Protein AF-A0ABD3NLR7-F1 (afdb_monomer_lite)

Foldseek 3Di:
DDQDPVGDKDKDKDQQCVAANPDLAHFLAWPWKKKKWAWADAKDQWAFWKAKDFQDDDPPVPDDLVPDCCNPPDVHHTQGTDGIDHHGDMDMGTPRVSQPPDDNPGGGSMMMMMGTDSDPRHIDTDDPVVVDPRHMDMDIDTHHQCVSRVVCCVVVNNDHPPPPPCPPDDFDFDDADPDADLQAAFPPCPDPARHLQNQQSRADPCPVVPQPLADFDQRHQCSNPDQFADDAAAEDFPDADPFQAFKAKDFWLAFLDPPQGPHHFDWDQFQQWTKTFDDDDPDPPDDRAAIWIDTRPDPPPLPTFGWGMKTKWQWAQYHYPNDIARIKIWTWTQRNPNSFIEIEIFGEHAQDDDPPDDSADFLVLVVSVLVSLVVVLVVLVVLQVVVVVVVVVVVVVVPPPDDDDDDDDDDDDDDDDDDDDDDDDDDDDDDDDDDDDDDDDDDDDDDDPDPPVRVVVVVVVVVVVVVVVSVVSSVVRGRGCCDFPAGVQDSKFKWWWHFDQHPSRTTRYIYTYDLAHGYGYVVSSSSRLCSNFVGAGSVPRHTRYSYDSSTSHHHHDDNRDTTMYIDDLQSFAHPQQCVVQVDRSGDPDPVVSPPTPGRDPDPGPDDDPD

Secondary structure (DSSP, 8-state):
----TTT-EEEEEEE-HHHHSSSTT--SEEEEEEEEEEB-SSPBS--EEEEEEET----TTT--TTT-HHHHT---EEEEEE-SB-TT-EEEEE-HHHHHSS-TT---SEEEEEEE--STTPPPBP-GGG-STTS-EEEEEEE--TTT-HHHHHHH-SS--S-S---PPPPPPPPPPSS--TT-----TT-TTTSGGGGGGPPP-STTTT-TT--S--SS--TTT-TT-S--EE---SB----SS--EEE--S---STTT-SS-PEEEE-SS-EEEE-PPPSSTT-SSPPPEEE-TTSSTT--PEEEEEEEEEES-SSEETTEEPSEEEEEEEE-TTT--EEEEEEEEEES---TTTTTT---HHHHHHHHHHHHHHHHHHHHHHHHHHHHHHHHHHTSS-------------------------PPP--------------------PPPHHHHHHHHHHHHHHHHHHHHHHHHHS---TT-BTTTB--S-EEEEEEE-SSTT--EEEEEEEESSPEEE-HHHHHHHHHHHHS-B-TTT-SB----BTTB-PPPPPP--SS-EEEE-TTT---HHHHHHHSSTT--SSGGG-TT---S-----SS----

Radius of gyration: 33.02 Å; chains: 1; bounding box: 97×86×80 Å

Structure (mmCIF, N/CA/C/O backbone):
data_AF-A0ABD3NLR7-F1
#
_entry.id   AF-A0ABD3NLR7-F1
#
loop_
_atom_site.group_PDB
_atom_site.id
_atom_site.type_symbol
_atom_site.label_atom_id
_atom_site.label_alt_id
_atom_site.label_comp_id
_atom_site.label_asym_id
_atom_site.label_entity_id
_atom_site.label_seq_id
_atom_site.pdbx_PDB_ins_code
_atom_site.Cartn_x
_atom_site.Cartn_y
_atom_site.Cartn_z
_atom_site.occupancy
_atom_site.B_iso_or_equiv
_atom_site.auth_seq_id
_atom_site.auth_comp_id
_atom_site.auth_asym_id
_atom_site.auth_atom_id
_atom_site.pdbx_PDB_model_num
ATOM 1 N N . MET A 1 1 ? 32.692 -15.395 35.660 1.00 39.44 1 MET A N 1
ATOM 2 C CA . MET A 1 1 ? 33.229 -15.848 34.357 1.00 39.44 1 MET A CA 1
ATOM 3 C C . MET A 1 1 ? 34.659 -16.325 34.539 1.00 39.44 1 MET A C 1
ATOM 5 O O . MET A 1 1 ? 35.487 -15.476 34.835 1.00 39.44 1 MET A O 1
ATOM 9 N N . VAL A 1 2 ? 34.941 -17.619 34.357 1.00 32.16 2 VAL A N 1
ATOM 10 C CA . VAL A 1 2 ? 36.299 -18.192 34.208 1.00 32.16 2 VAL A CA 1
ATOM 11 C C . VAL A 1 2 ? 36.198 -19.474 33.352 1.00 32.16 2 VAL A C 1
ATOM 13 O O . VAL A 1 2 ? 35.135 -20.093 33.338 1.00 32.16 2 VAL A O 1
ATOM 16 N N . ASP A 1 3 ? 37.261 -19.801 32.604 1.00 35.59 3 ASP A N 1
ATOM 17 C CA . ASP A 1 3 ? 37.395 -20.932 31.665 1.00 35.59 3 ASP A CA 1
ATOM 18 C C . ASP A 1 3 ? 37.420 -22.315 32.338 1.00 35.59 3 ASP A C 1
ATOM 20 O O . ASP A 1 3 ? 38.119 -22.533 33.327 1.00 35.59 3 ASP A O 1
ATOM 24 N N . GLY A 1 4 ? 36.702 -23.259 31.725 1.00 36.28 4 GLY A N 1
ATOM 25 C CA . GLY A 1 4 ? 36.647 -24.682 32.060 1.00 36.28 4 GLY A CA 1
ATOM 26 C C . GLY A 1 4 ? 35.413 -25.321 31.418 1.00 36.28 4 GLY A C 1
ATOM 27 O O . GLY A 1 4 ? 34.330 -24.751 31.492 1.00 36.28 4 GLY A O 1
ATOM 28 N N . SER A 1 5 ? 35.572 -26.461 30.738 1.00 43.69 5 SER A N 1
ATOM 29 C CA . SER A 1 5 ? 34.489 -27.134 30.002 1.00 43.69 5 SER A CA 1
ATOM 30 C C . SER A 1 5 ? 33.368 -27.646 30.931 1.00 43.69 5 SER A C 1
ATOM 32 O O . SER A 1 5 ? 33.675 -28.387 31.866 1.00 43.69 5 SER A O 1
ATOM 34 N N . PRO A 1 6 ? 32.081 -27.336 30.659 1.00 49.66 6 PRO A N 1
ATOM 35 C CA . PRO A 1 6 ? 31.589 -26.580 29.504 1.00 49.66 6 PRO A CA 1
ATOM 36 C C . PRO A 1 6 ? 31.847 -25.070 29.659 1.00 49.66 6 PRO A C 1
ATOM 38 O O . PRO A 1 6 ? 31.454 -24.451 30.646 1.00 49.66 6 PRO A O 1
ATOM 41 N N . GLU A 1 7 ? 32.544 -24.503 28.671 1.00 64.50 7 GLU A N 1
ATOM 42 C CA . GLU A 1 7 ? 33.216 -23.203 28.731 1.00 64.50 7 GLU A CA 1
ATOM 43 C C . GLU A 1 7 ? 32.253 -22.018 28.889 1.00 64.50 7 GLU A C 1
ATOM 45 O O . GLU A 1 7 ? 31.775 -21.404 27.940 1.00 64.50 7 GLU A O 1
ATOM 50 N N . ARG A 1 8 ? 32.099 -21.629 30.156 1.00 71.06 8 ARG A N 1
ATOM 51 C CA . ARG A 1 8 ? 31.376 -20.468 30.690 1.00 71.06 8 ARG A CA 1
ATOM 52 C C . ARG A 1 8 ? 29.861 -20.624 30.692 1.00 71.06 8 ARG A C 1
ATOM 54 O O . ARG A 1 8 ? 29.180 -20.663 29.667 1.00 71.06 8 ARG A O 1
ATOM 61 N N . VAL A 1 9 ? 29.338 -20.586 31.910 1.00 77.19 9 VAL A N 1
ATOM 62 C CA . VAL A 1 9 ? 27.914 -20.505 32.199 1.00 77.19 9 VAL A CA 1
ATOM 63 C C . VAL A 1 9 ? 27.650 -19.239 33.001 1.00 77.19 9 VAL A C 1
ATOM 65 O O . VAL A 1 9 ? 28.387 -18.910 33.933 1.00 77.19 9 VAL A O 1
ATOM 68 N N . ALA A 1 10 ? 26.599 -18.524 32.624 1.00 83.56 10 ALA A N 1
ATOM 69 C CA . ALA A 1 10 ? 25.992 -17.482 33.429 1.00 83.56 10 ALA A CA 1
ATOM 70 C C . ALA A 1 10 ? 24.655 -17.994 33.966 1.00 83.56 10 ALA A C 1
ATOM 72 O O . ALA A 1 10 ? 23.880 -18.613 33.234 1.00 83.56 10 ALA A O 1
ATOM 73 N N . LEU A 1 11 ? 24.401 -17.728 35.243 1.00 87.25 11 LEU A N 1
ATOM 74 C CA . LEU A 1 11 ? 23.145 -18.046 35.902 1.00 87.25 11 LEU A CA 1
ATOM 75 C C . LEU A 1 11 ? 22.465 -16.739 36.304 1.00 87.25 11 LEU A C 1
ATOM 77 O O . LEU A 1 11 ? 23.114 -15.837 36.833 1.00 87.25 11 LEU A O 1
ATOM 81 N N . LEU A 1 12 ? 21.170 -16.636 36.030 1.00 89.06 12 LEU A N 1
ATOM 82 C CA . LEU A 1 12 ? 20.325 -15.525 36.455 1.00 89.06 12 LEU A CA 1
ATOM 83 C C . LEU A 1 12 ? 19.137 -16.102 37.210 1.00 89.06 12 LEU A C 1
ATOM 85 O O . LEU A 1 12 ? 18.418 -16.933 36.660 1.00 89.06 12 LEU A O 1
ATOM 89 N N . GLN A 1 13 ? 18.917 -15.654 38.439 1.00 89.56 13 GLN A N 1
ATOM 90 C CA . GLN A 1 13 ? 17.724 -16.011 39.193 1.00 89.56 13 GLN A CA 1
ATOM 91 C C . GLN A 1 13 ? 16.702 -14.882 39.123 1.00 89.56 13 GLN A C 1
ATOM 93 O O . GLN A 1 13 ? 17.027 -13.717 39.346 1.00 89.56 13 GLN A O 1
ATOM 98 N N . PHE A 1 14 ? 15.455 -15.252 38.856 1.00 88.50 14 PHE A N 1
ATOM 99 C CA . PHE A 1 14 ? 14.304 -14.379 39.027 1.00 88.50 14 PHE A CA 1
ATOM 100 C C . PHE A 1 14 ? 13.421 -14.966 40.119 1.00 88.50 14 PHE A C 1
ATOM 102 O O . PHE A 1 14 ? 12.913 -16.080 39.981 1.00 88.50 14 PHE A O 1
ATOM 109 N N . ASP A 1 15 ? 13.261 -14.213 41.203 1.00 86.19 15 ASP A N 1
ATOM 110 C CA . ASP A 1 15 ? 12.287 -14.518 42.242 1.00 86.19 15 ASP A CA 1
ATOM 111 C C . ASP A 1 15 ? 10.910 -14.029 41.782 1.00 86.19 15 ASP A C 1
ATOM 113 O O . ASP A 1 15 ? 10.711 -12.840 41.528 1.00 86.19 15 ASP A O 1
ATOM 117 N N . LEU A 1 16 ? 9.975 -14.963 41.637 1.00 82.62 16 LEU A N 1
ATOM 118 C CA . LEU A 1 16 ? 8.599 -14.692 41.237 1.00 82.62 16 LEU A CA 1
ATOM 119 C C . LEU A 1 16 ? 7.639 -14.846 42.422 1.00 82.62 16 LEU A C 1
ATOM 121 O O . LEU A 1 16 ? 6.433 -14.732 42.236 1.00 82.62 16 LEU A O 1
ATOM 125 N N . SER A 1 17 ? 8.130 -15.093 43.639 1.00 76.19 17 SER A N 1
ATOM 126 C CA . SER A 1 17 ? 7.305 -15.385 44.816 1.00 76.19 17 SER A CA 1
ATOM 127 C C . SER A 1 17 ? 6.390 -14.225 45.212 1.00 76.19 17 SER A C 1
ATOM 129 O O . SER A 1 17 ? 5.273 -14.457 45.672 1.00 76.19 17 SER A O 1
ATOM 131 N N . SER A 1 18 ? 6.804 -12.979 44.973 1.00 69.50 18 SER A N 1
ATOM 132 C CA . SER A 1 18 ? 5.967 -11.791 45.188 1.00 69.50 18 SER A CA 1
ATOM 133 C C . SER A 1 18 ? 4.779 -11.717 44.224 1.00 69.50 18 SER A C 1
ATOM 135 O O . SER A 1 18 ? 3.732 -11.184 44.585 1.00 69.50 18 SER A O 1
ATOM 137 N N . LEU A 1 19 ? 4.931 -12.284 43.025 1.00 66.06 19 LEU A N 1
ATOM 138 C CA . LEU A 1 19 ? 3.880 -12.405 42.019 1.00 66.06 19 LEU A CA 1
ATOM 139 C C . LEU A 1 19 ? 3.059 -13.700 42.208 1.00 66.06 19 LEU A C 1
ATOM 141 O O . LEU A 1 19 ? 1.867 -13.710 41.910 1.00 66.06 19 LEU A O 1
ATOM 145 N N . LEU A 1 20 ? 3.686 -14.791 42.681 1.00 63.00 20 LEU A N 1
ATOM 146 C CA . LEU A 1 20 ? 3.218 -16.180 42.506 1.00 63.00 20 LEU A CA 1
ATOM 147 C C . LEU A 1 20 ? 3.223 -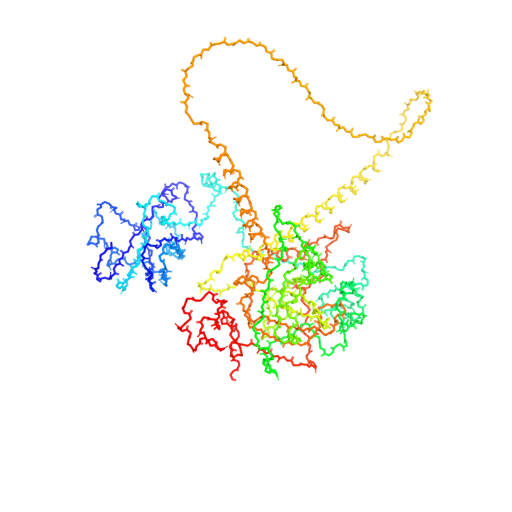17.069 43.765 1.00 63.00 20 LEU A C 1
ATOM 149 O O . LEU A 1 20 ? 2.905 -18.251 43.652 1.00 63.00 20 LEU A O 1
ATOM 153 N N . GLY A 1 21 ? 3.614 -16.571 44.942 1.00 55.38 21 GLY A N 1
ATOM 154 C CA . GLY A 1 21 ? 3.618 -17.366 46.182 1.00 55.38 21 GLY A CA 1
ATOM 155 C C . GLY A 1 21 ? 2.218 -17.866 46.573 1.00 55.38 21 GLY A C 1
ATOM 156 O O . GLY A 1 21 ? 1.242 -17.473 45.935 1.00 55.38 21 GLY A O 1
ATOM 157 N N . ASP A 1 22 ? 2.112 -18.682 47.638 1.00 54.34 22 ASP A N 1
ATOM 158 C CA . ASP A 1 22 ? 0.865 -19.214 48.254 1.00 54.34 22 ASP A CA 1
ATOM 159 C C . ASP A 1 22 ? -0.052 -18.111 48.833 1.00 54.34 22 ASP A C 1
ATOM 161 O O . ASP A 1 22 ? -0.538 -18.138 49.964 1.00 54.34 22 ASP A O 1
ATOM 165 N N . THR A 1 23 ? -0.275 -17.075 48.047 1.00 58.88 23 THR A N 1
ATOM 166 C CA . THR A 1 23 ? -1.171 -15.976 48.310 1.00 58.88 23 THR A CA 1
ATOM 167 C C . THR A 1 23 ? -2.428 -16.198 47.470 1.00 58.88 23 THR A C 1
ATOM 169 O O . THR A 1 23 ? -2.366 -16.777 46.382 1.00 58.88 23 THR A O 1
ATOM 172 N N . PRO A 1 24 ? -3.586 -15.687 47.911 1.00 57.44 24 PRO A N 1
ATOM 173 C CA . PRO A 1 24 ? -4.808 -15.673 47.103 1.00 57.44 24 PRO A CA 1
ATOM 174 C C . PRO A 1 24 ? -4.660 -14.934 45.760 1.00 57.44 24 PRO A C 1
ATOM 176 O O . PRO A 1 24 ? -5.585 -14.947 44.955 1.00 57.44 24 PRO A O 1
ATOM 179 N N . ASN A 1 25 ? -3.515 -14.279 45.528 1.00 60.72 25 ASN A N 1
ATOM 180 C CA . ASN A 1 25 ? -3.288 -13.344 44.440 1.00 60.72 25 ASN A CA 1
ATOM 181 C C . ASN A 1 25 ? -2.521 -13.946 43.255 1.00 60.72 25 ASN A C 1
ATOM 183 O O . ASN A 1 25 ? -2.018 -13.194 42.422 1.00 60.72 25 ASN A O 1
ATOM 187 N N . ARG A 1 26 ? -2.441 -15.274 43.131 1.00 67.75 26 ARG A N 1
ATOM 188 C CA . ARG A 1 26 ? -1.754 -15.897 41.992 1.00 67.75 26 ARG A CA 1
ATOM 189 C C . ARG A 1 26 ? -2.479 -15.613 40.657 1.00 67.75 26 ARG A C 1
ATOM 191 O O . ARG A 1 26 ? -3.710 -15.695 40.608 1.00 67.75 26 ARG A O 1
ATOM 198 N N . PRO A 1 27 ? -1.756 -15.317 39.566 1.00 70.75 27 PRO A N 1
ATOM 199 C CA . PRO A 1 27 ? -2.320 -15.301 38.223 1.00 70.75 27 PRO A CA 1
ATOM 200 C C . PRO A 1 27 ? -2.674 -16.718 37.751 1.00 70.75 27 PRO A C 1
ATOM 202 O O . PRO A 1 27 ? -2.059 -17.704 38.155 1.00 70.75 27 PRO A O 1
ATOM 205 N N . ASN A 1 28 ? -3.670 -16.808 36.872 1.00 73.19 28 ASN A N 1
ATOM 206 C CA . ASN A 1 28 ? -4.203 -18.061 36.336 1.00 73.19 28 ASN A CA 1
ATOM 207 C C . ASN A 1 28 ? -3.230 -18.719 35.349 1.00 73.19 28 ASN A C 1
ATOM 209 O O . ASN A 1 28 ? -3.129 -19.941 35.306 1.00 73.19 28 ASN A O 1
ATOM 213 N N . GLN A 1 29 ? -2.531 -17.920 34.537 1.00 75.38 29 GLN A N 1
ATOM 214 C CA . GLN A 1 29 ? -1.656 -18.424 33.475 1.00 75.38 29 GLN A CA 1
ATOM 215 C C . GLN A 1 29 ? -0.644 -17.364 33.029 1.00 75.38 29 GLN A C 1
ATOM 217 O O . GLN A 1 29 ? -1.005 -16.200 32.900 1.00 75.38 29 GLN A O 1
ATOM 222 N N . VAL A 1 30 ? 0.589 -17.753 32.689 1.00 79.06 30 VAL A N 1
ATOM 223 C CA . VAL A 1 30 ? 1.504 -16.901 31.903 1.00 79.06 30 VAL A CA 1
ATOM 224 C C . VAL A 1 30 ? 1.238 -17.084 30.409 1.00 79.06 30 VAL A C 1
ATOM 226 O O . VAL A 1 30 ? 1.346 -18.181 29.862 1.00 79.06 30 VAL A O 1
ATOM 229 N N . LEU A 1 31 ? 0.891 -15.985 29.743 1.00 78.56 31 LEU A N 1
ATOM 230 C CA . LEU A 1 31 ? 0.633 -15.912 28.307 1.00 78.56 31 LEU A CA 1
ATOM 231 C C . LEU A 1 31 ? 1.934 -15.761 27.508 1.00 78.56 31 LEU A C 1
ATOM 233 O O . LEU A 1 31 ? 2.080 -16.398 26.460 1.00 78.56 31 LEU A O 1
ATOM 237 N N . SER A 1 32 ? 2.862 -14.945 28.021 1.00 84.75 32 SER A N 1
ATOM 238 C CA . SER A 1 32 ? 4.163 -14.641 27.415 1.00 84.75 32 SER A CA 1
ATOM 239 C C . SER A 1 32 ? 5.220 -14.378 28.488 1.00 84.75 32 SER A C 1
ATOM 241 O O . SER A 1 32 ? 4.934 -13.727 29.490 1.00 84.75 32 SER A O 1
ATOM 243 N N . ALA A 1 33 ? 6.451 -14.827 28.258 1.00 88.12 33 ALA A N 1
ATOM 244 C CA . ALA A 1 33 ? 7.611 -14.502 29.079 1.00 88.12 33 ALA A CA 1
ATOM 245 C C . ALA A 1 33 ? 8.797 -14.145 28.179 1.00 88.12 33 ALA A C 1
ATOM 247 O O . ALA A 1 33 ? 9.261 -14.988 27.419 1.00 88.12 33 ALA A O 1
ATOM 248 N N . LYS A 1 34 ? 9.302 -12.912 28.261 1.00 9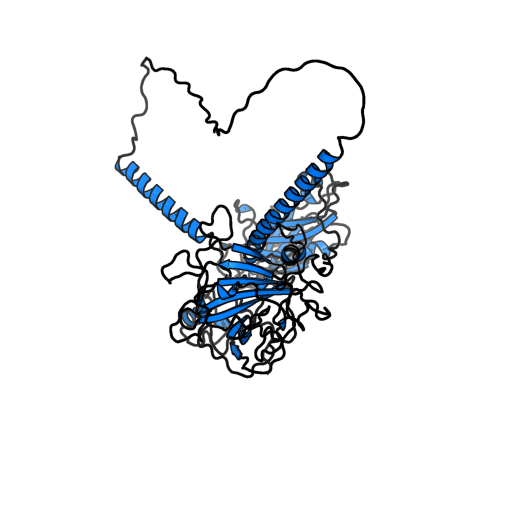1.50 34 LYS A N 1
ATOM 249 C CA . LYS A 1 34 ? 10.455 -12.445 27.479 1.00 91.50 34 LYS A CA 1
ATOM 250 C C . LYS A 1 34 ? 11.600 -12.058 28.402 1.00 91.50 34 LYS A C 1
ATOM 252 O O . LYS A 1 34 ? 11.400 -11.289 29.338 1.00 91.50 34 LYS A O 1
ATOM 257 N N . LEU A 1 35 ? 12.798 -12.558 28.120 1.00 92.88 35 LEU A N 1
ATOM 258 C CA . LEU A 1 35 ? 14.016 -12.160 28.816 1.00 92.88 35 LEU A CA 1
ATOM 259 C C . LEU A 1 35 ? 14.837 -11.233 27.929 1.00 92.88 35 LEU A C 1
ATOM 261 O O . LEU A 1 35 ? 15.247 -11.626 26.839 1.00 92.88 35 LEU A O 1
ATOM 265 N N . ARG A 1 36 ? 15.129 -10.037 28.436 1.00 92.25 36 ARG A N 1
ATOM 266 C CA . ARG A 1 36 ? 15.989 -9.039 27.806 1.00 92.25 36 ARG A CA 1
ATOM 267 C C . ARG A 1 36 ? 17.307 -8.920 28.564 1.00 92.25 36 ARG A C 1
ATOM 269 O O . ARG A 1 36 ? 17.318 -8.682 29.770 1.00 92.25 36 ARG A O 1
ATOM 276 N N . LEU A 1 37 ? 18.420 -9.052 27.848 1.00 90.44 37 LEU A N 1
ATOM 277 C CA . LEU A 1 37 ? 19.779 -9.017 28.393 1.00 90.44 37 LEU A CA 1
ATOM 278 C C . LEU A 1 37 ? 20.631 -7.972 27.684 1.00 90.44 37 LEU A C 1
ATOM 280 O O . LEU A 1 37 ? 20.490 -7.764 26.483 1.00 90.44 37 LEU A O 1
ATOM 284 N N . TYR A 1 38 ? 21.557 -7.356 28.415 1.00 88.06 38 TYR A N 1
ATOM 285 C CA . TYR A 1 38 ? 22.507 -6.388 27.870 1.00 88.06 38 TYR A CA 1
ATOM 286 C C . TYR A 1 38 ? 23.908 -6.992 27.773 1.00 88.06 38 TYR A C 1
ATOM 288 O O . TYR A 1 38 ? 24.455 -7.447 28.780 1.00 88.06 38 TYR A O 1
ATOM 296 N N . SER A 1 39 ? 24.491 -6.993 26.576 1.00 87.94 39 SER A N 1
ATOM 297 C CA . SER A 1 39 ? 25.832 -7.531 26.321 1.00 87.94 39 SER A CA 1
ATOM 298 C C . SER A 1 39 ? 26.928 -6.551 26.758 1.00 87.94 39 SER A C 1
ATOM 300 O O . SER A 1 39 ? 26.911 -5.379 26.383 1.00 87.94 39 SER A O 1
ATOM 302 N N . MET A 1 40 ? 27.900 -7.036 27.533 1.00 81.38 40 MET A N 1
ATOM 303 C CA . MET A 1 40 ? 29.035 -6.268 28.069 1.00 81.38 40 MET A CA 1
ATOM 304 C C . MET A 1 40 ? 30.367 -6.583 27.370 1.00 81.38 40 MET A C 1
ATOM 306 O O . MET A 1 40 ? 31.324 -5.824 27.501 1.00 81.38 40 MET A O 1
ATOM 310 N N . THR A 1 41 ? 30.472 -7.715 26.672 1.00 69.81 41 THR A N 1
ATOM 311 C CA . THR A 1 41 ? 31.724 -8.159 26.035 1.00 69.81 41 THR A CA 1
ATOM 312 C C . THR A 1 41 ? 31.923 -7.580 24.651 1.00 69.81 41 THR A C 1
ATOM 314 O O . THR A 1 41 ? 30.964 -7.233 23.967 1.00 69.81 41 THR A O 1
ATOM 317 N N . SER A 1 42 ? 33.182 -7.584 24.202 1.00 67.94 42 SER A N 1
ATOM 318 C CA . SER A 1 42 ? 33.522 -7.433 22.790 1.00 67.94 42 SER A CA 1
ATOM 319 C C . SER A 1 42 ? 32.737 -8.416 21.913 1.00 67.94 42 SER A C 1
ATOM 321 O O . SER A 1 42 ? 32.239 -9.443 22.379 1.00 67.94 42 SER A O 1
ATOM 323 N N . GLN A 1 43 ? 32.606 -8.063 20.634 1.00 71.81 43 GLN A N 1
ATOM 324 C CA . GLN A 1 43 ? 31.802 -8.796 19.661 1.00 71.81 43 GLN A CA 1
ATOM 325 C C . GLN A 1 43 ? 32.093 -10.305 19.701 1.00 71.81 43 GLN A C 1
ATOM 327 O O . GLN A 1 43 ? 33.248 -10.728 19.591 1.00 71.81 43 GLN A O 1
ATOM 332 N N . SER A 1 44 ? 31.033 -11.108 19.802 1.00 78.06 44 SER A N 1
ATOM 333 C CA . SER A 1 44 ? 31.103 -12.565 19.724 1.00 78.06 44 SER A CA 1
ATOM 334 C C . SER A 1 44 ? 30.124 -13.102 18.689 1.00 78.06 44 SER A C 1
ATOM 336 O O . SER A 1 44 ? 29.010 -12.603 18.533 1.00 78.06 44 SER A O 1
ATOM 338 N N . MET A 1 45 ? 30.541 -14.146 17.978 1.00 74.88 45 MET A N 1
ATOM 339 C CA . MET A 1 45 ? 29.707 -14.824 16.982 1.00 74.88 45 MET A CA 1
ATOM 340 C C . MET A 1 45 ? 28.653 -15.738 17.625 1.00 74.88 45 MET A C 1
ATOM 342 O O . MET A 1 45 ? 27.773 -16.229 16.922 1.00 74.88 45 MET A O 1
ATOM 346 N N . PHE A 1 46 ? 28.741 -15.967 18.940 1.00 81.81 46 PHE A N 1
ATOM 347 C CA . PHE A 1 46 ? 27.813 -16.812 19.679 1.00 81.81 46 PHE A CA 1
ATOM 348 C C . PHE A 1 46 ? 27.541 -16.255 21.082 1.00 81.81 46 PHE A C 1
ATOM 350 O O . PHE A 1 46 ? 28.451 -16.112 21.897 1.00 81.81 46 PHE A O 1
ATOM 357 N N . GLY A 1 47 ? 26.276 -15.945 21.358 1.00 82.56 47 GLY A N 1
ATOM 358 C CA . GLY A 1 47 ? 25.799 -15.362 22.608 1.00 82.56 47 GLY A CA 1
ATOM 359 C C . GLY A 1 47 ? 25.375 -16.375 23.670 1.00 82.56 47 GLY A C 1
ATOM 360 O O . GLY A 1 47 ? 25.016 -15.960 24.770 1.00 82.56 47 GLY A O 1
ATOM 361 N N . GLY A 1 48 ? 25.426 -17.675 23.374 1.00 88.44 48 GLY A N 1
ATOM 362 C CA . GLY A 1 48 ? 25.147 -18.747 24.330 1.00 88.44 48 GLY A CA 1
ATOM 363 C C . GLY A 1 48 ? 23.792 -19.429 24.129 1.00 88.44 48 GLY A C 1
ATOM 364 O O . GLY A 1 48 ? 22.826 -18.836 23.643 1.00 88.44 48 GLY A O 1
ATOM 365 N N . HIS A 1 49 ? 23.730 -20.697 24.525 1.00 89.06 49 HIS A N 1
ATOM 366 C CA . HIS A 1 49 ? 22.504 -21.474 24.674 1.00 89.06 49 HIS A CA 1
ATOM 367 C C . HIS A 1 49 ? 21.779 -21.049 25.942 1.00 89.06 49 HIS A C 1
ATOM 369 O O . HIS A 1 49 ? 22.403 -20.966 26.996 1.00 89.06 49 HIS A O 1
ATOM 375 N N . VAL A 1 50 ? 20.476 -20.823 25.841 1.00 91.88 50 VAL A N 1
ATOM 376 C CA . VAL A 1 50 ? 19.624 -20.427 26.955 1.00 91.88 50 VAL A CA 1
ATOM 377 C C . VAL A 1 50 ? 18.728 -21.598 27.323 1.00 91.88 50 VAL A C 1
ATOM 379 O O . VAL A 1 50 ? 18.029 -22.164 26.476 1.00 91.88 50 VAL A O 1
ATOM 382 N N . SER A 1 51 ? 18.738 -21.924 28.607 1.00 91.94 51 SER A N 1
ATOM 383 C CA . SER A 1 51 ? 17.846 -22.894 29.220 1.00 91.94 51 SER A CA 1
ATOM 384 C C . SER A 1 51 ? 17.203 -22.310 30.471 1.00 91.94 51 SER A C 1
ATOM 386 O O . SER A 1 51 ? 17.780 -21.445 31.131 1.00 91.94 51 SER A O 1
ATOM 388 N N . VAL A 1 52 ? 16.016 -22.796 30.816 1.00 92.06 52 VAL A N 1
ATOM 389 C CA . VAL A 1 52 ? 15.271 -22.372 32.005 1.00 92.06 52 VAL A CA 1
ATOM 390 C C . VAL A 1 52 ? 15.083 -23.556 32.940 1.00 92.06 52 VAL A C 1
ATOM 392 O O . VAL A 1 52 ? 14.708 -24.646 32.510 1.00 92.06 52 VAL A O 1
ATOM 395 N N . ILE A 1 53 ? 15.324 -23.333 34.225 1.00 91.00 53 ILE A N 1
ATOM 396 C CA . ILE A 1 53 ? 15.127 -24.302 35.300 1.00 91.00 53 ILE A CA 1
ATOM 397 C C . ILE A 1 53 ? 14.001 -23.764 36.196 1.00 91.00 53 ILE A C 1
ATOM 399 O O . ILE A 1 53 ? 14.230 -22.844 36.992 1.00 91.00 53 ILE A O 1
ATOM 403 N N . PRO A 1 54 ? 12.766 -24.275 36.039 1.00 86.69 54 PRO A N 1
ATOM 404 C CA . PRO A 1 54 ? 11.639 -23.888 36.880 1.00 86.69 54 PRO A CA 1
ATOM 405 C C . PRO A 1 54 ? 11.880 -24.279 38.339 1.00 86.69 54 PRO A C 1
ATOM 407 O O . PRO A 1 54 ? 12.374 -25.371 38.607 1.00 86.69 54 PRO A O 1
ATOM 410 N N . ASN A 1 55 ? 11.517 -23.402 39.276 1.00 85.50 55 ASN A N 1
ATOM 411 C CA . ASN A 1 55 ? 11.760 -23.554 40.718 1.00 85.50 55 ASN A CA 1
ATOM 412 C C . ASN A 1 55 ? 13.239 -23.745 41.092 1.00 85.50 55 ASN A C 1
ATOM 414 O O . ASN A 1 55 ? 13.545 -24.214 42.188 1.00 85.50 55 ASN A O 1
ATOM 418 N N . GLY A 1 56 ? 14.156 -23.383 40.190 1.00 86.31 56 GLY A N 1
ATOM 419 C CA . GLY A 1 56 ? 15.574 -23.345 40.502 1.00 86.31 56 GLY A CA 1
ATOM 420 C C . GLY A 1 56 ? 15.864 -22.282 41.557 1.00 86.31 56 GLY A C 1
ATOM 421 O O . GLY A 1 56 ? 15.229 -21.224 41.575 1.00 86.31 56 GLY A O 1
ATOM 422 N N . HIS A 1 57 ? 16.838 -22.554 42.418 1.00 86.56 57 HIS A N 1
ATOM 423 C CA . HIS A 1 57 ? 17.246 -21.634 43.469 1.00 86.56 57 HIS A CA 1
ATOM 424 C C . HIS A 1 57 ? 18.764 -21.602 43.605 1.00 86.56 57 HIS A C 1
ATOM 426 O O . HIS A 1 57 ? 19.421 -22.636 43.699 1.00 86.56 57 HIS A O 1
ATOM 432 N N . ILE A 1 58 ? 19.302 -20.393 43.624 1.00 85.81 58 ILE A N 1
ATOM 433 C CA . ILE A 1 58 ? 20.703 -20.054 43.808 1.00 85.81 58 ILE A CA 1
ATOM 434 C C . ILE A 1 58 ? 20.764 -19.183 45.060 1.00 85.81 58 ILE A C 1
ATOM 436 O O . ILE A 1 58 ? 20.135 -18.129 45.148 1.00 85.81 58 ILE A O 1
ATOM 440 N N . ASP A 1 59 ? 21.539 -19.628 46.037 1.00 82.56 59 ASP A N 1
ATOM 441 C CA . ASP A 1 59 ? 21.942 -18.781 47.153 1.00 82.56 59 ASP A CA 1
ATOM 442 C C . ASP A 1 59 ? 23.047 -17.846 46.640 1.00 82.56 59 ASP A C 1
ATOM 444 O O . ASP A 1 59 ? 24.158 -18.311 46.378 1.00 82.56 59 ASP A O 1
ATOM 448 N N . GLU A 1 60 ? 22.739 -16.563 46.426 1.00 73.56 60 GLU A N 1
ATOM 449 C CA . GLU A 1 60 ? 23.677 -15.580 45.852 1.00 73.56 60 GLU A CA 1
ATOM 450 C C . GLU A 1 60 ? 24.990 -15.470 46.657 1.00 73.56 60 GLU A C 1
ATOM 452 O O . GLU A 1 60 ? 26.035 -15.190 46.070 1.00 73.56 60 GLU A O 1
ATOM 457 N N . ASP A 1 61 ? 24.960 -15.743 47.967 1.00 77.75 61 ASP A N 1
ATOM 458 C CA . ASP A 1 61 ? 26.113 -15.591 48.865 1.00 77.75 61 ASP A CA 1
ATOM 459 C C . ASP A 1 61 ? 26.948 -16.871 49.004 1.00 77.75 61 ASP A C 1
ATOM 461 O O . ASP A 1 61 ? 28.110 -16.826 49.424 1.00 77.75 61 ASP A O 1
ATOM 465 N N . ARG A 1 62 ? 26.356 -18.031 48.704 1.00 78.88 62 ARG A N 1
ATOM 466 C CA . ARG A 1 62 ? 26.980 -19.341 48.956 1.00 78.88 62 ARG A CA 1
ATOM 467 C C . ARG A 1 62 ? 27.215 -20.166 47.708 1.00 78.88 62 ARG A C 1
ATOM 469 O O . ARG A 1 62 ? 28.069 -21.042 47.755 1.00 78.88 62 ARG A O 1
ATOM 476 N N . THR A 1 63 ? 26.471 -19.909 46.639 1.00 78.00 63 THR A N 1
ATOM 477 C CA . THR A 1 63 ? 26.533 -20.723 45.429 1.00 78.00 63 THR A CA 1
ATOM 478 C C . THR A 1 63 ? 27.771 -20.370 44.624 1.00 78.00 63 THR A C 1
ATOM 480 O O . THR A 1 63 ? 27.943 -19.245 44.151 1.00 78.00 63 THR A O 1
ATOM 483 N N . THR A 1 64 ? 28.625 -21.358 44.424 1.00 75.81 64 THR A N 1
ATOM 484 C CA . THR A 1 64 ? 29.780 -21.295 43.543 1.00 75.81 64 THR A CA 1
ATOM 485 C C . THR A 1 64 ? 29.566 -22.194 42.329 1.00 75.81 64 THR A C 1
ATOM 487 O O . THR A 1 64 ? 28.615 -22.967 42.229 1.00 75.81 64 THR A O 1
ATOM 490 N N . TRP A 1 65 ? 30.464 -22.090 41.352 1.00 66.44 65 TRP A N 1
ATOM 491 C CA . TRP A 1 65 ? 30.430 -22.969 40.185 1.00 66.44 65 TRP A CA 1
ATOM 492 C C . TRP A 1 65 ? 30.555 -24.456 40.557 1.00 66.44 65 TRP A C 1
ATOM 494 O O . TRP A 1 65 ? 29.926 -25.297 39.921 1.00 66.44 65 TRP A O 1
ATOM 504 N N . ASP A 1 66 ? 31.337 -24.767 41.592 1.00 69.94 66 ASP A N 1
ATOM 505 C CA . ASP A 1 66 ? 31.670 -26.145 41.959 1.00 69.94 66 ASP A CA 1
ATOM 506 C C . ASP A 1 66 ? 30.577 -26.823 42.800 1.00 69.94 66 ASP A C 1
ATOM 508 O O . ASP A 1 66 ? 30.540 -28.051 42.884 1.00 69.94 66 ASP A O 1
ATOM 512 N N . ASP A 1 67 ? 29.686 -26.043 43.420 1.00 76.50 67 ASP A N 1
ATOM 513 C CA . ASP A 1 67 ? 28.624 -26.554 44.294 1.00 76.50 67 ASP A CA 1
ATOM 514 C C . ASP A 1 67 ? 27.217 -26.480 43.684 1.00 76.50 67 ASP A C 1
ATOM 516 O O . ASP A 1 67 ? 26.292 -27.103 44.213 1.00 76.50 67 ASP A O 1
ATOM 520 N N . THR A 1 68 ? 27.043 -25.784 42.554 1.00 79.50 68 THR A N 1
ATOM 521 C CA . THR A 1 68 ? 25.731 -25.656 41.920 1.00 79.50 68 THR A CA 1
ATOM 522 C C . THR A 1 68 ? 25.420 -26.823 40.979 1.00 79.50 68 THR A C 1
ATOM 524 O O . THR A 1 68 ? 26.167 -27.079 40.028 1.00 79.50 68 THR A O 1
ATOM 527 N N . PRO A 1 69 ? 24.270 -27.509 41.137 1.00 78.06 69 PRO A N 1
ATOM 528 C CA . PRO A 1 69 ? 23.864 -28.557 40.201 1.00 78.06 69 PRO A CA 1
ATOM 529 C C . PRO A 1 69 ? 23.616 -28.002 38.788 1.00 78.06 69 PRO A C 1
ATOM 531 O O . PRO A 1 69 ? 23.739 -28.735 37.804 1.00 78.06 69 PRO A O 1
ATOM 534 N N . TYR A 1 70 ? 23.344 -26.698 38.656 1.00 81.88 70 TYR A N 1
ATOM 535 C CA . TYR A 1 70 ? 23.068 -26.027 37.380 1.00 81.88 70 TYR A CA 1
ATOM 536 C C . TYR A 1 70 ? 24.310 -25.832 36.503 1.00 81.88 70 TYR A C 1
ATOM 538 O O . TYR A 1 70 ? 24.203 -25.505 35.317 1.00 81.88 70 TYR A O 1
ATOM 546 N N . ALA A 1 71 ? 25.503 -26.039 37.062 1.00 70.62 71 ALA A N 1
ATOM 547 C CA . ALA A 1 71 ? 26.746 -25.971 36.314 1.00 70.62 71 ALA A CA 1
ATOM 548 C C . ALA A 1 71 ? 26.863 -27.138 35.324 1.00 70.62 71 ALA A C 1
ATOM 550 O O . ALA A 1 71 ? 27.156 -26.929 34.139 1.00 70.62 71 ALA A O 1
ATOM 551 N N . VAL A 1 72 ? 26.570 -28.354 35.805 1.00 68.44 72 VAL A N 1
ATOM 552 C CA . VAL A 1 72 ? 26.933 -29.605 35.124 1.00 68.44 72 VAL A CA 1
ATOM 553 C C . VAL A 1 72 ? 25.752 -30.565 34.947 1.00 68.44 72 VAL A C 1
ATOM 555 O O . VAL A 1 72 ? 25.570 -31.083 33.848 1.00 68.44 72 VAL A O 1
ATOM 558 N N . SER A 1 73 ? 24.957 -30.825 35.990 1.00 72.75 73 SER A N 1
ATOM 559 C CA . SER A 1 73 ? 23.961 -31.911 35.985 1.00 72.75 73 SER A CA 1
ATOM 560 C C . SER A 1 73 ? 22.548 -31.465 35.610 1.00 72.75 73 SER A C 1
ATOM 562 O O . SER A 1 73 ? 21.822 -32.215 34.964 1.00 72.75 73 SER A O 1
ATOM 564 N N . GLU A 1 74 ? 22.151 -30.252 35.988 1.00 79.50 74 GLU A N 1
ATOM 565 C CA . GLU A 1 74 ? 20.805 -29.720 35.769 1.00 79.50 74 GLU A CA 1
ATOM 566 C C . GLU A 1 74 ? 20.830 -28.621 34.706 1.00 79.50 74 GLU A C 1
ATOM 568 O O . GLU A 1 74 ? 21.011 -27.437 34.983 1.00 79.50 74 GLU A O 1
ATOM 573 N N . THR A 1 75 ? 20.667 -29.021 33.447 1.00 78.94 75 THR A N 1
ATOM 574 C CA . THR A 1 75 ? 20.759 -28.107 32.298 1.00 78.94 75 THR A CA 1
ATOM 575 C C . THR A 1 75 ? 19.465 -27.355 31.998 1.00 78.94 75 THR A C 1
ATOM 577 O O . THR A 1 75 ? 19.508 -26.383 31.244 1.00 78.94 75 THR A O 1
ATOM 580 N N . GLY A 1 76 ? 18.341 -27.758 32.598 1.00 86.62 76 GLY A N 1
ATOM 581 C CA . GLY A 1 76 ? 17.028 -27.144 32.400 1.00 86.62 76 GLY A CA 1
ATOM 582 C C . GLY A 1 76 ? 16.391 -27.428 31.037 1.00 86.62 76 GLY A C 1
ATOM 583 O O . GLY A 1 76 ? 16.911 -28.176 30.211 1.00 86.62 76 GLY A O 1
ATOM 584 N N . MET A 1 77 ? 15.241 -26.800 30.798 1.00 87.62 77 MET A N 1
ATOM 585 C CA . MET A 1 77 ? 14.549 -26.818 29.513 1.00 87.62 77 MET A CA 1
ATOM 586 C C . MET A 1 77 ? 15.239 -25.859 28.544 1.00 87.62 77 MET A C 1
ATOM 588 O O . MET A 1 77 ? 15.280 -24.656 28.794 1.00 87.62 77 MET A O 1
ATOM 592 N N . TYR A 1 78 ? 15.745 -26.377 27.427 1.00 88.50 78 TYR A N 1
ATOM 593 C CA . TYR A 1 78 ? 16.305 -25.550 26.361 1.00 88.50 78 TYR A CA 1
ATOM 594 C C . TYR A 1 78 ? 15.213 -24.693 25.705 1.00 88.50 78 TYR A C 1
ATOM 596 O O . TYR A 1 78 ? 14.185 -25.219 25.282 1.00 88.50 78 TYR A O 1
ATOM 604 N N . VAL A 1 79 ? 15.445 -23.381 25.617 1.00 87.19 79 VAL A N 1
ATOM 605 C CA . VAL A 1 79 ? 14.484 -22.410 25.055 1.00 87.19 79 VAL A CA 1
ATOM 606 C C . VAL A 1 79 ? 15.001 -21.715 23.794 1.00 87.19 79 VAL A C 1
ATOM 608 O O . VAL A 1 79 ? 14.211 -21.199 23.012 1.00 87.19 79 VAL A O 1
ATOM 611 N N . GLY A 1 80 ? 16.314 -21.720 23.560 1.00 89.25 80 GLY A N 1
ATOM 612 C CA . GLY A 1 80 ? 16.909 -21.155 22.351 1.00 89.25 80 GLY A CA 1
ATOM 613 C C . GLY A 1 80 ? 18.365 -20.754 22.545 1.00 89.25 80 GLY A C 1
ATOM 614 O O . GLY A 1 80 ? 19.044 -21.201 23.466 1.00 89.25 80 GLY A O 1
ATOM 615 N N . SER A 1 81 ? 18.891 -19.923 21.652 1.00 89.75 81 SER A N 1
ATOM 616 C CA . SER A 1 81 ? 20.272 -19.439 21.739 1.00 89.75 81 SER A CA 1
ATOM 617 C C . SER A 1 81 ? 20.417 -18.057 21.131 1.00 89.75 81 SER A C 1
ATOM 619 O O . SER A 1 81 ? 19.830 -17.780 20.084 1.00 89.75 81 SER A O 1
ATOM 621 N N . PHE A 1 82 ? 21.280 -17.235 21.717 1.00 85.38 82 PHE A N 1
ATOM 622 C CA . PHE A 1 82 ? 21.716 -15.991 21.098 1.00 85.38 82 PHE A CA 1
ATOM 623 C C . PHE A 1 82 ? 22.802 -16.290 20.057 1.00 85.38 82 PHE A C 1
ATOM 625 O O . PHE A 1 82 ? 23.788 -16.967 20.354 1.00 85.38 82 PHE A O 1
ATOM 632 N N . ARG A 1 83 ? 22.618 -15.801 18.823 1.00 84.38 83 ARG A N 1
ATOM 633 C CA . ARG A 1 83 ? 23.593 -15.946 17.726 1.00 84.38 83 ARG A CA 1
ATOM 634 C C . ARG A 1 83 ? 24.719 -14.913 17.878 1.00 84.38 83 ARG A C 1
ATOM 636 O O . ARG A 1 83 ? 25.359 -14.862 18.922 1.00 84.38 83 ARG A O 1
ATOM 643 N N . ALA A 1 84 ? 24.966 -14.082 16.869 1.00 81.69 84 ALA A N 1
ATOM 644 C CA . ALA A 1 84 ? 25.957 -13.021 16.964 1.00 81.69 84 ALA A CA 1
ATOM 645 C C . ALA A 1 84 ? 25.479 -11.923 17.921 1.00 81.69 84 ALA A C 1
ATOM 647 O O . ALA A 1 84 ? 24.373 -11.400 17.780 1.00 81.69 84 ALA A O 1
ATOM 648 N N . VAL A 1 85 ? 26.338 -11.555 18.867 1.00 80.94 85 VAL A N 1
ATOM 649 C CA . VAL A 1 85 ? 26.074 -10.492 19.832 1.00 80.94 85 VAL A CA 1
ATOM 650 C C . VAL A 1 85 ? 27.212 -9.477 19.835 1.00 80.94 85 VAL A C 1
ATOM 652 O O . VAL A 1 85 ? 28.404 -9.787 19.830 1.00 80.94 85 VAL A O 1
ATOM 655 N N . TRP A 1 86 ? 26.804 -8.223 19.816 1.00 79.75 86 TRP A N 1
ATOM 656 C CA . TRP A 1 86 ? 27.613 -7.018 19.818 1.00 79.75 86 TRP A CA 1
ATOM 657 C C . TRP A 1 86 ? 27.710 -6.426 21.227 1.00 79.75 86 TRP A C 1
ATOM 659 O O . TRP A 1 86 ? 26.755 -6.573 22.002 1.00 79.75 86 TRP A O 1
ATOM 669 N N . PRO A 1 87 ? 28.826 -5.750 21.556 1.00 84.56 87 PRO A N 1
ATOM 670 C CA . PRO A 1 87 ? 28.956 -5.006 22.803 1.00 84.56 87 PRO A CA 1
ATOM 671 C C . PRO A 1 87 ? 27.856 -3.953 22.907 1.00 84.56 87 PRO A C 1
ATOM 673 O O . PRO A 1 87 ? 27.439 -3.381 21.900 1.00 84.56 87 PRO A O 1
ATOM 676 N N . GLU A 1 88 ? 27.419 -3.688 24.133 1.00 83.38 88 GLU A N 1
ATOM 677 C CA . GLU A 1 88 ? 26.560 -2.553 24.474 1.00 83.38 88 GLU A CA 1
ATOM 678 C C . GLU A 1 88 ? 25.180 -2.554 23.791 1.00 83.38 88 GLU A C 1
ATOM 680 O O . GLU A 1 88 ? 24.554 -1.513 23.597 1.00 83.38 88 GLU A O 1
ATOM 685 N N . LYS A 1 89 ? 24.674 -3.743 23.443 1.00 86.69 89 LYS A N 1
ATOM 686 C CA . LYS A 1 89 ? 23.339 -3.933 22.862 1.00 86.69 89 LYS A CA 1
ATOM 687 C C . LYS A 1 89 ? 22.464 -4.837 23.717 1.00 86.69 89 LYS A C 1
ATOM 689 O O . LYS A 1 89 ? 22.956 -5.698 24.450 1.00 86.69 89 LYS A O 1
ATOM 694 N N . PHE A 1 90 ? 21.156 -4.647 23.571 1.00 87.12 90 PHE A N 1
ATOM 695 C CA . PHE A 1 90 ? 20.149 -5.528 24.143 1.00 87.12 90 PHE A CA 1
ATOM 696 C C . PHE A 1 90 ? 19.817 -6.687 23.204 1.00 87.12 90 PHE A C 1
ATOM 698 O O . PHE A 1 90 ? 19.779 -6.511 21.988 1.00 87.12 90 PHE A O 1
ATOM 705 N N . TYR A 1 91 ? 19.533 -7.839 23.799 1.00 88.44 91 TYR A N 1
ATOM 706 C CA . TYR A 1 91 ? 19.063 -9.045 23.129 1.00 88.44 91 TYR A CA 1
ATOM 707 C C . TYR A 1 91 ? 17.867 -9.592 23.887 1.00 88.44 91 TYR A C 1
ATOM 709 O O . TYR A 1 91 ? 17.850 -9.546 25.117 1.00 88.44 91 TYR A O 1
ATOM 717 N N . GLU A 1 92 ? 16.888 -10.113 23.158 1.00 91.00 92 GLU A N 1
ATOM 718 C CA . GLU A 1 92 ? 15.675 -10.685 23.732 1.00 91.00 92 GLU A CA 1
ATOM 719 C C . GLU A 1 92 ? 15.512 -12.146 23.326 1.00 91.00 92 GLU A C 1
ATOM 721 O O . GLU A 1 92 ? 15.878 -12.538 22.217 1.00 91.00 92 GLU A O 1
ATOM 726 N N . ILE A 1 93 ? 14.971 -12.952 24.235 1.00 90.62 93 ILE A N 1
ATOM 727 C CA . ILE A 1 93 ? 14.614 -14.345 23.978 1.00 90.62 93 ILE A CA 1
ATOM 728 C C . ILE A 1 93 ? 13.276 -14.683 24.634 1.00 90.62 93 ILE A C 1
ATOM 730 O O . ILE A 1 93 ? 12.970 -14.225 25.738 1.00 90.62 93 ILE A O 1
ATOM 734 N N . ASP A 1 94 ? 12.475 -15.483 23.934 1.00 89.12 94 ASP A N 1
ATOM 735 C CA . ASP A 1 94 ? 11.184 -15.963 24.414 1.00 89.12 94 ASP A CA 1
ATOM 736 C C . ASP A 1 94 ? 11.378 -17.177 25.341 1.00 89.12 94 ASP A C 1
ATOM 738 O O . ASP A 1 94 ? 11.940 -18.200 24.952 1.00 89.12 94 ASP A O 1
ATOM 742 N N . LEU A 1 95 ? 10.920 -17.048 26.586 1.00 91.44 95 LEU A N 1
ATOM 743 C CA . LEU A 1 95 ? 10.944 -18.083 27.619 1.00 91.44 95 LEU A CA 1
ATOM 744 C C . LEU A 1 95 ? 9.570 -18.736 27.833 1.00 91.44 95 LEU A C 1
ATOM 746 O O . LEU A 1 95 ? 9.430 -19.587 28.709 1.00 91.44 95 LEU A O 1
ATOM 750 N N . THR A 1 96 ? 8.543 -18.356 27.070 1.00 86.19 96 THR A N 1
ATOM 751 C CA . THR A 1 96 ? 7.138 -18.731 27.305 1.00 86.19 96 THR A CA 1
ATOM 752 C C . THR A 1 96 ? 6.943 -20.244 27.415 1.00 86.19 96 THR A C 1
ATOM 754 O O . THR A 1 96 ? 6.171 -20.707 28.254 1.00 86.19 96 THR A O 1
ATOM 757 N N . GLY A 1 97 ? 7.674 -21.034 26.620 1.00 80.06 97 GLY A N 1
ATOM 758 C CA . GLY A 1 97 ? 7.616 -22.499 26.673 1.00 80.06 97 GLY A CA 1
ATOM 759 C C . GLY A 1 97 ? 7.951 -23.079 28.053 1.00 80.06 97 GLY A C 1
ATOM 760 O O . GLY A 1 97 ? 7.305 -24.034 28.483 1.00 80.06 97 GLY A O 1
ATOM 761 N N . ALA A 1 98 ? 8.876 -22.454 28.789 1.00 82.38 98 ALA A N 1
ATOM 762 C CA . ALA A 1 98 ? 9.276 -22.893 30.126 1.00 82.38 98 ALA A CA 1
ATOM 763 C C . ALA A 1 98 ? 8.168 -22.721 31.178 1.00 82.38 98 ALA A C 1
ATOM 765 O O . ALA A 1 98 ? 8.151 -23.437 32.176 1.00 82.38 98 ALA A O 1
ATOM 766 N N . PHE A 1 99 ? 7.216 -21.819 30.933 1.00 79.62 99 PHE A N 1
ATOM 767 C CA . PHE A 1 99 ? 6.060 -21.586 31.801 1.00 79.62 99 PHE A CA 1
ATOM 768 C C . PHE A 1 99 ? 4.838 -22.438 31.427 1.00 79.62 99 PHE A C 1
ATOM 770 O O . PHE A 1 99 ? 3.877 -22.482 32.187 1.00 79.62 99 PHE A O 1
ATOM 777 N N . ARG A 1 100 ? 4.860 -23.122 30.272 1.00 74.69 100 ARG A N 1
ATOM 778 C CA . ARG A 1 100 ? 3.757 -23.981 29.796 1.00 74.69 100 ARG A CA 1
ATOM 779 C C . ARG A 1 100 ? 3.978 -25.475 30.060 1.00 74.69 100 ARG A C 1
ATOM 781 O O . ARG A 1 100 ? 3.014 -26.230 30.032 1.00 74.69 100 ARG A O 1
ATOM 788 N N . GLY A 1 101 ? 5.228 -25.901 30.268 1.00 57.94 101 GLY A N 1
ATOM 789 C CA . GLY A 1 101 ? 5.611 -27.313 30.421 1.00 57.94 101 GLY A CA 1
ATOM 790 C C . GLY A 1 101 ? 5.704 -27.834 31.861 1.00 57.94 101 GLY A C 1
ATOM 791 O O . GLY A 1 101 ? 5.771 -29.047 32.056 1.00 57.94 101 GLY A O 1
ATOM 792 N N . ALA A 1 102 ? 5.708 -26.958 32.872 1.00 53.09 102 ALA A N 1
ATOM 793 C CA . ALA A 1 102 ? 5.548 -27.378 34.263 1.00 53.09 102 ALA A CA 1
ATOM 794 C C . ALA A 1 102 ? 4.121 -27.919 34.436 1.00 53.09 102 ALA A C 1
ATOM 796 O O . ALA A 1 102 ? 3.194 -27.325 33.892 1.00 53.09 102 ALA A O 1
ATOM 797 N N . ALA A 1 103 ? 3.956 -29.055 35.124 1.00 48.25 103 ALA A N 1
ATOM 798 C CA . ALA A 1 103 ? 2.662 -29.703 35.353 1.00 48.25 103 ALA A CA 1
ATOM 799 C C . ALA A 1 103 ? 1.556 -28.657 35.567 1.00 48.25 103 ALA A C 1
ATOM 801 O O . ALA A 1 103 ? 1.715 -27.777 36.412 1.00 48.25 103 ALA A O 1
ATOM 802 N N . ALA A 1 104 ? 0.499 -28.748 34.756 1.00 47.66 104 ALA A N 1
ATOM 803 C CA . ALA A 1 104 ? -0.452 -27.690 34.398 1.00 47.66 104 ALA A CA 1
ATOM 804 C C . ALA A 1 104 ? -1.165 -26.939 35.548 1.00 47.66 104 ALA A C 1
ATOM 806 O O . ALA A 1 104 ? -1.960 -26.047 35.272 1.00 47.66 104 ALA A O 1
ATOM 807 N N . ASP A 1 105 ? -0.855 -27.237 36.810 1.00 53.44 105 ASP A N 1
ATOM 808 C CA . ASP A 1 105 ? -1.528 -26.701 37.990 1.00 53.44 105 ASP A CA 1
ATOM 809 C C . ASP A 1 105 ? -0.643 -25.830 38.904 1.00 53.44 105 ASP A C 1
ATOM 811 O O . ASP A 1 105 ? -1.176 -25.177 39.806 1.00 53.44 105 ASP A O 1
ATOM 815 N N . THR A 1 106 ? 0.684 -25.760 38.705 1.00 63.59 106 THR A N 1
ATOM 816 C CA . THR A 1 106 ? 1.559 -24.925 39.557 1.00 63.59 106 THR A CA 1
ATOM 817 C C . THR A 1 106 ? 2.636 -24.188 38.766 1.00 63.59 106 THR A C 1
ATOM 819 O O . THR A 1 106 ? 3.625 -24.778 38.329 1.00 63.59 106 THR A O 1
ATOM 822 N N . MET A 1 107 ? 2.458 -22.873 38.622 1.00 71.81 107 MET A N 1
ATOM 823 C CA . MET A 1 107 ? 3.488 -21.967 38.114 1.00 71.81 107 MET A CA 1
ATOM 824 C C . MET A 1 107 ? 4.706 -21.911 39.051 1.00 71.81 107 MET A C 1
ATOM 826 O O . MET A 1 107 ? 4.535 -21.998 40.268 1.00 71.81 107 MET A O 1
ATOM 830 N N . PRO A 1 108 ? 5.930 -21.755 38.514 1.00 81.06 108 PRO A N 1
ATOM 831 C CA . PRO A 1 108 ? 7.131 -21.766 39.335 1.00 81.06 108 PRO A CA 1
ATOM 832 C C . PRO A 1 108 ? 7.256 -20.490 40.179 1.00 81.06 108 PRO A C 1
ATOM 834 O O . PRO A 1 108 ? 7.058 -19.391 39.668 1.00 81.06 108 PRO A O 1
ATOM 837 N N . THR A 1 109 ? 7.632 -20.617 41.452 1.00 81.56 109 THR A N 1
ATOM 838 C CA . THR A 1 109 ? 7.829 -19.476 42.374 1.00 81.56 109 THR A CA 1
ATOM 839 C C . THR A 1 109 ? 9.155 -18.752 42.152 1.00 81.56 109 THR A C 1
ATOM 841 O O . THR A 1 109 ? 9.340 -17.629 42.608 1.00 81.56 109 THR A O 1
ATOM 844 N N . GLY A 1 110 ? 10.067 -19.364 41.406 1.00 86.81 110 GLY A N 1
ATOM 845 C CA . GLY A 1 110 ? 11.294 -18.753 40.922 1.00 86.81 110 GLY A CA 1
ATOM 846 C C . GLY A 1 110 ? 11.786 -19.481 39.682 1.00 86.81 110 GLY A C 1
ATOM 847 O O . GLY A 1 110 ? 11.407 -20.627 39.430 1.00 86.81 110 GLY A O 1
ATOM 848 N N . ILE A 1 111 ? 12.618 -18.823 38.885 1.00 90.50 111 ILE A N 1
ATOM 849 C CA . ILE A 1 111 ? 13.299 -19.471 37.764 1.00 90.50 111 ILE A CA 1
ATOM 850 C C . ILE A 1 111 ? 14.789 -19.174 37.809 1.00 90.50 111 ILE A C 1
ATOM 852 O O . ILE A 1 111 ? 15.206 -18.059 38.126 1.00 90.50 111 ILE A O 1
ATOM 856 N N . VAL A 1 112 ? 15.583 -20.166 37.419 1.00 91.62 112 VAL A N 1
ATOM 857 C CA . VAL A 1 112 ? 16.996 -19.976 37.096 1.00 91.62 112 VAL A CA 1
ATOM 858 C C . VAL A 1 112 ? 17.149 -20.065 35.586 1.00 91.62 112 VAL A C 1
ATOM 860 O O . VAL A 1 112 ? 16.820 -21.078 34.969 1.00 91.62 112 VAL A O 1
ATOM 863 N N . VAL A 1 113 ? 17.643 -18.995 34.976 1.00 92.38 113 VAL A N 1
ATOM 864 C CA . VAL A 1 113 ? 18.033 -18.971 33.570 1.00 92.38 113 VAL A CA 1
ATOM 865 C C . VAL A 1 113 ? 19.512 -19.299 33.483 1.00 92.38 113 VAL A C 1
ATOM 867 O O . VAL A 1 113 ? 20.355 -18.599 34.043 1.00 92.38 113 VAL A O 1
ATOM 870 N N . ARG A 1 114 ? 19.817 -20.362 32.747 1.00 90.56 114 ARG A N 1
ATOM 871 C CA . ARG A 1 114 ? 21.166 -20.840 32.476 1.00 90.56 114 ARG A CA 1
ATOM 872 C C . ARG A 1 114 ? 21.561 -20.451 31.061 1.00 90.56 114 ARG A C 1
ATOM 874 O O . ARG A 1 114 ? 20.927 -20.885 30.104 1.00 90.56 114 ARG A O 1
ATOM 881 N N . ILE A 1 115 ? 22.628 -19.671 30.927 1.00 90.06 115 ILE A N 1
ATOM 882 C CA . ILE A 1 115 ? 23.207 -19.287 29.639 1.00 90.06 115 ILE A CA 1
ATOM 883 C C . ILE A 1 115 ? 24.576 -19.941 29.530 1.00 90.06 115 ILE A C 1
ATOM 885 O O . ILE A 1 115 ? 25.486 -19.555 30.256 1.00 90.06 115 ILE A O 1
ATOM 889 N N . SER A 1 116 ? 24.738 -20.925 28.651 1.00 86.81 116 SER A N 1
ATOM 890 C CA . SER A 1 116 ? 26.008 -21.641 28.480 1.00 86.81 116 SER A CA 1
ATOM 891 C C . SER A 1 116 ? 26.610 -21.444 27.102 1.00 86.81 116 SER A C 1
ATOM 893 O O . SER A 1 116 ? 25.897 -21.477 26.100 1.00 86.81 116 SER A O 1
ATOM 895 N N . SER A 1 117 ? 27.929 -21.324 27.049 1.00 83.62 117 SER A N 1
ATOM 896 C CA . SER A 1 117 ? 28.706 -21.333 25.815 1.00 83.62 117 SER A CA 1
ATOM 897 C C . SER A 1 117 ? 29.595 -22.577 25.770 1.00 83.62 117 SER A C 1
ATOM 899 O O . SER A 1 117 ? 29.971 -23.133 26.795 1.00 83.62 117 SER A O 1
ATOM 901 N N . ASP A 1 118 ? 29.898 -23.041 24.566 1.00 77.12 118 ASP A N 1
ATOM 902 C CA . ASP A 1 118 ? 30.955 -24.015 24.282 1.00 77.12 118 ASP A CA 1
ATOM 903 C C . ASP A 1 118 ? 32.117 -23.352 23.513 1.00 77.12 118 ASP A C 1
ATOM 905 O O . ASP A 1 118 ? 32.976 -24.032 22.958 1.00 77.12 118 ASP A O 1
ATOM 909 N N . LYS A 1 119 ? 32.096 -22.014 23.407 1.00 76.56 119 LYS A N 1
ATOM 910 C CA . LYS A 1 119 ? 33.076 -21.199 22.681 1.00 76.56 119 LYS A CA 1
ATOM 911 C C . LYS A 1 119 ? 33.949 -20.399 23.647 1.00 76.56 119 LYS A C 1
ATOM 913 O O . LYS A 1 119 ? 33.416 -19.703 24.513 1.00 76.56 119 LYS A O 1
ATOM 918 N N . GLU A 1 120 ? 35.252 -20.352 23.363 1.00 65.38 120 GLU A N 1
ATOM 919 C CA . GLU A 1 120 ? 36.281 -19.596 24.108 1.00 65.38 120 GLU A CA 1
ATOM 920 C C . GLU A 1 120 ? 35.950 -18.096 24.302 1.00 65.38 120 GLU A C 1
ATOM 922 O O . GLU A 1 120 ? 36.346 -17.462 25.284 1.00 65.38 120 GLU A O 1
ATOM 927 N N . LYS A 1 121 ? 35.187 -17.499 23.371 1.00 66.94 121 LYS A N 1
ATOM 928 C CA . LYS A 1 121 ? 34.720 -16.098 23.419 1.00 66.94 121 LYS A CA 1
ATOM 929 C C . LYS A 1 121 ? 33.273 -15.987 23.902 1.00 66.94 121 LYS A C 1
ATOM 931 O O . LYS A 1 121 ? 32.437 -15.353 23.255 1.00 66.94 121 LYS A O 1
ATOM 936 N N . ALA A 1 122 ? 32.968 -16.631 25.023 1.00 67.69 122 ALA A N 1
ATOM 937 C CA . ALA A 1 122 ? 31.643 -16.554 25.620 1.00 67.69 122 ALA A CA 1
ATOM 938 C C . ALA A 1 122 ? 31.306 -15.122 26.060 1.00 67.69 122 ALA A C 1
ATOM 940 O O . ALA A 1 122 ? 32.162 -14.371 26.539 1.00 67.69 122 ALA A O 1
ATOM 941 N N . VAL A 1 123 ? 30.037 -14.771 25.895 1.00 76.31 123 VAL A N 1
ATOM 942 C CA . VAL A 1 123 ? 29.529 -13.414 26.091 1.00 76.31 123 VAL A CA 1
ATOM 943 C C . VAL A 1 123 ? 29.185 -13.179 27.545 1.00 76.31 123 VAL A C 1
ATOM 945 O O . VAL A 1 123 ? 28.654 -14.052 28.228 1.00 76.31 123 VAL A O 1
ATOM 948 N N . THR A 1 124 ? 29.477 -11.974 28.018 1.00 81.50 124 THR A N 1
ATOM 949 C CA . THR A 1 124 ? 29.043 -11.528 29.340 1.00 81.50 124 THR A CA 1
ATOM 950 C C . THR A 1 124 ? 27.800 -10.691 29.194 1.00 81.50 124 THR A C 1
ATOM 952 O O . THR A 1 124 ? 27.833 -9.642 28.552 1.00 81.50 124 THR A O 1
ATOM 955 N N . TYR A 1 125 ? 26.731 -11.115 29.848 1.00 86.06 125 TYR A N 1
ATOM 956 C CA . TYR A 1 125 ? 25.562 -10.274 30.042 1.00 86.06 125 TYR A CA 1
ATOM 957 C C . TYR A 1 125 ? 25.663 -9.555 31.381 1.00 86.06 125 TYR A C 1
ATOM 959 O O . TYR A 1 125 ? 26.246 -10.069 32.338 1.00 86.06 125 TYR A O 1
ATOM 967 N N . ARG A 1 126 ? 25.127 -8.339 31.439 1.00 82.69 126 ARG A N 1
ATOM 968 C CA . ARG A 1 126 ? 25.125 -7.534 32.659 1.00 82.69 126 ARG A CA 1
ATOM 969 C C . ARG A 1 126 ? 24.267 -8.202 33.740 1.00 82.69 126 ARG A C 1
ATOM 971 O O . ARG A 1 126 ? 23.151 -8.629 33.456 1.00 82.69 126 ARG A O 1
ATOM 978 N N . SER A 1 127 ? 24.783 -8.262 34.968 1.00 77.50 127 SER A N 1
ATOM 979 C CA . SER A 1 127 ? 24.052 -8.709 36.161 1.00 77.50 127 SER A CA 1
ATOM 980 C C . SER A 1 127 ? 23.413 -7.530 36.915 1.00 77.50 127 SER A C 1
ATOM 982 O O . SER A 1 127 ? 23.614 -6.359 36.573 1.00 77.50 127 SER A O 1
ATOM 984 N N . ARG A 1 128 ? 22.636 -7.853 37.957 1.00 68.19 128 ARG A N 1
ATOM 985 C CA . ARG A 1 128 ? 21.919 -6.911 38.833 1.00 68.19 128 ARG A CA 1
ATOM 986 C C . ARG A 1 128 ? 22.820 -5.838 39.466 1.00 68.19 128 ARG A C 1
ATOM 988 O O . ARG A 1 128 ? 22.406 -4.682 39.541 1.00 68.19 128 ARG A O 1
ATOM 995 N N . ASP A 1 129 ? 24.059 -6.173 39.829 1.00 56.56 129 ASP A N 1
ATOM 996 C CA . ASP A 1 129 ? 24.984 -5.279 40.558 1.00 56.56 129 ASP A CA 1
ATOM 997 C C . ASP A 1 129 ? 25.462 -4.059 39.753 1.00 56.56 129 ASP A C 1
ATOM 999 O O . ASP A 1 129 ? 26.174 -3.193 40.256 1.00 56.56 129 ASP A O 1
ATOM 1003 N N . GLY A 1 130 ? 25.042 -3.946 38.492 1.00 51.25 130 GLY A N 1
ATOM 1004 C CA . GLY A 1 130 ? 25.317 -2.788 37.655 1.00 51.25 130 GLY A CA 1
ATOM 1005 C C . GLY A 1 130 ? 24.438 -1.558 37.911 1.00 51.25 130 GLY A C 1
ATOM 1006 O O . GLY A 1 130 ? 24.690 -0.560 37.237 1.00 51.25 130 GLY A O 1
ATOM 1007 N N . GLY A 1 131 ? 23.413 -1.621 38.776 1.00 46.84 131 GLY A N 1
ATOM 1008 C CA . GLY A 1 131 ? 22.631 -0.477 39.296 1.00 46.84 131 GLY A CA 1
ATOM 1009 C C . GLY A 1 131 ? 21.996 0.496 38.283 1.00 46.84 131 GLY A C 1
ATOM 1010 O O . GLY A 1 131 ? 21.548 1.570 38.672 1.00 46.84 131 GLY A O 1
ATOM 1011 N N . GLY A 1 132 ? 21.981 0.167 36.991 1.00 64.75 132 GLY A N 1
ATOM 1012 C CA . GLY A 1 132 ? 21.551 1.054 35.908 1.00 64.75 132 GLY A CA 1
ATOM 1013 C C . GLY A 1 132 ? 20.463 0.433 35.026 1.00 64.75 132 GLY A C 1
ATOM 1014 O O . GLY A 1 132 ? 20.147 -0.744 35.190 1.00 64.75 132 GLY A O 1
ATOM 1015 N N . PRO A 1 133 ? 19.939 1.176 34.033 1.00 73.50 133 PRO A N 1
ATOM 1016 C CA . PRO A 1 133 ? 18.822 0.754 33.170 1.00 73.50 133 PRO A CA 1
ATOM 1017 C C . PRO A 1 133 ? 19.110 -0.475 32.283 1.00 73.50 133 PRO A C 1
ATOM 1019 O O . PRO A 1 133 ? 18.234 -0.932 31.559 1.00 73.50 133 PRO A O 1
ATOM 1022 N N . ASN A 1 134 ? 20.329 -1.019 32.338 1.00 79.94 134 ASN A N 1
ATOM 1023 C CA . ASN A 1 134 ? 20.811 -2.094 31.470 1.00 79.94 134 ASN A CA 1
ATOM 1024 C C . ASN A 1 134 ? 20.917 -3.450 32.194 1.00 79.94 134 ASN A C 1
ATOM 1026 O O . ASN A 1 134 ? 21.632 -4.334 31.726 1.00 79.94 134 ASN A O 1
ATOM 1030 N N . GLY A 1 135 ? 20.285 -3.606 33.361 1.00 84.12 135 GLY A N 1
ATOM 1031 C CA . GLY A 1 135 ? 20.171 -4.905 34.031 1.00 84.12 135 GLY A CA 1
ATOM 1032 C C . GLY A 1 135 ? 19.327 -5.908 33.226 1.00 84.12 135 GLY A C 1
ATOM 1033 O O . GLY A 1 135 ? 18.670 -5.523 32.256 1.00 84.12 135 GLY A O 1
ATOM 1034 N N . PRO A 1 136 ? 19.338 -7.197 33.605 1.00 88.25 136 PRO A N 1
ATOM 1035 C CA . PRO A 1 136 ? 18.473 -8.191 32.984 1.00 88.25 136 PRO A CA 1
ATOM 1036 C C . PRO A 1 136 ? 17.006 -7.896 33.332 1.00 88.25 136 PRO A C 1
ATOM 1038 O O . PRO A 1 136 ? 16.682 -7.633 34.490 1.00 88.25 136 PRO A O 1
ATOM 1041 N N . ILE A 1 137 ? 16.122 -7.940 32.335 1.00 88.38 137 ILE A N 1
ATOM 1042 C CA . ILE A 1 137 ? 14.689 -7.660 32.498 1.00 88.38 137 ILE A CA 1
ATOM 1043 C C . ILE A 1 137 ? 13.903 -8.889 32.052 1.00 88.38 137 ILE A C 1
ATOM 1045 O O . ILE A 1 137 ? 14.021 -9.319 30.907 1.00 88.38 137 ILE A O 1
ATOM 1049 N N . LEU A 1 138 ? 13.086 -9.437 32.950 1.00 88.19 138 LEU A N 1
ATOM 1050 C CA . LEU A 1 138 ? 12.091 -10.453 32.623 1.00 88.19 138 LEU A CA 1
ATOM 1051 C C . LEU A 1 138 ? 10.719 -9.783 32.540 1.00 88.19 138 LEU A C 1
ATOM 1053 O O . LEU A 1 138 ? 10.207 -9.282 33.539 1.00 88.19 138 LEU A O 1
ATOM 1057 N N . THR A 1 139 ? 10.123 -9.778 31.353 1.00 87.44 139 THR A N 1
ATOM 1058 C CA . THR A 1 139 ? 8.775 -9.257 31.120 1.00 87.44 139 THR A CA 1
ATOM 1059 C C . THR A 1 139 ? 7.798 -10.419 31.030 1.00 87.44 139 THR A C 1
ATOM 1061 O O . THR A 1 139 ? 7.888 -11.243 30.119 1.00 87.44 139 THR A O 1
ATOM 1064 N N . LEU A 1 140 ? 6.857 -10.474 31.971 1.00 83.69 140 LEU A N 1
ATOM 1065 C CA . LEU A 1 140 ? 5.790 -11.468 31.998 1.00 83.69 140 LEU A CA 1
ATOM 1066 C C . LEU A 1 140 ? 4.465 -10.825 31.589 1.00 83.69 140 LEU A C 1
ATOM 1068 O O . LEU A 1 140 ? 4.093 -9.768 32.090 1.00 83.69 140 LEU A O 1
ATOM 1072 N N . THR A 1 141 ? 3.733 -11.501 30.714 1.00 82.19 141 THR A N 1
ATOM 1073 C CA . THR A 1 141 ? 2.320 -11.240 30.441 1.00 82.19 141 THR A CA 1
ATOM 1074 C C . THR A 1 141 ? 1.538 -12.424 30.973 1.00 82.19 141 THR A C 1
ATOM 1076 O O . THR A 1 141 ? 1.822 -13.562 30.600 1.00 82.19 141 THR A O 1
ATOM 1079 N N . PHE A 1 142 ? 0.560 -12.178 31.834 1.00 79.62 142 PHE A N 1
ATOM 1080 C CA . PHE A 1 142 ? -0.210 -13.223 32.497 1.00 79.62 142 PHE A CA 1
ATOM 1081 C C . PHE A 1 142 ? -1.700 -12.879 32.527 1.00 79.62 142 PHE A C 1
ATOM 1083 O O . PHE A 1 142 ? -2.082 -11.715 32.457 1.00 79.62 142 PHE A O 1
ATOM 1090 N N . ALA A 1 143 ? -2.536 -13.907 32.617 1.00 75.50 143 ALA A N 1
ATOM 1091 C CA . ALA A 1 143 ? -3.970 -13.804 32.830 1.00 75.50 143 ALA A CA 1
ATOM 1092 C C . ALA A 1 143 ? -4.288 -14.010 34.314 1.00 75.50 143 ALA A C 1
ATOM 1094 O O . ALA A 1 143 ? -3.652 -14.827 34.980 1.00 75.50 143 ALA A O 1
ATOM 1095 N N . TYR A 1 144 ? -5.295 -13.311 34.824 1.00 77.94 144 TYR A N 1
ATOM 1096 C CA . TYR A 1 144 ? -5.841 -13.484 36.168 1.00 77.94 144 TYR A CA 1
ATOM 1097 C C . TYR A 1 144 ? -7.349 -13.208 36.142 1.00 77.94 144 TYR A C 1
ATOM 1099 O O . TYR A 1 144 ? -7.844 -12.588 35.203 1.00 77.94 144 TYR A O 1
ATOM 1107 N N . ASP A 1 145 ? -8.077 -13.694 37.145 1.00 75.44 145 ASP A N 1
ATOM 1108 C CA . ASP A 1 145 ? -9.501 -13.397 37.308 1.00 75.44 145 ASP A CA 1
ATOM 1109 C C . ASP A 1 145 ? -9.652 -12.173 38.236 1.00 75.44 145 ASP A C 1
ATOM 1111 O O . ASP A 1 145 ? -9.235 -12.235 39.400 1.00 75.44 145 ASP A O 1
ATOM 1115 N N . PRO A 1 146 ? -10.197 -11.043 37.744 1.00 72.75 146 PRO A N 1
ATOM 1116 C CA . PRO A 1 146 ? -10.314 -9.821 38.532 1.00 72.75 146 PRO A CA 1
ATOM 1117 C C . PRO A 1 146 ? -11.317 -9.935 39.691 1.00 72.75 146 PRO A C 1
ATOM 1119 O O . PRO A 1 146 ? -11.164 -9.227 40.692 1.00 72.75 146 PRO A O 1
ATOM 1122 N N . ASP A 1 147 ? -12.296 -10.841 39.604 1.00 74.69 147 ASP A N 1
ATOM 1123 C CA . ASP A 1 147 ? -13.300 -11.053 40.648 1.00 74.69 147 ASP A CA 1
ATOM 1124 C C . ASP A 1 147 ? -12.718 -11.852 41.816 1.00 74.69 147 ASP A C 1
ATOM 1126 O O . ASP A 1 147 ? -12.975 -11.542 42.989 1.00 74.69 147 ASP A O 1
ATOM 1130 N N . SER A 1 148 ? -11.885 -12.851 41.511 1.00 75.31 148 SER A N 1
ATOM 1131 C CA . SER A 1 148 ? -11.222 -13.669 42.528 1.00 75.31 148 SER A CA 1
ATOM 1132 C C . SER A 1 148 ? -9.926 -13.045 43.059 1.00 75.31 148 SER A C 1
ATOM 1134 O O . SER A 1 148 ? -9.498 -13.392 44.159 1.00 75.31 148 SER A O 1
ATOM 1136 N N . ASN A 1 149 ? -9.303 -12.119 42.319 1.00 73.44 149 ASN A N 1
ATOM 1137 C CA . ASN A 1 149 ? -7.976 -11.576 42.620 1.00 73.44 149 ASN A CA 1
ATOM 1138 C C . ASN A 1 149 ? -7.962 -10.036 42.650 1.00 73.44 149 ASN A C 1
ATOM 1140 O O . ASN A 1 149 ? -7.386 -9.350 41.801 1.00 73.44 149 ASN A O 1
ATOM 1144 N N . ARG A 1 150 ? -8.607 -9.479 43.683 1.00 77.38 150 ARG A N 1
ATOM 1145 C CA . ARG A 1 150 ? -8.740 -8.023 43.882 1.00 77.38 150 ARG A CA 1
ATOM 1146 C C . ARG A 1 150 ? -7.410 -7.258 43.940 1.00 77.38 150 ARG A C 1
ATOM 1148 O O . ARG A 1 150 ? -7.403 -6.105 43.512 1.00 77.38 150 ARG A O 1
ATOM 1155 N N . PRO A 1 151 ? -6.311 -7.804 44.495 1.00 75.38 151 PRO A N 1
ATOM 1156 C CA . PRO A 1 151 ? -5.030 -7.101 44.499 1.00 75.38 151 PRO A CA 1
ATOM 1157 C C . PRO A 1 151 ? -4.438 -6.937 43.099 1.00 75.38 151 PRO A C 1
ATOM 1159 O O . PRO A 1 151 ? -4.106 -5.807 42.749 1.00 75.38 151 PRO A O 1
ATOM 1162 N N . LEU A 1 152 ? -4.417 -7.990 42.268 1.00 72.12 152 LEU A N 1
ATOM 1163 C CA . LEU A 1 152 ? -3.999 -7.844 40.869 1.00 72.12 152 LEU A CA 1
ATOM 1164 C C . LEU A 1 152 ? -4.952 -6.924 40.096 1.00 72.12 152 LEU A C 1
ATOM 1166 O O . LEU A 1 152 ? -4.480 -6.067 39.360 1.00 72.12 152 LEU A O 1
ATOM 1170 N N . ALA A 1 153 ? -6.266 -6.998 40.342 1.00 74.94 153 ALA A N 1
ATOM 1171 C CA . ALA A 1 153 ? -7.244 -6.098 39.719 1.00 74.94 153 ALA A CA 1
ATOM 1172 C C . ALA A 1 153 ? -7.000 -4.612 40.038 1.00 74.94 153 ALA A C 1
ATOM 1174 O O . ALA A 1 153 ? -7.258 -3.746 39.205 1.00 74.94 153 ALA A O 1
ATOM 1175 N N . ARG A 1 154 ? -6.496 -4.297 41.239 1.00 77.88 154 ARG A N 1
ATOM 1176 C CA . ARG A 1 154 ? -6.134 -2.922 41.623 1.00 77.88 154 ARG A CA 1
ATOM 1177 C C . ARG A 1 154 ? -4.847 -2.441 40.966 1.00 77.88 154 ARG A C 1
ATOM 1179 O O . ARG A 1 154 ? -4.730 -1.249 40.712 1.00 77.88 154 ARG A O 1
ATOM 1186 N N . GLU A 1 155 ? -3.888 -3.337 40.758 1.00 74.56 155 GLU A N 1
ATOM 1187 C CA . GLU A 1 155 ? -2.569 -2.995 40.223 1.00 74.56 155 GLU A CA 1
ATOM 1188 C C . GLU A 1 155 ? -2.543 -2.990 38.687 1.00 74.56 155 GLU A C 1
ATOM 1190 O O . GLU A 1 155 ? -1.944 -2.102 38.087 1.00 74.56 155 GLU A O 1
ATOM 1195 N N . PHE A 1 156 ? -3.248 -3.931 38.053 1.00 70.75 156 PHE A N 1
ATOM 1196 C CA . PHE A 1 156 ? -3.227 -4.171 36.606 1.00 70.75 156 PHE A CA 1
ATOM 1197 C C . PHE A 1 156 ? -4.572 -3.908 35.900 1.00 70.75 156 PHE A C 1
ATOM 1199 O O . PHE A 1 156 ? -4.626 -3.973 34.675 1.00 70.75 156 PHE A O 1
ATOM 1206 N N . GLY A 1 157 ? -5.637 -3.578 36.643 1.00 72.75 157 GLY A N 1
ATOM 1207 C CA . GLY A 1 157 ? -6.957 -3.192 36.121 1.00 72.75 157 GLY A CA 1
ATOM 1208 C C . GLY A 1 157 ? -7.938 -4.357 35.944 1.00 72.75 157 GLY A C 1
ATOM 1209 O O . GLY A 1 157 ? -7.585 -5.411 35.437 1.00 72.75 157 GLY A O 1
ATOM 1210 N N . SER A 1 158 ? -9.202 -4.173 36.329 1.00 68.25 158 SER A N 1
ATOM 1211 C CA . SER A 1 158 ? -10.244 -5.215 36.294 1.00 68.25 158 SER A CA 1
ATOM 1212 C C . SER A 1 158 ? -10.861 -5.478 34.920 1.00 68.25 158 SER A C 1
ATOM 1214 O O . SER A 1 158 ? -11.749 -6.322 34.809 1.00 68.25 158 SER A O 1
ATOM 1216 N N . ASP A 1 159 ? -10.450 -4.732 33.899 1.00 56.00 159 ASP A N 1
ATOM 1217 C CA . ASP A 1 159 ? -10.984 -4.900 32.556 1.00 56.00 159 ASP A CA 1
ATOM 1218 C C . ASP A 1 159 ? -10.437 -6.217 31.992 1.00 56.00 159 ASP A C 1
ATOM 1220 O O . ASP A 1 159 ? -9.215 -6.356 31.857 1.00 56.00 159 ASP A O 1
ATOM 1224 N N . PRO A 1 160 ? -11.293 -7.220 31.709 1.00 47.91 160 PRO A N 1
ATOM 1225 C CA . PRO A 1 160 ? -10.821 -8.468 31.139 1.00 47.91 160 PRO A CA 1
ATOM 1226 C C . PRO A 1 160 ? -10.056 -8.130 29.857 1.00 47.91 160 PRO A C 1
ATOM 1228 O O . PRO A 1 160 ? -10.581 -7.375 29.029 1.00 47.91 160 PRO A O 1
ATOM 1231 N N . PRO A 1 161 ? -8.835 -8.661 29.650 1.00 45.41 161 PRO A N 1
ATOM 1232 C CA . PRO A 1 161 ? -8.223 -8.554 28.344 1.00 45.41 161 PRO A CA 1
ATOM 1233 C C . PRO A 1 161 ? -9.221 -9.188 27.379 1.00 45.41 161 PRO A C 1
ATOM 1235 O O . PRO A 1 161 ? -9.668 -10.315 27.602 1.00 45.41 161 PRO A O 1
ATOM 1238 N N . THR A 1 162 ? -9.644 -8.443 26.362 1.00 40.53 162 THR A N 1
ATOM 1239 C CA . THR A 1 162 ? -10.561 -8.906 25.318 1.00 40.53 162 THR A CA 1
ATOM 1240 C C . THR A 1 162 ? -9.860 -9.966 24.468 1.00 40.53 162 THR A C 1
ATOM 1242 O O . THR A 1 162 ? -9.527 -9.744 23.313 1.00 40.53 162 THR A O 1
ATOM 1245 N N . TYR A 1 163 ? -9.602 -11.121 25.068 1.00 42.75 163 TYR A N 1
ATOM 1246 C CA . TYR A 1 163 ? -9.339 -12.389 24.417 1.00 42.75 163 TYR A CA 1
ATOM 1247 C C . TYR A 1 163 ? -10.495 -13.323 24.790 1.00 42.75 163 TYR A C 1
ATOM 1249 O O . TYR A 1 163 ? -10.310 -14.417 25.317 1.00 42.75 163 TYR A O 1
ATOM 1257 N N . ALA A 1 164 ? -11.720 -12.897 24.459 1.00 32.72 164 ALA A N 1
ATOM 1258 C CA . ALA A 1 164 ? -12.616 -13.863 23.837 1.00 32.72 164 ALA A CA 1
ATOM 1259 C C . ALA A 1 164 ? -11.842 -14.476 22.651 1.00 32.72 164 ALA A C 1
ATOM 1261 O O . ALA A 1 164 ? -11.015 -13.760 22.076 1.00 32.72 164 ALA A O 1
ATOM 1262 N N . PRO A 1 165 ? -12.037 -15.756 22.280 1.00 36.44 165 PRO A N 1
ATOM 1263 C CA . PRO A 1 165 ? -11.521 -16.231 20.999 1.00 36.44 165 PRO A CA 1
ATOM 1264 C C . PRO A 1 165 ? -11.926 -15.175 19.978 1.00 36.44 165 PRO A C 1
ATOM 1266 O O . PRO A 1 165 ? -13.116 -14.872 19.885 1.00 36.44 165 PRO A O 1
ATOM 1269 N N . THR A 1 166 ? -10.949 -14.507 19.357 1.00 49.50 166 THR A N 1
ATOM 1270 C CA . THR A 1 166 ? -11.229 -13.475 18.370 1.00 49.50 166 THR A CA 1
ATOM 1271 C C . THR A 1 166 ? -11.889 -14.226 17.233 1.00 49.50 166 THR A C 1
ATOM 1273 O O . THR A 1 166 ? -11.216 -14.751 16.352 1.00 49.50 166 THR A O 1
ATOM 1276 N N . VAL A 1 167 ? -13.214 -14.363 17.295 1.00 53.41 167 VAL A N 1
ATOM 1277 C CA . VAL A 1 167 ? -14.021 -14.447 16.096 1.00 53.41 167 VAL A CA 1
ATOM 1278 C C . VAL A 1 167 ? -13.553 -13.219 15.348 1.00 53.41 167 VAL A C 1
ATOM 1280 O O . VAL A 1 167 ? -13.756 -12.094 15.816 1.00 53.41 167 VAL A O 1
ATOM 1283 N N . LEU A 1 168 ? -12.734 -13.452 14.322 1.00 65.19 168 LEU A N 1
ATOM 1284 C CA . LEU A 1 168 ? -12.310 -12.375 13.457 1.00 65.19 168 LEU A CA 1
ATOM 1285 C C . LEU A 1 168 ? -13.616 -11.716 13.021 1.00 65.19 168 LEU A C 1
ATOM 1287 O O . LEU A 1 168 ? -14.523 -12.447 12.620 1.00 65.19 168 LEU A O 1
ATOM 1291 N N . PRO A 1 169 ? -13.773 -10.397 13.225 1.00 76.06 169 PRO A N 1
ATOM 1292 C CA . PRO A 1 169 ? -14.971 -9.727 12.761 1.00 76.06 169 PRO A CA 1
ATOM 1293 C C . PRO A 1 169 ? -15.172 -10.103 11.293 1.00 76.06 169 PRO A C 1
ATOM 1295 O O . PRO A 1 169 ? -14.222 -10.067 10.510 1.00 76.06 169 PRO A O 1
ATOM 1298 N N . GLU A 1 170 ? -16.377 -10.553 10.975 1.00 84.00 170 GLU A N 1
ATOM 1299 C CA . GLU A 1 170 ? -16.808 -10.787 9.605 1.00 84.00 170 GLU A CA 1
ATOM 1300 C C . GLU A 1 170 ? -17.557 -9.535 9.160 1.00 84.00 170 GLU A C 1
ATOM 1302 O O . GLU A 1 170 ? -18.370 -8.983 9.914 1.00 84.00 170 GLU A O 1
ATOM 1307 N N . TRP A 1 171 ? -17.255 -9.060 7.958 1.00 90.50 171 TRP A N 1
ATOM 1308 C CA . TRP A 1 171 ? -17.959 -7.943 7.347 1.00 90.50 171 TRP A CA 1
ATOM 1309 C C . TRP A 1 171 ? -18.945 -8.474 6.316 1.00 90.50 171 TRP A C 1
ATOM 1311 O O . TRP A 1 171 ? -18.571 -9.191 5.393 1.00 90.50 171 TRP A O 1
ATOM 1321 N N . GLU A 1 172 ? -20.217 -8.123 6.498 1.00 90.31 172 GLU A N 1
ATOM 1322 C CA . GLU A 1 172 ? -21.249 -8.368 5.492 1.00 90.31 172 GLU A CA 1
ATOM 1323 C C . GLU A 1 172 ? -20.942 -7.579 4.219 1.00 90.31 172 GLU A C 1
ATOM 1325 O O . GLU A 1 172 ? -20.519 -6.420 4.305 1.00 90.31 172 GLU A O 1
ATOM 1330 N N . ASP A 1 173 ? -21.231 -8.187 3.066 1.00 90.50 173 ASP A N 1
ATOM 1331 C CA . ASP A 1 173 ? -21.054 -7.559 1.759 1.00 90.50 173 ASP A CA 1
ATOM 1332 C C . ASP A 1 173 ? -21.716 -6.182 1.683 1.00 90.50 173 ASP A C 1
ATOM 1334 O O . ASP A 1 173 ? -22.769 -5.909 2.277 1.00 90.50 173 ASP A O 1
ATOM 1338 N N . SER A 1 174 ? -21.092 -5.298 0.904 1.00 87.56 174 SER A N 1
ATOM 1339 C CA . SER A 1 174 ? -21.648 -3.972 0.672 1.00 87.56 174 SER A CA 1
ATOM 1340 C C . SER A 1 174 ? -23.037 -4.049 0.033 1.00 87.56 174 SER A C 1
ATOM 1342 O O . SER A 1 174 ? -23.297 -4.813 -0.895 1.00 87.56 174 SER A O 1
ATOM 1344 N N . SER A 1 175 ? -23.949 -3.217 0.535 1.00 85.81 175 SER A N 1
ATOM 1345 C CA . SER A 1 175 ? -25.267 -3.036 -0.074 1.00 85.81 175 SER A CA 1
ATOM 1346 C C . SER A 1 175 ? -25.238 -1.856 -1.037 1.00 85.81 175 SER A C 1
ATOM 1348 O O . SER A 1 175 ? -24.478 -0.904 -0.849 1.00 85.81 175 SER A O 1
ATOM 1350 N N . LEU A 1 176 ? -26.078 -1.910 -2.072 1.00 86.19 176 LEU A N 1
ATOM 1351 C CA . LEU A 1 176 ? -26.209 -0.802 -3.013 1.00 86.19 176 LEU A CA 1
ATOM 1352 C C . LEU A 1 176 ? -26.730 0.455 -2.293 1.00 86.19 176 LEU A C 1
ATOM 1354 O O . LEU A 1 176 ? -27.682 0.356 -1.508 1.00 86.19 176 LEU A O 1
ATOM 1358 N N . PRO A 1 177 ? -26.149 1.638 -2.565 1.00 84.25 177 PRO A N 1
ATOM 1359 C CA . PRO A 1 177 ? -26.660 2.882 -2.018 1.00 84.25 177 PRO A CA 1
ATOM 1360 C C . PRO A 1 177 ? -28.046 3.186 -2.596 1.00 84.25 177 PRO A C 1
ATOM 1362 O O . PRO A 1 177 ? -28.407 2.733 -3.682 1.00 84.25 177 PRO A O 1
ATOM 1365 N N . PHE A 1 178 ? -28.836 3.968 -1.859 1.00 80.19 178 PHE A N 1
ATOM 1366 C CA . PHE A 1 178 ? -30.196 4.316 -2.285 1.00 80.19 178 PHE A CA 1
ATOM 1367 C C . PHE A 1 178 ? -30.206 5.184 -3.554 1.00 80.19 178 PHE A C 1
ATOM 1369 O O . PHE A 1 178 ? -31.002 4.940 -4.457 1.00 80.19 178 PHE A O 1
ATOM 1376 N N . ASP A 1 179 ? -29.300 6.163 -3.622 1.00 83.69 179 ASP A N 1
ATOM 1377 C CA . ASP A 1 179 ? -29.075 7.011 -4.792 1.00 83.69 179 ASP A CA 1
ATOM 1378 C C . ASP A 1 179 ? -27.723 6.626 -5.406 1.00 83.69 179 ASP A C 1
ATOM 1380 O O . ASP A 1 179 ? -26.671 6.957 -4.856 1.00 83.69 179 ASP A O 1
ATOM 1384 N N . ILE A 1 180 ? -27.751 5.885 -6.516 1.00 85.75 180 ILE A N 1
ATOM 1385 C CA . ILE A 1 180 ? -26.548 5.358 -7.172 1.00 85.75 180 ILE A CA 1
ATOM 1386 C C . ILE A 1 180 ? -26.037 6.396 -8.188 1.00 85.75 180 ILE A C 1
ATOM 1388 O O . ILE A 1 180 ? -26.733 6.654 -9.173 1.00 85.75 180 ILE A O 1
ATOM 1392 N N . PRO A 1 181 ? -24.862 7.022 -7.979 1.00 88.19 181 PRO A N 1
ATOM 1393 C CA . PRO A 1 181 ? -24.275 7.915 -8.975 1.00 88.19 181 PRO A CA 1
ATOM 1394 C C . PRO A 1 181 ? -23.717 7.123 -10.168 1.00 88.19 181 PRO A C 1
ATOM 1396 O O . PRO A 1 181 ? -23.317 5.973 -10.016 1.00 88.19 181 PRO A O 1
ATOM 1399 N N . ASN A 1 182 ? -23.597 7.759 -11.337 1.00 89.69 182 ASN A N 1
ATOM 1400 C CA . ASN A 1 182 ? -23.029 7.127 -12.541 1.00 89.69 182 ASN A CA 1
ATOM 1401 C C . ASN A 1 182 ? -21.544 6.733 -12.391 1.00 89.69 182 ASN A C 1
ATOM 1403 O O . ASN A 1 182 ? -21.023 5.954 -13.181 1.00 89.69 182 ASN A O 1
ATOM 1407 N N . THR A 1 183 ? -20.862 7.267 -11.376 1.00 90.88 183 THR A N 1
ATOM 1408 C CA . THR A 1 183 ? -19.479 6.920 -11.018 1.00 90.88 183 THR A CA 1
ATOM 1409 C C . THR A 1 183 ? -19.392 5.714 -10.075 1.00 90.88 183 THR A C 1
ATOM 1411 O O . THR A 1 183 ? -18.302 5.356 -9.635 1.00 90.88 183 THR A O 1
ATOM 1414 N N . PHE A 1 184 ? -20.524 5.132 -9.665 1.00 92.25 184 PHE A N 1
ATOM 1415 C CA . PHE A 1 184 ? -20.553 4.015 -8.726 1.00 92.25 184 PHE A CA 1
ATOM 1416 C C . PHE A 1 184 ? -20.191 2.698 -9.408 1.00 92.25 184 PHE A C 1
ATOM 1418 O O . PHE A 1 184 ? -20.689 2.376 -10.483 1.00 92.25 184 PHE A O 1
ATOM 1425 N N . PHE A 1 185 ? -19.395 1.896 -8.710 1.00 94.88 185 PHE A N 1
ATOM 1426 C CA . PHE A 1 185 ? -19.074 0.525 -9.077 1.00 94.88 185 PHE A CA 1
ATOM 1427 C C . PHE A 1 185 ? -18.771 -0.295 -7.822 1.00 94.88 185 PHE A C 1
ATOM 1429 O O . PHE A 1 185 ? -18.456 0.265 -6.767 1.00 94.88 185 PHE A O 1
ATOM 1436 N N . ASN A 1 186 ? -18.849 -1.619 -7.927 1.00 94.31 186 ASN A N 1
ATOM 1437 C CA . ASN A 1 186 ? -18.513 -2.541 -6.849 1.00 94.31 186 ASN A CA 1
ATOM 1438 C C . ASN A 1 186 ? -17.627 -3.697 -7.335 1.00 94.31 186 ASN A C 1
ATOM 1440 O O . ASN A 1 186 ? -17.291 -3.795 -8.516 1.00 94.31 186 ASN A O 1
ATOM 1444 N N . TYR A 1 187 ? -17.211 -4.541 -6.391 1.00 95.19 187 TYR A N 1
ATOM 1445 C CA . TYR A 1 187 ? -16.317 -5.674 -6.644 1.00 95.19 187 TYR A CA 1
ATOM 1446 C C . TYR A 1 187 ? -17.034 -7.028 -6.671 1.00 95.19 187 TYR A C 1
ATOM 1448 O O . TYR A 1 187 ? -16.361 -8.054 -6.704 1.00 95.19 187 TYR A O 1
ATOM 1456 N N . ASP A 1 188 ? -18.370 -7.047 -6.674 1.00 94.31 188 ASP A N 1
ATOM 1457 C CA . ASP A 1 188 ? -19.134 -8.289 -6.792 1.00 94.31 188 ASP A CA 1
ATOM 1458 C C . ASP A 1 188 ? -19.096 -8.773 -8.253 1.00 94.31 188 ASP A C 1
ATOM 1460 O O . ASP A 1 188 ? -19.682 -8.125 -9.126 1.00 94.31 188 ASP A O 1
ATOM 1464 N N . PRO A 1 189 ? -18.424 -9.900 -8.559 1.00 91.00 189 PRO A N 1
ATOM 1465 C CA . PRO A 1 189 ? -18.356 -10.433 -9.918 1.00 91.00 189 PRO A CA 1
ATOM 1466 C C . PRO A 1 189 ? -19.713 -10.926 -10.434 1.00 91.00 189 PRO A C 1
ATOM 1468 O O . PRO A 1 189 ? -19.857 -11.154 -11.629 1.00 91.00 189 PRO A O 1
ATOM 1471 N N . ASN A 1 190 ? -20.704 -11.096 -9.558 1.00 91.44 190 ASN A N 1
ATOM 1472 C CA . ASN A 1 190 ? -22.046 -11.540 -9.918 1.00 91.44 190 ASN A CA 1
ATOM 1473 C C . ASN A 1 190 ? -23.046 -10.379 -10.020 1.00 91.44 190 ASN A C 1
ATOM 1475 O O . ASN A 1 190 ? -24.219 -10.621 -10.315 1.00 91.44 190 ASN A O 1
ATOM 1479 N N . ALA A 1 191 ? -22.623 -9.135 -9.773 1.00 90.31 191 ALA A N 1
ATOM 1480 C CA . ALA A 1 191 ? -23.517 -7.989 -9.842 1.00 90.31 191 ALA A CA 1
ATOM 1481 C C . ALA A 1 191 ? -23.983 -7.738 -11.283 1.00 90.31 191 ALA A C 1
ATOM 1483 O O . ALA A 1 191 ? -23.180 -7.638 -12.205 1.00 90.31 191 ALA A O 1
ATOM 1484 N N . GLU A 1 192 ? -25.295 -7.562 -11.459 1.00 86.38 192 GLU A N 1
ATOM 1485 C CA . GLU A 1 192 ? -25.931 -7.461 -12.781 1.00 86.38 192 GLU A CA 1
ATOM 1486 C C . GLU A 1 192 ? -25.591 -6.177 -13.563 1.00 86.38 192 GLU A C 1
ATOM 1488 O O . GLU A 1 192 ? -25.864 -6.124 -14.759 1.00 86.38 192 GLU A O 1
ATOM 1493 N N . SER A 1 193 ? -25.050 -5.134 -12.916 1.00 89.44 193 SER A N 1
ATOM 1494 C CA . SER A 1 193 ? -24.826 -3.827 -13.567 1.00 89.44 193 SER A CA 1
ATOM 1495 C C . SER A 1 193 ? -23.669 -2.976 -13.035 1.00 89.44 193 SER A C 1
ATOM 1497 O O . SER A 1 193 ? -23.343 -1.969 -13.647 1.00 89.44 193 SER A O 1
ATOM 1499 N N . TYR A 1 194 ? -23.079 -3.312 -11.884 1.00 92.06 194 TYR A N 1
ATOM 1500 C CA . TYR A 1 194 ? -22.035 -2.487 -11.241 1.00 92.06 194 TYR A CA 1
ATOM 1501 C C . TYR A 1 194 ? -20.756 -3.270 -10.923 1.00 92.06 194 TYR A C 1
ATOM 1503 O O . TYR A 1 194 ? -19.798 -2.700 -10.395 1.00 92.06 194 TYR A O 1
ATOM 1511 N N . GLY A 1 195 ? -20.757 -4.571 -11.226 1.00 94.00 195 GLY A N 1
ATOM 1512 C CA . GLY A 1 195 ? -19.616 -5.455 -11.030 1.00 94.00 195 GLY A CA 1
ATOM 1513 C C . GLY A 1 195 ? -18.557 -5.289 -12.122 1.00 94.00 195 GLY A C 1
ATOM 1514 O O . GLY A 1 195 ? -18.816 -4.621 -13.125 1.00 94.00 195 GLY A O 1
ATOM 1515 N N . PRO A 1 196 ? -17.380 -5.920 -11.963 1.00 94.38 196 PRO A N 1
ATOM 1516 C CA . PRO A 1 196 ? -16.240 -5.789 -12.876 1.00 94.38 196 PRO A CA 1
ATOM 1517 C C . PRO A 1 196 ? -16.541 -5.992 -14.368 1.00 94.38 196 PRO A C 1
ATOM 1519 O O . PRO A 1 196 ? -15.907 -5.342 -15.197 1.00 94.38 196 PRO A O 1
ATOM 1522 N N . ASP A 1 197 ? -17.508 -6.848 -14.705 1.00 93.00 197 ASP A N 1
ATOM 1523 C CA . ASP A 1 197 ? -17.917 -7.125 -16.090 1.00 93.00 197 ASP A CA 1
ATOM 1524 C C . ASP A 1 197 ? -18.693 -5.968 -16.753 1.00 93.00 197 ASP A C 1
ATOM 1526 O O . ASP A 1 197 ? -18.827 -5.959 -17.972 1.00 93.00 197 ASP A O 1
ATOM 1530 N N . TYR A 1 198 ? -19.170 -4.995 -15.967 1.00 94.75 198 TYR A N 1
ATOM 1531 C CA . TYR A 1 198 ? -19.949 -3.822 -16.405 1.00 94.75 198 TYR A CA 1
ATOM 1532 C C . TYR A 1 198 ? -19.232 -2.497 -16.119 1.00 94.75 198 TYR A C 1
ATOM 1534 O O . TYR A 1 198 ? -19.818 -1.415 -16.152 1.00 94.75 198 TYR A O 1
ATOM 1542 N N . TRP A 1 199 ? -17.951 -2.559 -15.759 1.00 95.12 199 TRP A N 1
ATOM 1543 C CA . TRP A 1 199 ? -17.181 -1.368 -15.413 1.00 95.12 199 TRP A CA 1
ATOM 1544 C C . TRP A 1 199 ? -16.921 -0.435 -16.598 1.00 95.12 199 TRP A C 1
ATOM 1546 O O . TRP A 1 199 ? -16.481 0.687 -16.375 1.00 95.12 199 TRP A O 1
ATOM 1556 N N . ASP A 1 200 ? -17.175 -0.865 -17.833 1.00 93.75 200 ASP A N 1
ATOM 1557 C CA . ASP A 1 200 ? -17.096 -0.053 -19.049 1.00 93.75 200 ASP A CA 1
ATOM 1558 C C . ASP A 1 200 ? -18.174 1.040 -19.129 1.00 93.75 200 ASP A C 1
ATOM 1560 O O . ASP A 1 200 ? -17.926 2.085 -19.732 1.00 93.75 200 ASP A O 1
ATOM 1564 N N . ASP A 1 201 ? -19.309 0.851 -18.450 1.00 92.12 201 ASP A N 1
ATOM 1565 C CA . ASP A 1 201 ? -20.401 1.832 -18.365 1.00 92.12 201 ASP A CA 1
ATOM 1566 C C . ASP A 1 201 ? -20.207 2.876 -17.244 1.00 92.12 201 ASP A C 1
ATOM 1568 O O . ASP A 1 201 ? -20.977 3.834 -17.131 1.00 92.12 201 ASP A O 1
ATOM 1572 N N . VAL A 1 202 ? -19.183 2.713 -16.402 1.00 93.38 202 VAL A N 1
ATOM 1573 C CA . VAL A 1 202 ? -18.943 3.579 -15.239 1.00 93.38 202 VAL A CA 1
ATOM 1574 C C . VAL A 1 202 ? -18.287 4.892 -15.670 1.00 93.38 202 VAL A C 1
ATOM 1576 O O . VAL A 1 202 ? -17.264 4.903 -16.363 1.00 93.38 202 VAL A O 1
ATOM 1579 N N . GLU A 1 203 ? -18.846 6.018 -15.223 1.00 92.19 203 GLU A N 1
ATOM 1580 C CA . GLU A 1 203 ? -18.247 7.338 -15.433 1.00 92.19 203 GLU A CA 1
ATOM 1581 C C . GLU A 1 203 ? -17.013 7.529 -14.535 1.00 92.19 203 GLU A C 1
ATOM 1583 O O . GLU A 1 203 ? -17.004 7.147 -13.364 1.00 92.19 203 GLU A O 1
ATOM 1588 N N . GLN A 1 204 ? -15.960 8.157 -15.065 1.00 87.62 204 GLN A N 1
ATOM 1589 C CA . GLN A 1 204 ? -14.762 8.462 -14.281 1.00 87.62 204 GLN A CA 1
ATOM 1590 C C . GLN A 1 204 ? -15.002 9.569 -13.240 1.00 87.62 204 GLN A C 1
ATOM 1592 O O . GLN A 1 204 ? -15.778 10.498 -13.462 1.00 87.62 204 GLN A O 1
ATOM 1597 N N . ASP A 1 205 ? -14.266 9.519 -12.128 1.00 86.75 205 ASP A N 1
ATOM 1598 C CA . ASP A 1 205 ? -14.337 10.516 -11.049 1.00 86.75 205 ASP A CA 1
ATOM 1599 C C . ASP A 1 205 ? -13.565 11.821 -11.349 1.00 86.75 205 ASP A C 1
ATOM 1601 O O . ASP A 1 205 ? -13.640 12.787 -10.585 1.00 86.75 205 ASP A O 1
ATOM 1605 N N . GLY A 1 206 ? -12.817 11.856 -12.458 1.00 89.00 206 GLY A N 1
ATOM 1606 C CA . GLY A 1 206 ? -12.002 12.994 -12.888 1.00 89.00 206 GLY A CA 1
ATOM 1607 C C . GLY A 1 206 ? -10.730 13.212 -12.059 1.00 89.00 206 GLY A C 1
ATOM 1608 O O . GLY A 1 206 ? -10.052 14.226 -12.242 1.00 89.00 206 GLY A O 1
ATOM 1609 N N . TYR A 1 207 ? -10.367 12.293 -11.154 1.00 91.94 207 TYR A N 1
ATOM 1610 C CA . TYR A 1 207 ? -9.186 12.452 -10.303 1.00 91.94 207 TYR A CA 1
ATOM 1611 C C . TYR A 1 207 ? -7.897 12.565 -11.120 1.00 91.94 207 TYR A C 1
ATOM 1613 O O . TYR A 1 207 ? -7.042 13.391 -10.807 1.00 91.94 207 TYR A O 1
ATOM 1621 N N . TYR A 1 208 ? -7.742 11.751 -12.164 1.00 91.44 208 TYR A N 1
ATOM 1622 C CA . TYR A 1 208 ? -6.537 11.759 -12.995 1.00 91.44 208 TYR A CA 1
ATOM 1623 C C . TYR A 1 208 ? -6.518 12.915 -14.006 1.00 91.44 208 TYR A C 1
ATOM 1625 O O . TYR A 1 208 ? -5.440 13.414 -14.320 1.00 91.44 208 TYR A O 1
ATOM 1633 N N . ASP A 1 209 ? -7.683 13.432 -14.411 1.00 89.56 209 ASP A N 1
ATOM 1634 C CA . ASP A 1 209 ? -7.803 14.584 -15.324 1.00 89.56 209 ASP A CA 1
ATOM 1635 C C . ASP A 1 209 ? -7.207 15.874 -14.738 1.00 89.56 209 ASP A C 1
ATOM 1637 O O . ASP A 1 209 ? -6.842 16.801 -15.464 1.00 89.56 209 ASP A O 1
ATOM 1641 N N . GLN A 1 210 ? -7.092 15.956 -13.409 1.00 88.94 210 GLN A N 1
ATOM 1642 C CA . GLN A 1 210 ? -6.497 17.113 -12.741 1.00 88.94 210 GLN A CA 1
ATOM 1643 C C . GLN A 1 210 ? -4.955 17.105 -12.770 1.00 88.94 210 GLN A C 1
ATOM 1645 O O . GLN A 1 210 ? -4.334 18.130 -12.465 1.00 88.94 210 GLN A O 1
ATOM 1650 N N . LEU A 1 211 ? -4.325 15.967 -13.093 1.00 91.25 211 LEU A N 1
ATOM 1651 C CA . LEU A 1 211 ? -2.869 15.826 -13.118 1.00 91.25 211 LEU A CA 1
ATOM 1652 C C . LEU A 1 211 ? -2.322 16.424 -14.414 1.00 91.25 211 LEU A C 1
ATOM 1654 O O . LEU A 1 211 ? -2.437 15.847 -15.488 1.00 91.25 211 LEU A O 1
ATOM 1658 N N . ARG A 1 212 ? -1.685 17.594 -14.322 1.00 88.81 212 ARG A N 1
ATOM 1659 C CA . ARG A 1 212 ? -1.344 18.392 -15.513 1.00 88.81 212 ARG A CA 1
ATOM 1660 C C . ARG A 1 212 ? -0.268 17.769 -16.386 1.00 88.81 212 ARG A C 1
ATOM 1662 O O . ARG A 1 212 ? -0.191 18.106 -17.563 1.00 88.81 212 ARG A O 1
ATOM 1669 N N . ARG A 1 213 ? 0.611 16.959 -15.797 1.00 89.25 213 ARG A N 1
ATOM 1670 C CA . ARG A 1 213 ? 1.669 16.260 -16.532 1.00 89.25 213 ARG A CA 1
ATOM 1671 C C . ARG A 1 213 ? 1.232 14.923 -17.101 1.00 89.25 213 ARG A C 1
ATOM 1673 O O . ARG A 1 213 ? 2.004 14.358 -17.856 1.00 89.25 213 ARG A O 1
ATOM 1680 N N . LEU A 1 214 ? 0.071 14.404 -16.715 1.00 91.31 214 LEU A N 1
ATOM 1681 C CA . LEU A 1 214 ? -0.365 13.091 -17.156 1.00 91.31 214 LEU A CA 1
ATOM 1682 C C . LEU A 1 214 ? -0.697 13.140 -18.656 1.00 91.31 214 LEU A C 1
ATOM 1684 O O . LEU A 1 214 ? -1.564 13.904 -19.068 1.00 91.31 214 LEU A O 1
ATOM 1688 N N . ASP A 1 215 ? 0.008 12.338 -19.454 1.00 89.81 215 ASP A N 1
ATOM 1689 C CA . ASP A 1 215 ? -0.133 12.257 -20.917 1.00 89.81 215 ASP A CA 1
ATOM 1690 C C . ASP A 1 215 ? -0.600 10.854 -21.331 1.00 89.81 215 ASP A C 1
ATOM 1692 O O . ASP A 1 215 ? 0.022 10.149 -22.125 1.00 89.81 215 ASP A O 1
ATOM 1696 N N . VAL A 1 216 ? -1.696 10.410 -20.716 1.00 86.94 216 VAL A N 1
ATOM 1697 C CA . VAL A 1 216 ? -2.415 9.186 -21.090 1.00 86.94 216 VAL A CA 1
ATOM 1698 C C . VAL A 1 216 ? -3.878 9.522 -21.347 1.00 86.94 216 VAL A C 1
ATOM 1700 O O . VAL A 1 216 ? -4.419 10.480 -20.799 1.00 86.94 216 VAL A O 1
ATOM 1703 N N . ASP A 1 217 ? -4.521 8.733 -22.201 1.00 86.25 217 ASP A N 1
ATOM 1704 C CA . ASP A 1 217 ? -5.937 8.888 -22.530 1.00 86.25 217 ASP A CA 1
ATOM 1705 C C . ASP A 1 217 ? -6.816 8.431 -21.355 1.00 86.25 217 ASP A C 1
ATOM 1707 O O . ASP A 1 217 ? -7.198 7.264 -21.268 1.00 86.25 217 ASP A O 1
ATOM 1711 N N . THR A 1 218 ? -7.096 9.351 -20.430 1.00 87.75 218 THR A N 1
ATOM 1712 C CA . THR A 1 218 ? -7.955 9.125 -19.256 1.00 87.75 218 THR A CA 1
ATOM 1713 C C . THR A 1 218 ? -9.444 9.163 -19.594 1.00 87.75 218 THR A C 1
ATOM 1715 O O . THR A 1 218 ? -10.244 8.562 -18.887 1.00 87.75 218 THR A O 1
ATOM 1718 N N . GLY A 1 219 ? -9.826 9.832 -20.687 1.00 82.81 219 GLY A N 1
ATOM 1719 C CA . GLY A 1 219 ? -11.228 10.111 -21.008 1.00 82.81 219 GLY A CA 1
ATOM 1720 C C . GLY A 1 219 ? -12.015 8.915 -21.546 1.00 82.81 219 GLY A C 1
ATOM 1721 O O . GLY A 1 219 ? -13.244 8.942 -21.530 1.00 82.81 219 GLY A O 1
ATOM 1722 N N . ASN A 1 220 ? -11.331 7.873 -22.025 1.00 88.19 220 ASN A N 1
ATOM 1723 C CA . ASN A 1 220 ? -11.969 6.661 -22.525 1.00 88.19 220 ASN A CA 1
ATOM 1724 C C . ASN A 1 220 ? -11.954 5.563 -21.462 1.00 88.19 220 ASN A C 1
ATOM 1726 O O . ASN A 1 220 ? -10.888 5.131 -21.023 1.00 88.19 220 ASN A O 1
ATOM 1730 N N . ASN A 1 221 ? -13.137 5.057 -21.112 1.00 93.81 221 ASN A N 1
ATOM 1731 C CA . ASN A 1 221 ? -13.251 3.868 -20.283 1.00 93.81 221 ASN A CA 1
ATOM 1732 C C . ASN A 1 221 ? -12.821 2.622 -21.074 1.00 93.81 221 ASN A C 1
ATOM 1734 O O . ASN A 1 221 ? -13.368 2.325 -22.133 1.00 93.81 221 ASN A O 1
ATOM 1738 N N . ARG A 1 222 ? -11.799 1.926 -20.569 1.00 94.25 222 ARG A N 1
ATOM 1739 C CA . ARG A 1 222 ? -11.151 0.760 -21.184 1.00 94.25 222 ARG A CA 1
ATOM 1740 C C . ARG A 1 222 ? -11.336 -0.528 -20.391 1.00 94.25 222 ARG A C 1
ATOM 1742 O O . ARG A 1 222 ? -10.605 -1.496 -20.628 1.00 94.25 222 ARG A O 1
ATOM 1749 N N . CYS A 1 223 ? -12.251 -0.549 -19.420 1.00 94.25 223 CYS A N 1
ATOM 1750 C CA . CYS A 1 223 ? -12.409 -1.700 -18.535 1.00 94.25 223 CYS A CA 1
ATOM 1751 C C . CYS A 1 223 ? -12.813 -2.968 -19.304 1.00 94.25 223 CYS A C 1
ATOM 1753 O O . CYS A 1 223 ? -12.276 -4.030 -18.996 1.00 94.25 223 CYS A O 1
ATOM 1755 N N . GLY A 1 224 ? -13.675 -2.846 -20.324 1.00 90.50 224 GLY A N 1
ATOM 1756 C CA . GLY A 1 224 ? -14.185 -3.974 -21.116 1.00 90.50 224 GLY A CA 1
ATOM 1757 C C . GLY A 1 224 ? -13.417 -4.304 -22.406 1.00 90.50 224 GLY A C 1
ATOM 1758 O O . GLY A 1 224 ? -13.503 -5.433 -22.887 1.00 90.50 224 GLY A O 1
ATOM 1759 N N . ASP A 1 225 ? -12.655 -3.364 -22.983 1.00 89.06 225 ASP A N 1
ATOM 1760 C CA . ASP A 1 225 ? -12.021 -3.523 -24.309 1.00 89.06 225 ASP A CA 1
ATOM 1761 C C . ASP A 1 225 ? -10.479 -3.463 -24.299 1.00 89.06 225 ASP A C 1
ATOM 1763 O O . ASP A 1 225 ? -9.833 -3.649 -25.334 1.00 89.06 225 ASP A O 1
ATOM 1767 N N . GLY A 1 226 ? -9.859 -3.197 -23.147 1.00 87.62 226 GLY A N 1
ATOM 1768 C CA . GLY A 1 226 ? -8.416 -3.010 -23.069 1.00 87.62 226 GLY A CA 1
ATOM 1769 C C . GLY A 1 226 ? -7.603 -4.307 -23.202 1.00 87.62 226 GLY A C 1
ATOM 1770 O O . GLY A 1 226 ? -7.769 -5.238 -22.424 1.00 87.62 226 GLY A O 1
ATOM 1771 N N . SER A 1 227 ? -6.610 -4.333 -24.099 1.00 90.25 227 SER A N 1
ATOM 1772 C CA . SER A 1 227 ? -5.671 -5.466 -24.265 1.00 90.25 227 SER A CA 1
ATOM 1773 C C . SER A 1 227 ? -4.547 -5.579 -23.212 1.00 90.25 227 SER A C 1
ATOM 1775 O O . SER A 1 227 ? -3.825 -6.581 -23.156 1.00 90.25 227 SER A O 1
ATOM 1777 N N . ARG A 1 228 ? -4.356 -4.544 -22.384 1.00 92.50 228 ARG A N 1
ATOM 1778 C CA . ARG A 1 228 ? -3.296 -4.417 -21.369 1.00 92.50 228 ARG A CA 1
ATOM 1779 C C . ARG A 1 228 ? -3.875 -4.022 -20.014 1.00 92.50 228 ARG A C 1
ATOM 1781 O O . ARG A 1 228 ? -3.484 -3.017 -19.432 1.00 92.50 228 ARG A O 1
ATOM 1788 N N . GLN A 1 229 ? -4.833 -4.801 -19.536 1.00 94.88 229 GLN A N 1
ATOM 1789 C CA . GLN A 1 22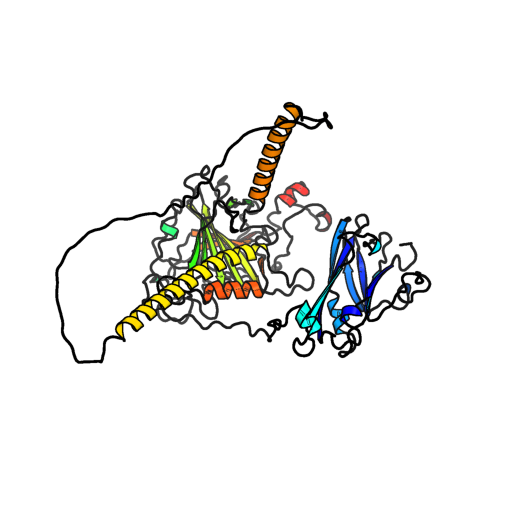9 ? -5.491 -4.548 -18.259 1.00 94.88 229 GLN A CA 1
ATOM 1790 C C . GLN A 1 229 ? -4.660 -5.055 -17.063 1.00 94.88 229 GLN A C 1
ATOM 1792 O O . GLN A 1 229 ? -3.837 -5.971 -17.183 1.00 94.88 229 GLN A O 1
ATOM 1797 N N . SER A 1 230 ? -4.885 -4.413 -15.919 1.00 96.75 230 SER A N 1
ATOM 1798 C CA . SER A 1 230 ? -4.335 -4.720 -14.594 1.00 96.75 230 SER A CA 1
ATOM 1799 C C . SER A 1 230 ? -5.479 -4.943 -13.596 1.00 96.75 230 SER A C 1
ATOM 1801 O O . SER A 1 230 ? -6.538 -4.334 -13.759 1.00 96.75 230 SER A O 1
ATOM 1803 N N . PRO A 1 231 ? -5.299 -5.739 -12.529 1.00 97.31 231 PRO A N 1
ATOM 1804 C CA . PRO A 1 231 ? -4.058 -6.380 -12.083 1.00 97.31 231 PRO A CA 1
ATOM 1805 C C . PRO A 1 231 ? -3.749 -7.685 -12.826 1.00 97.31 231 PRO A C 1
ATOM 1807 O O . PRO A 1 231 ? -4.554 -8.169 -13.618 1.00 97.31 231 PRO A O 1
ATOM 1810 N N . ARG A 1 232 ? -2.580 -8.275 -12.550 1.00 95.00 232 ARG A N 1
ATOM 1811 C CA . ARG A 1 232 ? -2.127 -9.548 -13.136 1.00 95.00 232 ARG A CA 1
ATOM 1812 C C . ARG A 1 232 ? -1.679 -10.545 -12.068 1.00 95.00 232 ARG A C 1
ATOM 1814 O O . ARG A 1 232 ? -1.281 -10.150 -10.971 1.00 95.00 232 ARG A O 1
ATOM 1821 N N . ASP A 1 233 ? -1.710 -11.825 -12.432 1.00 94.56 233 ASP A N 1
ATOM 1822 C CA . ASP A 1 233 ? -1.012 -12.890 -11.709 1.00 94.56 233 ASP A CA 1
ATOM 1823 C C . ASP A 1 233 ? 0.399 -13.070 -12.288 1.00 94.56 233 ASP A C 1
ATOM 1825 O O . ASP A 1 233 ? 0.568 -13.342 -13.477 1.00 94.56 233 ASP A O 1
ATOM 1829 N N . LEU A 1 234 ? 1.418 -12.854 -11.461 1.00 94.06 234 LEU A N 1
ATOM 1830 C CA . LEU A 1 234 ? 2.816 -12.736 -11.864 1.00 94.06 234 LEU A CA 1
ATOM 1831 C C . LEU A 1 234 ? 3.582 -13.974 -11.389 1.00 94.06 234 LEU A C 1
ATOM 1833 O O . LEU A 1 234 ? 3.908 -14.119 -10.209 1.00 94.06 234 LEU A O 1
ATOM 1837 N N . CYS A 1 235 ? 3.833 -14.890 -12.323 1.00 89.56 235 CYS A N 1
ATOM 1838 C CA . CYS A 1 235 ? 4.444 -16.196 -12.043 1.00 89.56 235 CYS A CA 1
ATOM 1839 C C . CYS A 1 235 ? 5.663 -16.455 -12.923 1.00 89.56 235 CYS A C 1
ATOM 1841 O O . CYS A 1 235 ? 6.698 -16.915 -12.448 1.00 89.56 235 CYS A O 1
ATOM 1843 N N . ASP A 1 236 ? 5.524 -16.108 -14.200 1.00 85.69 236 ASP A N 1
ATOM 1844 C CA . ASP A 1 236 ? 6.501 -16.358 -15.244 1.00 85.69 236 ASP A CA 1
ATOM 1845 C C . ASP A 1 236 ? 6.854 -15.056 -15.958 1.00 85.69 236 ASP A C 1
ATOM 1847 O O . ASP A 1 236 ? 6.074 -14.102 -16.008 1.00 85.69 236 ASP A O 1
ATOM 1851 N N . THR A 1 237 ? 8.058 -15.027 -16.517 1.00 88.12 237 THR A N 1
ATOM 1852 C CA . THR A 1 237 ? 8.551 -13.922 -17.339 1.00 88.12 237 THR A CA 1
ATOM 1853 C C . THR A 1 237 ? 8.655 -14.367 -18.784 1.00 88.12 237 THR A C 1
ATOM 1855 O O . THR A 1 237 ? 9.162 -15.455 -19.058 1.00 88.12 237 THR A O 1
ATOM 1858 N N . ASN A 1 238 ? 8.268 -13.505 -19.715 1.00 89.31 238 ASN A N 1
ATOM 1859 C CA . ASN A 1 238 ? 8.541 -13.687 -21.141 1.00 89.31 238 ASN A CA 1
ATOM 1860 C C . ASN A 1 238 ? 9.579 -12.683 -21.674 1.00 89.31 238 ASN A C 1
ATOM 1862 O O . ASN A 1 238 ? 9.934 -12.746 -22.850 1.00 89.31 238 ASN A O 1
ATOM 1866 N N . GLU A 1 239 ? 10.064 -11.779 -20.821 1.00 91.00 239 GLU A N 1
ATOM 1867 C CA . GLU A 1 239 ? 11.108 -10.803 -21.122 1.00 91.00 239 GLU A CA 1
ATOM 1868 C C . GLU A 1 239 ? 12.201 -10.816 -20.042 1.00 91.00 239 GLU A C 1
ATOM 1870 O O . GLU A 1 239 ? 11.957 -11.149 -18.878 1.00 91.00 239 GLU A O 1
ATOM 1875 N N . GLU A 1 240 ? 13.426 -10.455 -20.431 1.00 92.19 240 GLU A N 1
ATOM 1876 C CA . GLU A 1 240 ? 14.529 -10.236 -19.490 1.00 92.19 240 GLU A CA 1
ATOM 1877 C C . GLU A 1 240 ? 14.336 -8.921 -18.718 1.00 92.19 240 GLU A C 1
ATOM 1879 O O . GLU A 1 240 ? 13.646 -8.013 -19.179 1.00 92.19 240 GLU A O 1
ATOM 1884 N N . CYS A 1 241 ? 14.966 -8.793 -17.545 1.00 91.75 241 CYS A N 1
ATOM 1885 C CA . CYS A 1 241 ? 14.967 -7.532 -16.805 1.00 91.75 241 CYS A CA 1
ATOM 1886 C C . CYS A 1 241 ? 15.548 -6.397 -17.665 1.00 91.75 241 CYS A C 1
ATOM 1888 O O . CYS A 1 241 ? 16.707 -6.440 -18.081 1.00 91.75 241 CYS A O 1
ATOM 1890 N N . VAL A 1 242 ? 14.746 -5.356 -17.888 1.00 90.94 242 VAL A N 1
ATOM 1891 C CA . VAL A 1 242 ? 15.121 -4.179 -18.693 1.00 90.94 242 VAL A CA 1
ATOM 1892 C C . VAL A 1 242 ? 15.687 -3.021 -17.858 1.00 90.94 242 VAL A C 1
ATOM 1894 O O . VAL A 1 242 ? 16.086 -1.992 -18.397 1.00 90.94 242 VAL A O 1
ATOM 1897 N N . GLU A 1 243 ? 15.735 -3.168 -16.534 1.00 89.75 243 GLU A N 1
ATOM 1898 C CA . GLU A 1 243 ? 16.121 -2.114 -15.591 1.00 89.75 243 GLU A CA 1
ATOM 1899 C C . GLU A 1 243 ? 17.625 -2.186 -15.291 1.00 89.75 243 GLU A C 1
ATOM 1901 O O . GLU A 1 243 ? 18.156 -3.226 -14.901 1.00 89.75 243 GLU A O 1
ATOM 1906 N N . PHE A 1 244 ? 18.343 -1.072 -15.456 1.00 86.00 244 PHE A N 1
ATOM 1907 C CA . PHE A 1 244 ? 19.804 -1.044 -15.289 1.00 86.00 244 PHE A CA 1
ATOM 1908 C C . PHE A 1 244 ? 20.278 -0.660 -13.877 1.00 86.00 244 PHE A C 1
ATOM 1910 O O . PHE A 1 244 ? 21.485 -0.704 -13.606 1.00 86.00 244 PHE A O 1
ATOM 1917 N N . HIS A 1 245 ? 19.365 -0.279 -12.979 1.00 86.25 245 HIS A N 1
ATOM 1918 C CA . HIS A 1 245 ? 19.620 -0.099 -11.549 1.00 86.25 245 HIS A CA 1
ATOM 1919 C C . HIS A 1 245 ? 18.369 -0.353 -10.704 1.00 86.25 245 HIS A C 1
ATOM 1921 O O . HIS A 1 245 ? 17.256 -0.415 -11.214 1.00 86.25 245 HIS A O 1
ATOM 1927 N N . MET A 1 246 ? 18.562 -0.456 -9.387 1.00 87.06 246 MET A N 1
ATOM 1928 C CA . MET A 1 246 ? 17.456 -0.522 -8.432 1.00 87.06 246 MET A CA 1
ATOM 1929 C C . MET A 1 246 ? 16.609 0.760 -8.453 1.00 87.06 246 MET A C 1
ATOM 1931 O O . MET A 1 246 ? 17.176 1.835 -8.660 1.00 87.06 246 MET A O 1
ATOM 1935 N N . PRO A 1 247 ? 15.307 0.705 -8.137 1.00 89.75 247 PRO A N 1
ATOM 1936 C CA . PRO A 1 247 ? 14.527 1.907 -7.889 1.00 89.75 247 PRO A CA 1
ATOM 1937 C C . PRO A 1 247 ? 15.100 2.637 -6.670 1.00 89.75 247 PRO A C 1
ATOM 1939 O O . PRO A 1 247 ? 15.390 2.009 -5.644 1.00 89.75 247 PRO A O 1
ATOM 1942 N N . ARG A 1 248 ? 15.305 3.952 -6.780 1.00 89.88 248 ARG A N 1
ATOM 1943 C CA . ARG A 1 248 ? 15.911 4.762 -5.713 1.00 89.88 248 ARG A CA 1
ATOM 1944 C C . ARG A 1 248 ? 14.866 5.678 -5.081 1.00 89.88 248 ARG A C 1
ATOM 1946 O O . ARG A 1 248 ? 14.577 6.736 -5.644 1.00 89.88 248 ARG A O 1
ATOM 1953 N N . PRO A 1 249 ? 14.290 5.304 -3.927 1.00 91.69 249 PRO A N 1
ATOM 1954 C CA . PRO A 1 249 ? 13.331 6.157 -3.245 1.00 91.69 249 PRO A CA 1
ATOM 1955 C C . PRO A 1 249 ? 14.011 7.406 -2.668 1.00 91.69 249 PRO A C 1
ATOM 1957 O O . PRO A 1 249 ? 15.137 7.364 -2.167 1.00 91.69 249 PRO A O 1
ATOM 1960 N N . ARG A 1 250 ? 13.285 8.520 -2.696 1.00 91.25 250 ARG A N 1
ATOM 1961 C CA . ARG A 1 250 ? 13.613 9.796 -2.063 1.00 91.25 250 ARG A CA 1
ATOM 1962 C C . ARG A 1 250 ? 12.534 10.111 -1.033 1.00 91.25 250 ARG A C 1
ATOM 1964 O O . ARG A 1 250 ? 11.353 10.205 -1.369 1.00 91.25 250 ARG A O 1
ATOM 1971 N N . ALA A 1 251 ? 12.945 10.330 0.212 1.00 90.31 251 ALA A N 1
ATOM 1972 C CA . ALA A 1 251 ? 12.035 10.798 1.250 1.00 90.31 251 ALA A CA 1
ATOM 1973 C C . ALA A 1 251 ? 11.510 12.207 0.919 1.00 90.31 251 ALA A C 1
ATOM 1975 O O . ALA A 1 251 ? 12.271 13.076 0.489 1.00 90.31 251 ALA A O 1
ATOM 1976 N N . GLY A 1 252 ? 10.215 12.427 1.139 1.00 90.31 252 GLY A N 1
ATOM 1977 C CA . GLY A 1 252 ? 9.580 13.734 0.980 1.00 90.31 252 GLY A CA 1
ATOM 1978 C C . GLY A 1 252 ? 9.707 14.620 2.220 1.00 90.31 252 GLY A C 1
ATOM 1979 O O . GLY A 1 252 ? 10.430 14.320 3.171 1.00 90.31 252 GLY A O 1
ATOM 1980 N N . GLN A 1 253 ? 8.965 15.723 2.213 1.00 89.25 253 GLN A N 1
ATOM 1981 C CA . GLN A 1 253 ? 8.873 16.687 3.319 1.00 89.25 253 GLN A CA 1
ATOM 1982 C C . GLN A 1 253 ? 7.515 16.670 4.032 1.00 89.25 253 GLN A C 1
ATOM 1984 O O . GLN A 1 253 ? 7.318 17.407 4.995 1.00 89.25 253 GLN A O 1
ATOM 1989 N N . TYR A 1 254 ? 6.587 15.844 3.557 1.00 91.00 254 TYR A N 1
ATOM 1990 C CA . TYR A 1 254 ? 5.274 15.667 4.157 1.00 91.00 254 TYR A CA 1
ATOM 1991 C C . TYR A 1 254 ? 5.351 14.755 5.390 1.00 91.00 254 TYR A C 1
ATOM 1993 O O . TYR A 1 254 ? 6.082 13.761 5.396 1.00 91.00 254 TYR A O 1
ATOM 2001 N N . GLY A 1 255 ? 4.580 15.083 6.425 1.00 89.50 255 GLY A N 1
ATOM 2002 C CA . GLY A 1 255 ? 4.430 14.265 7.629 1.00 89.50 255 GLY A CA 1
ATOM 2003 C C . GLY A 1 255 ? 2.975 13.871 7.867 1.00 89.50 255 GLY A C 1
ATOM 2004 O O . GLY A 1 255 ? 2.053 14.429 7.269 1.00 89.50 255 GLY A O 1
ATOM 2005 N N . LEU A 1 256 ? 2.777 12.880 8.737 1.00 90.06 256 LEU A N 1
ATOM 2006 C CA . LEU A 1 256 ? 1.454 12.349 9.090 1.00 90.06 256 LEU A CA 1
ATOM 2007 C C . LEU A 1 256 ? 1.109 12.513 10.580 1.00 90.06 256 LEU A C 1
ATOM 2009 O O . LEU A 1 256 ? -0.015 12.202 10.979 1.00 90.06 256 LEU A O 1
ATOM 2013 N N . ARG A 1 257 ? 2.035 12.978 11.428 1.00 83.50 257 ARG A N 1
ATOM 2014 C CA . ARG A 1 257 ? 1.786 13.145 12.867 1.00 83.50 257 ARG A CA 1
ATOM 2015 C C . ARG A 1 257 ? 1.451 14.599 13.209 1.00 83.50 257 ARG A C 1
ATOM 2017 O O . ARG A 1 257 ? 1.881 15.545 12.552 1.00 83.50 257 ARG A O 1
ATOM 2024 N N . GLU A 1 258 ? 0.608 14.758 14.225 1.00 68.31 258 GLU A N 1
ATOM 2025 C CA . GLU A 1 258 ? 0.260 16.051 14.815 1.00 68.31 258 GLU A CA 1
ATOM 2026 C C . GLU A 1 258 ? 0.944 16.229 16.173 1.00 68.31 258 GLU A C 1
ATOM 2028 O O . GLU A 1 258 ? 1.206 15.229 16.841 1.00 68.31 258 GLU A O 1
ATOM 2033 N N . PRO A 1 259 ? 1.159 17.477 16.629 1.00 59.72 259 PRO A N 1
ATOM 2034 C CA . PRO A 1 259 ? 0.980 18.753 15.915 1.00 59.72 259 PRO A CA 1
ATOM 2035 C C . PRO A 1 259 ? 2.174 19.116 15.008 1.00 59.72 259 PRO A C 1
ATOM 2037 O O . PRO A 1 259 ? 2.244 20.227 14.489 1.00 59.72 259 PRO A O 1
ATOM 2040 N N . GLU A 1 260 ? 3.112 18.187 14.846 1.00 55.53 260 GLU A N 1
ATOM 2041 C CA . GLU A 1 260 ? 4.498 18.437 14.440 1.00 55.53 260 GLU A CA 1
ATOM 2042 C C . GLU A 1 260 ? 4.668 18.687 12.929 1.00 55.53 260 GLU A C 1
ATOM 2044 O O . GLU A 1 260 ? 5.604 19.388 12.528 1.00 55.53 260 GLU A O 1
ATOM 2049 N N . SER A 1 261 ? 3.721 18.231 12.092 1.00 66.31 261 SER A N 1
ATOM 2050 C CA . SER A 1 261 ? 3.889 18.306 10.639 1.00 66.31 261 SER A CA 1
ATOM 2051 C C . SER A 1 261 ? 3.382 19.610 10.023 1.00 66.31 261 SER A C 1
ATOM 2053 O O . SER A 1 261 ? 2.177 19.896 10.023 1.00 66.31 261 SER A O 1
ATOM 2055 N N . LEU A 1 262 ? 4.314 20.362 9.421 1.00 73.38 262 LEU A N 1
ATOM 2056 C CA . LEU A 1 262 ? 4.058 21.607 8.684 1.00 73.38 262 LEU A CA 1
ATOM 2057 C C . LEU A 1 262 ? 3.289 21.387 7.369 1.00 73.38 262 LEU A C 1
ATOM 2059 O O . LEU A 1 262 ? 2.540 22.266 6.944 1.00 73.38 262 LEU A O 1
ATOM 2063 N N . TYR A 1 263 ? 3.474 20.229 6.727 1.00 85.62 263 TYR A N 1
ATOM 2064 C CA . TYR A 1 263 ? 2.899 19.900 5.422 1.00 85.62 263 TYR A CA 1
ATOM 2065 C C . TYR A 1 263 ? 2.307 18.498 5.429 1.00 85.62 263 TYR A C 1
ATOM 2067 O O . TYR A 1 263 ? 2.996 17.541 5.779 1.00 85.62 263 TYR A O 1
ATOM 2075 N N . ARG A 1 264 ? 1.052 18.361 4.988 1.00 88.94 264 ARG A N 1
ATOM 2076 C CA . ARG A 1 264 ? 0.326 17.089 5.067 1.00 88.94 264 ARG A CA 1
ATOM 2077 C C . ARG A 1 264 ? -0.379 16.749 3.760 1.00 88.94 264 ARG A C 1
ATOM 2079 O O . ARG A 1 264 ? -0.920 17.655 3.123 1.00 88.94 264 ARG A O 1
ATOM 2086 N N . PRO A 1 265 ? -0.363 15.471 3.358 1.00 94.50 265 PRO A N 1
ATOM 2087 C CA . PRO A 1 265 ? -1.184 15.002 2.257 1.00 94.50 265 PRO A CA 1
ATOM 2088 C C . PRO A 1 265 ? -2.656 14.951 2.679 1.00 94.50 265 PRO A C 1
ATOM 2090 O O . PRO A 1 265 ? -2.985 15.004 3.867 1.00 94.50 265 PRO A O 1
ATOM 2093 N N . THR A 1 266 ? -3.549 14.828 1.703 1.00 96.06 266 THR A N 1
ATOM 2094 C CA . THR A 1 266 ? -4.993 14.732 1.943 1.00 96.06 266 THR A CA 1
ATOM 2095 C C . THR A 1 266 ? -5.406 13.262 2.078 1.00 96.06 266 THR A C 1
ATOM 2097 O O . THR A 1 266 ? -5.249 12.518 1.107 1.00 96.06 266 THR A O 1
ATOM 2100 N N . PRO A 1 267 ? -5.934 12.820 3.239 1.00 97.06 267 PRO A N 1
ATOM 2101 C CA . PRO A 1 267 ? -6.534 11.497 3.370 1.00 97.06 267 PRO A CA 1
ATOM 2102 C C . PRO A 1 267 ? -7.957 11.491 2.807 1.00 97.06 267 PRO A C 1
ATOM 2104 O O . PRO A 1 267 ? -8.775 12.356 3.129 1.00 97.06 267 PRO A O 1
ATOM 2107 N N . MET A 1 268 ? -8.268 10.476 2.010 1.00 96.44 268 MET A N 1
ATOM 2108 C CA . MET A 1 268 ? -9.593 10.212 1.463 1.00 96.44 268 MET A CA 1
ATOM 2109 C C . MET A 1 268 ? -9.956 8.754 1.746 1.00 96.44 268 MET A C 1
ATOM 2111 O O . MET A 1 268 ? -9.229 7.846 1.345 1.00 96.44 268 MET A O 1
ATOM 2115 N N . ILE A 1 269 ? -11.070 8.524 2.438 1.00 96.94 269 ILE A N 1
ATOM 2116 C CA . ILE A 1 269 ? -11.644 7.186 2.601 1.00 96.94 269 ILE A CA 1
ATOM 2117 C C . ILE A 1 269 ? -12.734 7.056 1.542 1.00 96.94 269 ILE A C 1
ATOM 2119 O O . ILE A 1 269 ? -13.819 7.618 1.678 1.00 96.94 269 ILE A O 1
ATOM 2123 N N . MET A 1 270 ? -12.384 6.416 0.430 1.00 94.00 270 MET A N 1
ATOM 2124 C CA . MET A 1 270 ? -13.260 6.249 -0.725 1.00 94.00 270 MET A CA 1
ATOM 2125 C C . MET A 1 270 ? -14.066 4.957 -0.586 1.00 94.00 270 MET A C 1
ATOM 2127 O O . MET A 1 270 ? -13.759 4.091 0.232 1.00 94.00 270 MET A O 1
ATOM 2131 N N . HIS A 1 271 ? -15.097 4.800 -1.414 1.00 92.31 271 HIS A N 1
ATOM 2132 C CA . HIS A 1 271 ? -15.935 3.601 -1.396 1.00 92.31 271 HIS A CA 1
ATOM 2133 C C . HIS A 1 271 ? -15.165 2.312 -1.720 1.00 92.31 271 HIS A C 1
ATOM 2135 O O . HIS A 1 271 ? -15.551 1.223 -1.298 1.00 92.31 271 HIS A O 1
ATOM 2141 N N . ASN A 1 272 ? -14.070 2.423 -2.465 1.00 94.69 272 ASN A N 1
ATOM 2142 C CA . ASN A 1 272 ? -13.305 1.299 -2.976 1.00 94.69 272 ASN A CA 1
ATOM 2143 C C . ASN A 1 272 ? -11.857 1.236 -2.474 1.00 94.69 272 ASN A C 1
ATOM 2145 O O . ASN A 1 272 ? -11.177 0.270 -2.810 1.00 94.69 272 ASN A O 1
ATOM 2149 N N . LYS A 1 273 ? -11.353 2.236 -1.736 1.00 97.12 273 LYS A N 1
ATOM 2150 C CA . LYS A 1 273 ? -9.958 2.286 -1.258 1.00 97.12 273 LYS A CA 1
ATOM 2151 C C . LYS A 1 273 ? -9.717 3.365 -0.197 1.00 97.12 273 LYS A C 1
ATOM 2153 O O . LYS A 1 273 ? -10.503 4.298 -0.050 1.00 97.12 273 LYS A O 1
ATOM 2158 N N . LEU A 1 274 ? -8.554 3.306 0.453 1.00 98.44 274 LEU A N 1
ATOM 2159 C CA . LEU A 1 274 ? -7.982 4.439 1.179 1.00 98.44 274 LEU A CA 1
ATOM 2160 C C . LEU A 1 274 ? -6.995 5.136 0.245 1.00 98.44 274 LEU A C 1
ATOM 2162 O O . LEU A 1 274 ? -6.075 4.487 -0.249 1.00 98.44 274 LEU A O 1
ATOM 2166 N N . ARG A 1 275 ? -7.166 6.438 0.012 1.00 98.19 275 ARG A N 1
ATOM 2167 C CA . ARG A 1 275 ? -6.280 7.240 -0.838 1.00 98.19 275 ARG A CA 1
ATOM 2168 C C . ARG A 1 275 ? -5.585 8.327 -0.030 1.00 98.19 275 ARG A C 1
ATOM 2170 O O . ARG A 1 275 ? -6.217 9.071 0.717 1.00 98.19 275 ARG A O 1
ATOM 2177 N N . LEU A 1 276 ? -4.274 8.435 -0.203 1.00 97.62 276 LEU A N 1
ATOM 2178 C CA . LEU A 1 276 ? -3.448 9.517 0.317 1.00 97.62 276 LEU A CA 1
ATOM 2179 C C . LEU A 1 276 ? -2.954 10.361 -0.860 1.00 97.62 276 LEU A C 1
ATOM 2181 O O . LEU A 1 276 ? -2.105 9.903 -1.620 1.00 97.62 276 LEU A O 1
ATOM 2185 N N . SER A 1 277 ? -3.491 11.570 -1.028 1.00 97.12 277 SER A N 1
ATOM 2186 C CA . SER A 1 277 ? -3.202 12.425 -2.188 1.00 97.12 277 SER A CA 1
ATOM 2187 C C . SER A 1 277 ? -2.168 13.503 -1.867 1.00 97.12 277 SER A C 1
ATOM 2189 O O . SER A 1 277 ? -2.273 14.197 -0.851 1.00 97.12 277 SER A O 1
ATOM 2191 N N . TYR A 1 278 ? -1.211 13.696 -2.774 1.00 95.12 278 TYR A N 1
ATOM 2192 C CA . TYR A 1 278 ? -0.196 14.744 -2.717 1.00 95.12 278 TYR A CA 1
ATOM 2193 C C . TYR A 1 278 ? -0.472 15.808 -3.791 1.00 95.12 278 TYR A C 1
ATOM 2195 O O . TYR A 1 278 ? -0.785 15.467 -4.931 1.00 95.12 278 TYR A O 1
ATOM 2203 N N . PRO A 1 279 ? -0.353 17.106 -3.465 1.00 91.06 279 PRO A N 1
ATOM 2204 C CA . PRO A 1 279 ? -0.430 18.168 -4.461 1.00 91.06 279 PRO A CA 1
ATOM 2205 C C . PRO A 1 279 ? 0.654 18.035 -5.540 1.00 91.06 279 PRO A C 1
ATOM 2207 O O . PRO A 1 279 ? 1.846 17.971 -5.233 1.00 91.06 279 PRO A O 1
ATOM 2210 N N . GLU A 1 280 ? 0.251 18.064 -6.812 1.00 90.50 280 GLU A N 1
ATOM 2211 C CA . GLU A 1 280 ? 1.196 18.054 -7.928 1.00 90.50 280 GLU A CA 1
ATOM 2212 C C . GLU A 1 280 ? 1.982 19.376 -7.988 1.00 90.50 280 GLU A C 1
ATOM 2214 O O . GLU A 1 280 ? 1.430 20.458 -8.230 1.00 90.50 280 GLU A O 1
ATOM 2219 N N . ARG A 1 281 ? 3.307 19.289 -7.856 1.00 88.75 281 ARG A N 1
ATOM 2220 C CA . ARG A 1 281 ? 4.196 20.447 -7.993 1.00 88.75 281 ARG A CA 1
ATOM 2221 C C . ARG A 1 281 ? 4.183 20.985 -9.418 1.00 88.75 281 ARG A C 1
ATOM 2223 O O . ARG A 1 281 ? 4.271 20.222 -10.368 1.00 88.75 281 ARG A O 1
ATOM 2230 N N . ARG A 1 282 ? 4.152 22.301 -9.616 1.00 82.38 282 ARG A N 1
ATOM 2231 C CA . ARG A 1 282 ? 4.295 22.986 -10.918 1.00 82.38 282 ARG A CA 1
ATOM 2232 C C . ARG A 1 282 ? 5.724 22.942 -11.452 1.00 82.38 282 ARG A C 1
ATOM 2234 O O . ARG A 1 282 ? 5.927 23.011 -12.658 1.00 82.38 282 ARG A O 1
ATOM 2241 N N . SER A 1 283 ? 6.711 22.850 -10.565 1.00 81.56 283 SER A N 1
ATOM 2242 C CA . SER A 1 283 ? 8.134 22.810 -10.917 1.00 81.56 283 SER A CA 1
ATOM 2243 C C . SER A 1 283 ? 8.943 22.083 -9.849 1.00 81.56 283 SER A C 1
ATOM 2245 O O . SER A 1 283 ? 8.513 22.011 -8.700 1.00 81.56 283 SER A O 1
ATOM 2247 N N . GLU A 1 284 ? 10.145 21.631 -10.198 1.00 78.00 284 GLU A N 1
ATOM 2248 C CA . GLU A 1 284 ? 11.072 20.981 -9.261 1.00 78.00 284 GLU A CA 1
ATOM 2249 C C . GLU A 1 284 ? 11.526 21.877 -8.098 1.00 78.00 284 GLU A C 1
ATOM 2251 O O . GLU A 1 284 ? 11.994 21.366 -7.086 1.00 78.00 284 GLU A O 1
ATOM 2256 N N . ASN A 1 285 ? 11.359 23.197 -8.210 1.00 81.12 285 ASN A N 1
ATOM 2257 C CA . ASN A 1 285 ? 11.708 24.153 -7.155 1.00 81.12 285 ASN A CA 1
ATOM 2258 C C . ASN A 1 285 ? 10.557 24.412 -6.171 1.00 81.12 285 ASN A C 1
ATOM 2260 O O . ASN A 1 285 ? 10.729 25.155 -5.203 1.00 81.12 285 ASN A O 1
ATOM 2264 N N . GLU A 1 286 ? 9.365 23.878 -6.440 1.00 85.56 286 GLU A N 1
ATOM 2265 C CA . GLU A 1 286 ? 8.218 24.067 -5.562 1.00 85.56 286 GLU A CA 1
ATOM 2266 C C . GLU A 1 286 ? 8.343 23.187 -4.320 1.00 85.56 286 GLU A C 1
ATOM 2268 O O . GLU A 1 286 ? 8.748 22.025 -4.394 1.00 85.56 286 GLU A O 1
ATOM 2273 N N . MET A 1 287 ? 7.991 23.774 -3.182 1.00 85.06 287 MET A N 1
ATOM 2274 C CA . MET A 1 287 ? 7.992 23.135 -1.875 1.00 85.06 287 MET A CA 1
ATOM 2275 C C . MET A 1 287 ? 6.557 23.096 -1.339 1.00 85.06 287 MET A C 1
ATOM 2277 O O . MET A 1 287 ? 5.790 24.024 -1.609 1.00 85.06 287 MET A O 1
ATOM 2281 N N . PRO A 1 288 ? 6.208 22.098 -0.520 1.00 89.75 288 PRO A N 1
ATOM 2282 C CA . PRO A 1 288 ? 7.054 20.982 -0.090 1.00 89.75 288 PRO A CA 1
ATOM 2283 C C . PRO A 1 288 ? 7.263 19.918 -1.177 1.00 89.75 288 PRO A C 1
ATOM 2285 O O . PRO A 1 288 ? 6.395 19.674 -2.014 1.00 89.75 288 PRO A O 1
ATOM 2288 N N . GLU A 1 289 ? 8.412 19.250 -1.129 1.00 90.75 289 GLU A N 1
ATOM 2289 C CA . GLU A 1 289 ? 8.707 18.107 -2.000 1.00 90.75 289 GLU A CA 1
ATOM 2290 C C . GLU A 1 289 ? 7.930 16.858 -1.538 1.00 90.75 289 GLU A C 1
ATOM 2292 O O . GLU A 1 289 ? 8.089 16.436 -0.382 1.00 90.75 289 GLU A O 1
ATOM 2297 N N . PRO A 1 290 ? 7.106 16.231 -2.398 1.00 93.69 290 PRO A N 1
ATOM 2298 C CA . PRO A 1 290 ? 6.526 14.933 -2.090 1.00 93.69 290 PRO A CA 1
ATOM 2299 C C . PRO A 1 290 ? 7.618 13.848 -2.071 1.00 93.69 290 PRO A C 1
ATOM 2301 O O . PRO A 1 290 ? 8.715 14.038 -2.626 1.00 93.69 290 PRO A O 1
ATOM 2304 N N . PRO A 1 291 ? 7.347 12.695 -1.432 1.00 94.69 291 PRO A N 1
ATOM 2305 C CA . PRO A 1 291 ? 8.149 11.500 -1.656 1.00 94.69 291 PRO A CA 1
ATOM 2306 C C . PRO A 1 291 ? 8.250 11.214 -3.156 1.00 94.69 291 PRO A C 1
ATOM 2308 O O . PRO A 1 291 ? 7.390 11.624 -3.931 1.00 94.69 291 PRO A O 1
ATOM 2311 N N . GLY A 1 292 ? 9.303 10.535 -3.581 1.00 94.19 292 GLY A N 1
ATOM 2312 C CA . GLY A 1 292 ? 9.465 10.209 -4.992 1.00 94.19 292 GLY A CA 1
ATOM 2313 C C . GLY A 1 292 ? 10.413 9.051 -5.200 1.00 94.19 292 GLY A C 1
ATOM 2314 O O . GLY A 1 292 ? 11.009 8.551 -4.244 1.00 94.19 292 GLY A O 1
ATOM 2315 N N . ILE A 1 293 ? 10.563 8.625 -6.445 1.00 93.44 293 ILE A N 1
ATOM 2316 C CA . ILE A 1 293 ? 11.416 7.494 -6.796 1.00 93.44 293 ILE A CA 1
ATOM 2317 C C . ILE A 1 293 ? 12.070 7.699 -8.164 1.00 93.44 293 ILE A C 1
ATOM 2319 O O . ILE A 1 293 ? 11.452 8.197 -9.100 1.00 93.44 293 ILE A O 1
ATOM 2323 N N . ASP A 1 294 ? 13.347 7.346 -8.265 1.00 91.94 294 ASP A N 1
ATOM 2324 C CA . ASP A 1 294 ? 14.091 7.279 -9.526 1.00 91.94 294 ASP A CA 1
ATOM 2325 C C . ASP A 1 294 ? 14.052 5.832 -10.045 1.00 91.94 294 ASP A C 1
ATOM 2327 O O . ASP A 1 294 ? 14.636 4.927 -9.436 1.00 91.94 294 ASP A O 1
ATOM 2331 N N . PHE A 1 295 ? 13.299 5.610 -11.126 1.00 90.44 295 PHE A N 1
ATOM 2332 C CA . PHE A 1 295 ? 13.199 4.328 -11.830 1.00 90.44 295 PHE A CA 1
ATOM 2333 C C . PHE A 1 295 ? 14.269 4.255 -12.925 1.00 90.44 295 PHE A C 1
ATOM 2335 O O . PHE A 1 295 ? 14.517 5.247 -13.605 1.00 90.44 295 PHE A O 1
ATOM 2342 N N . ALA A 1 296 ? 14.892 3.088 -13.127 1.00 83.50 296 ALA A N 1
ATOM 2343 C CA . ALA A 1 296 ? 16.020 2.989 -14.052 1.00 83.50 296 ALA A CA 1
ATOM 2344 C C . ALA A 1 296 ? 15.580 3.137 -15.505 1.00 83.50 296 ALA A C 1
ATOM 2346 O O . ALA A 1 296 ? 16.073 4.001 -16.220 1.00 83.50 296 ALA A O 1
ATOM 2347 N N . ASN A 1 297 ? 14.629 2.320 -15.946 1.00 75.94 297 ASN A N 1
ATOM 2348 C CA . ASN A 1 297 ? 14.115 2.320 -17.308 1.00 75.94 297 ASN A CA 1
ATOM 2349 C C . ASN A 1 297 ? 13.059 3.413 -17.533 1.00 75.94 297 ASN A C 1
ATOM 2351 O O . ASN A 1 297 ? 11.991 3.167 -18.089 1.00 75.94 297 ASN A O 1
ATOM 2355 N N . ASN A 1 298 ? 13.386 4.626 -17.101 1.00 68.00 298 ASN A N 1
ATOM 2356 C CA . ASN A 1 298 ? 12.699 5.847 -17.473 1.00 68.00 298 ASN A CA 1
ATOM 2357 C C . ASN A 1 298 ? 13.643 6.647 -18.377 1.00 68.00 298 ASN A C 1
ATOM 2359 O O . ASN A 1 298 ? 14.862 6.500 -18.279 1.00 68.00 298 ASN A O 1
ATOM 2363 N N . VAL A 1 299 ? 13.097 7.442 -19.302 1.00 66.94 299 VAL A N 1
ATOM 2364 C CA . VAL A 1 299 ? 13.854 8.189 -20.330 1.00 66.94 299 VAL A CA 1
ATOM 2365 C C . VAL A 1 299 ? 15.168 8.753 -19.767 1.00 66.94 299 VAL A C 1
ATOM 2367 O O . VAL A 1 299 ? 15.212 9.217 -18.628 1.00 66.94 299 VAL A O 1
ATOM 2370 N N . PHE A 1 300 ? 16.261 8.635 -20.533 1.00 59.12 300 PHE A N 1
ATOM 2371 C CA . PHE A 1 300 ? 17.629 8.873 -20.056 1.00 59.12 300 PHE A CA 1
ATOM 2372 C C . PHE A 1 300 ? 17.753 10.191 -19.265 1.00 59.12 300 PHE A C 1
ATOM 2374 O O . PHE A 1 300 ? 17.569 11.261 -19.836 1.00 59.12 300 PHE A O 1
ATOM 2381 N N . ASN A 1 301 ? 18.133 10.101 -17.980 1.00 61.09 301 ASN A N 1
ATOM 2382 C CA . ASN A 1 301 ? 18.256 11.211 -17.015 1.00 61.09 301 ASN A CA 1
ATOM 2383 C C . ASN A 1 301 ? 16.949 11.897 -16.561 1.00 61.09 301 ASN A C 1
ATOM 2385 O O . ASN A 1 301 ? 17.007 13.013 -16.049 1.00 61.09 301 ASN A O 1
ATOM 2389 N N . SER A 1 302 ? 15.801 11.227 -16.649 1.00 71.00 302 SER A N 1
ATOM 2390 C CA . SER A 1 302 ? 14.507 11.740 -16.161 1.00 71.00 302 SER A CA 1
ATOM 2391 C C . SER A 1 302 ? 14.424 11.984 -14.645 1.00 71.00 302 SER A C 1
ATOM 2393 O O . SER A 1 302 ? 13.538 12.705 -14.186 1.00 71.00 302 SER A O 1
ATOM 2395 N N . GLY A 1 303 ? 15.342 11.412 -13.859 1.00 84.31 303 GLY A N 1
ATOM 2396 C CA . GLY A 1 303 ? 15.494 11.693 -12.432 1.00 84.31 303 GLY A CA 1
ATOM 2397 C C . GLY A 1 303 ? 14.380 11.122 -11.546 1.00 84.31 303 GLY A C 1
ATOM 2398 O O . GLY A 1 303 ? 13.733 10.127 -11.868 1.00 84.31 303 GLY A O 1
ATOM 2399 N N . VAL A 1 304 ? 14.185 11.747 -10.381 1.00 89.75 304 VAL A N 1
ATOM 2400 C CA . VAL A 1 304 ? 13.197 11.318 -9.379 1.00 89.75 304 VAL A CA 1
ATOM 2401 C C . VAL A 1 304 ? 11.806 11.779 -9.797 1.00 89.75 304 VAL A C 1
ATOM 2403 O O . VAL A 1 304 ? 11.591 12.977 -9.953 1.00 89.75 304 VAL A O 1
ATOM 2406 N N . GLN A 1 305 ? 10.865 10.844 -9.899 1.00 91.69 305 GLN A N 1
ATOM 2407 C CA . GLN A 1 305 ? 9.459 11.127 -10.170 1.00 91.69 305 GLN A CA 1
ATOM 2408 C C . GLN A 1 305 ? 8.707 11.346 -8.858 1.00 91.69 305 GLN A C 1
ATOM 2410 O O . GLN A 1 305 ? 8.832 10.553 -7.919 1.00 91.69 305 GLN A O 1
ATOM 2415 N N . ASP A 1 306 ? 7.942 12.430 -8.788 1.00 93.38 306 ASP A N 1
ATOM 2416 C CA . ASP A 1 306 ? 7.148 12.776 -7.612 1.00 93.38 306 ASP A CA 1
ATOM 2417 C C . ASP A 1 306 ? 5.942 11.835 -7.445 1.00 93.38 306 ASP A C 1
ATOM 2419 O O . ASP A 1 306 ? 5.216 11.536 -8.396 1.00 93.38 306 ASP A O 1
ATOM 2423 N N . LEU A 1 307 ? 5.706 11.402 -6.207 1.00 95.75 307 LEU A N 1
ATOM 2424 C CA . LEU A 1 307 ? 4.517 10.658 -5.808 1.00 95.75 307 LEU A CA 1
ATOM 2425 C C . LEU A 1 307 ? 3.290 11.577 -5.862 1.00 95.75 307 LEU A C 1
ATOM 2427 O O . LEU A 1 307 ? 3.291 12.645 -5.245 1.00 95.75 307 LEU A O 1
ATOM 2431 N N . VAL A 1 308 ? 2.240 11.148 -6.562 1.00 96.19 308 VAL A N 1
ATOM 2432 C CA . VAL A 1 308 ? 0.967 11.882 -6.667 1.00 96.19 308 VAL A CA 1
ATOM 2433 C C . VAL A 1 308 ? -0.096 11.321 -5.727 1.00 96.19 308 VAL A C 1
ATOM 2435 O O . VAL A 1 308 ? -0.795 12.090 -5.068 1.00 96.19 308 VAL A O 1
ATOM 2438 N N . ASN A 1 309 ? -0.168 9.998 -5.571 1.00 97.69 309 ASN A N 1
ATOM 2439 C CA . ASN A 1 309 ? -1.041 9.368 -4.587 1.00 97.69 309 ASN A CA 1
ATOM 2440 C C . ASN A 1 309 ? -0.581 7.974 -4.168 1.00 97.69 309 ASN A C 1
ATOM 2442 O O . ASN A 1 309 ? 0.194 7.312 -4.857 1.00 97.69 309 ASN A O 1
ATOM 2446 N N . ILE A 1 310 ? -1.100 7.544 -3.020 1.00 98.44 310 ILE A N 1
ATOM 2447 C CA . ILE A 1 310 ? -1.017 6.172 -2.525 1.00 98.44 310 ILE A CA 1
ATOM 2448 C C . ILE A 1 310 ? -2.431 5.644 -2.366 1.00 98.44 310 ILE A C 1
ATOM 2450 O O . ILE A 1 310 ? -3.233 6.274 -1.679 1.00 98.44 310 ILE A O 1
ATOM 2454 N N . ASP A 1 311 ? -2.697 4.476 -2.931 1.00 98.50 311 ASP A N 1
ATOM 2455 C CA . ASP A 1 311 ? -3.964 3.773 -2.806 1.00 98.50 311 ASP A CA 1
ATOM 2456 C C . ASP A 1 311 ? -3.754 2.469 -2.034 1.00 98.50 311 ASP A C 1
ATOM 2458 O O . ASP A 1 311 ? -2.829 1.714 -2.323 1.00 98.50 311 ASP A O 1
ATOM 2462 N N . ILE A 1 312 ? -4.597 2.199 -1.039 1.00 98.50 312 ILE A N 1
ATOM 2463 C CA . ILE A 1 312 ? -4.528 0.986 -0.217 1.00 98.50 312 ILE A CA 1
ATOM 2464 C C . ILE A 1 312 ? -5.814 0.193 -0.404 1.00 98.50 312 ILE A C 1
ATOM 2466 O O . ILE A 1 312 ? -6.910 0.745 -0.266 1.00 98.50 312 ILE A O 1
ATOM 2470 N N . LYS A 1 313 ? -5.673 -1.103 -0.678 1.00 97.88 313 LYS A N 1
ATOM 2471 C CA . LYS A 1 313 ? -6.779 -2.049 -0.844 1.00 97.88 313 LYS A CA 1
ATOM 2472 C C . LYS A 1 313 ? -6.640 -3.240 0.107 1.00 97.88 313 LYS A C 1
ATOM 2474 O O . LYS A 1 313 ? -5.536 -3.615 0.512 1.00 97.88 313 LYS A O 1
ATOM 2479 N N . VAL A 1 314 ? -7.787 -3.791 0.489 1.00 97.62 314 VAL A N 1
ATOM 2480 C CA . VAL A 1 314 ? -7.934 -5.023 1.256 1.00 97.62 314 VAL A CA 1
ATOM 2481 C C . VAL A 1 314 ? -8.044 -6.200 0.295 1.00 97.62 314 VAL A C 1
ATOM 2483 O O . VAL A 1 314 ? -8.891 -6.238 -0.600 1.00 97.62 314 VAL A O 1
ATOM 2486 N N . ARG A 1 315 ? -7.190 -7.191 0.549 1.00 97.56 315 ARG A N 1
ATOM 2487 C CA . ARG A 1 315 ? -6.715 -8.191 -0.405 1.00 97.56 315 ARG A CA 1
ATOM 2488 C C . ARG A 1 315 ? -5.892 -7.532 -1.507 1.00 97.56 315 ARG A C 1
ATOM 2490 O O . ARG A 1 315 ? -6.193 -6.427 -1.955 1.00 97.56 315 ARG A O 1
ATOM 2497 N N . SER A 1 316 ? -4.821 -8.192 -1.929 1.00 98.44 316 SER A N 1
ATOM 2498 C CA . SER A 1 316 ? -4.064 -7.700 -3.073 1.00 98.44 316 SER A CA 1
ATOM 2499 C C . SER A 1 316 ? -4.835 -7.907 -4.370 1.00 98.44 316 SER A C 1
ATOM 2501 O O . SER A 1 316 ? -5.539 -8.907 -4.552 1.00 98.44 316 SER A O 1
ATOM 2503 N N . GLU A 1 317 ? -4.683 -6.946 -5.271 1.00 98.06 317 GLU A N 1
ATOM 2504 C CA . GLU A 1 317 ? -5.157 -7.023 -6.646 1.00 98.06 317 GLU A CA 1
ATOM 2505 C C . GLU A 1 317 ? -4.204 -7.885 -7.460 1.00 98.06 317 GLU A C 1
ATOM 2507 O O . GLU A 1 317 ? -4.609 -8.856 -8.103 1.00 98.06 317 GLU A O 1
ATOM 2512 N N . HIS A 1 318 ? -2.913 -7.574 -7.371 1.00 98.12 318 HIS A N 1
ATOM 2513 C CA . HIS A 1 318 ? -1.875 -8.417 -7.933 1.00 98.12 318 HIS A CA 1
ATOM 2514 C C . HIS A 1 318 ? -1.769 -9.730 -7.170 1.00 98.12 318 HIS A C 1
ATOM 2516 O O . HIS A 1 318 ? -1.936 -9.797 -5.947 1.00 98.12 318 HIS A O 1
ATOM 2522 N N . ARG A 1 319 ? -1.434 -10.783 -7.908 1.00 95.75 319 ARG A N 1
ATOM 2523 C CA . ARG A 1 319 ? -1.082 -12.087 -7.350 1.00 95.75 319 ARG A CA 1
ATOM 2524 C C . ARG A 1 319 ? 0.333 -12.442 -7.760 1.00 95.75 319 ARG A C 1
ATOM 2526 O O . ARG A 1 319 ? 0.790 -12.026 -8.823 1.00 95.75 319 ARG A O 1
ATOM 2533 N N . LEU A 1 320 ? 1.020 -13.188 -6.904 1.00 93.69 320 LEU A N 1
ATOM 2534 C CA . LEU A 1 320 ? 2.307 -13.787 -7.237 1.00 93.69 320 LEU A CA 1
ATOM 2535 C C . LEU A 1 320 ? 2.138 -15.303 -7.218 1.00 93.69 320 LEU A C 1
ATOM 2537 O O . LEU A 1 320 ? 1.820 -15.860 -6.167 1.00 93.69 320 LEU A O 1
ATOM 2541 N N . CYS A 1 321 ? 2.346 -15.979 -8.348 1.00 90.88 321 CYS A N 1
ATOM 2542 C CA . CYS A 1 321 ? 2.219 -17.442 -8.420 1.00 90.88 321 CYS A CA 1
ATOM 2543 C C . CYS A 1 321 ? 0.860 -17.957 -7.905 1.00 90.88 321 CYS A C 1
ATOM 2545 O O . CYS A 1 321 ? 0.797 -18.958 -7.191 1.00 90.88 321 CYS A O 1
ATOM 2547 N N . GLY A 1 322 ? -0.227 -17.235 -8.199 1.00 90.38 322 GLY A N 1
ATOM 2548 C CA . GLY A 1 322 ? -1.578 -17.529 -7.717 1.00 90.38 322 GLY A CA 1
ATOM 2549 C C . GLY A 1 322 ? -1.863 -17.112 -6.268 1.00 90.38 322 GLY A C 1
ATOM 2550 O O . GLY A 1 322 ? -3.035 -17.072 -5.872 1.00 90.38 322 GLY A O 1
ATOM 2551 N N . LYS A 1 323 ? -0.842 -16.754 -5.472 1.00 93.38 323 LYS A N 1
ATOM 2552 C CA . LYS A 1 323 ? -1.011 -16.265 -4.096 1.00 93.38 323 LYS A CA 1
ATOM 2553 C C . LYS A 1 323 ? -1.599 -14.857 -4.111 1.00 93.38 323 LYS A C 1
ATOM 2555 O O . LYS A 1 323 ? -1.009 -13.927 -4.660 1.00 93.38 323 LYS A O 1
ATOM 2560 N N . GLN A 1 324 ? -2.749 -14.707 -3.459 1.00 94.75 324 GLN A N 1
ATOM 2561 C CA . GLN A 1 324 ? -3.316 -13.412 -3.103 1.00 94.75 324 GLN A CA 1
ATOM 2562 C C . GLN A 1 324 ? -2.879 -13.049 -1.682 1.00 94.75 324 GLN A C 1
ATOM 2564 O O . GLN A 1 324 ? -2.968 -13.878 -0.777 1.00 94.75 324 GLN A O 1
ATOM 2569 N N . TYR A 1 325 ? -2.415 -11.819 -1.505 1.00 96.19 325 TYR A N 1
ATOM 2570 C CA . TYR A 1 325 ? -1.970 -11.275 -0.228 1.00 96.19 325 TYR A CA 1
ATOM 2571 C C . TYR A 1 325 ? -3.126 -10.575 0.494 1.00 96.19 325 TYR A C 1
ATOM 2573 O O . TYR A 1 325 ? -4.186 -10.334 -0.088 1.00 96.19 325 TYR A O 1
ATOM 2581 N N . ASP A 1 326 ? -2.938 -10.253 1.770 1.00 96.62 326 ASP A N 1
ATOM 2582 C CA . ASP A 1 326 ? -3.989 -9.690 2.625 1.00 96.62 326 ASP A CA 1
ATOM 2583 C C . ASP A 1 326 ? -4.318 -8.238 2.284 1.00 96.62 326 ASP A C 1
ATOM 2585 O O . ASP A 1 326 ? -5.426 -7.782 2.549 1.00 96.62 326 ASP A O 1
ATOM 2589 N N . GLY A 1 327 ? -3.408 -7.521 1.630 1.00 98.12 327 GLY A N 1
ATOM 2590 C CA . GLY A 1 327 ? -3.652 -6.186 1.095 1.00 98.12 327 GLY A CA 1
ATOM 2591 C C . GLY A 1 327 ? -2.616 -5.775 0.059 1.00 98.12 327 GLY A C 1
ATOM 2592 O O . GLY A 1 327 ? -1.653 -6.496 -0.212 1.00 98.12 327 GLY A O 1
ATOM 2593 N N . GLU A 1 328 ? -2.804 -4.592 -0.508 1.00 98.69 328 GLU A N 1
ATOM 2594 C CA . GLU A 1 328 ? -1.871 -3.992 -1.460 1.00 98.69 328 GLU A CA 1
ATOM 2595 C C . GLU A 1 328 ? -1.847 -2.473 -1.307 1.00 98.69 328 GLU A C 1
ATOM 2597 O O . GLU A 1 328 ? -2.888 -1.837 -1.143 1.00 98.69 328 GLU A O 1
ATOM 2602 N N . MET A 1 329 ? -0.646 -1.900 -1.358 1.00 98.56 329 MET A N 1
ATOM 2603 C CA . MET A 1 329 ? -0.405 -0.463 -1.356 1.00 98.56 329 MET A CA 1
ATOM 2604 C C . MET A 1 329 ? 0.216 -0.059 -2.697 1.00 98.56 329 MET A C 1
ATOM 2606 O O . MET A 1 329 ? 1.335 -0.460 -3.013 1.00 98.56 329 MET A O 1
ATOM 2610 N N . GLN A 1 330 ? -0.509 0.735 -3.478 1.00 98.56 330 GLN A N 1
ATOM 2611 C CA . GLN A 1 330 ? -0.157 1.165 -4.831 1.00 98.56 330 GLN A CA 1
ATOM 2612 C C . GLN A 1 330 ? 0.273 2.633 -4.807 1.00 98.56 330 GLN A C 1
ATOM 2614 O O . GLN A 1 330 ? -0.511 3.513 -4.461 1.00 98.56 330 GLN A O 1
ATOM 2619 N N . LEU A 1 331 ? 1.529 2.903 -5.147 1.00 98.44 331 LEU A N 1
ATOM 2620 C CA . LEU A 1 331 ? 2.131 4.232 -5.157 1.00 98.44 331 LEU A CA 1
ATOM 2621 C C . LEU A 1 331 ? 2.244 4.719 -6.601 1.00 98.44 331 LEU A C 1
ATOM 2623 O O . LEU A 1 331 ? 3.017 4.160 -7.383 1.00 98.44 331 LEU A O 1
ATOM 2627 N N . PHE A 1 332 ? 1.510 5.772 -6.942 1.00 97.62 332 PHE A N 1
ATOM 2628 C CA . PHE A 1 332 ? 1.471 6.327 -8.291 1.00 97.62 332 PHE A CA 1
ATOM 2629 C C . PHE A 1 332 ? 2.352 7.565 -8.410 1.00 97.62 332 PHE A C 1
ATOM 2631 O O . PHE A 1 332 ? 2.301 8.471 -7.576 1.00 97.62 332 PHE A O 1
ATOM 2638 N N . HIS A 1 333 ? 3.129 7.618 -9.484 1.00 95.50 333 HIS A N 1
ATOM 2639 C CA . HIS A 1 333 ? 4.026 8.713 -9.824 1.00 95.50 333 HIS A CA 1
ATOM 2640 C C . HIS A 1 333 ? 3.742 9.138 -11.261 1.00 95.50 333 HIS A C 1
ATOM 2642 O O . HIS A 1 333 ? 3.450 8.295 -12.108 1.00 95.50 333 HIS A O 1
ATOM 2648 N N . VAL A 1 334 ? 3.846 10.433 -11.549 1.00 91.25 334 VAL A N 1
ATOM 2649 C CA . VAL A 1 334 ? 3.730 10.936 -12.925 1.00 91.25 334 VAL A CA 1
ATOM 2650 C C . VAL A 1 334 ? 5.111 11.317 -13.414 1.00 91.25 334 VAL A C 1
ATOM 2652 O O . VAL A 1 334 ? 5.811 12.101 -12.772 1.00 91.25 334 VAL A O 1
ATOM 2655 N N . HIS A 1 335 ? 5.500 10.763 -14.557 1.00 86.31 335 HIS A N 1
ATOM 2656 C CA . HIS A 1 335 ? 6.804 11.021 -15.130 1.00 86.31 335 HIS A CA 1
ATOM 2657 C C . HIS A 1 335 ? 6.907 12.473 -15.628 1.00 86.31 335 HIS A C 1
ATOM 2659 O O . HIS A 1 335 ? 6.107 12.920 -16.447 1.00 86.31 335 HIS A O 1
ATOM 2665 N N . HIS A 1 336 ? 7.935 13.207 -15.199 1.00 81.88 336 HIS A N 1
ATOM 2666 C CA . HIS A 1 336 ? 8.077 14.639 -15.472 1.00 81.88 336 HIS A CA 1
ATOM 2667 C C . HIS A 1 336 ? 8.230 14.986 -16.963 1.00 81.88 336 HIS A C 1
ATOM 2669 O O . HIS A 1 336 ? 7.688 16.002 -17.394 1.00 81.88 336 HIS A O 1
ATOM 2675 N N . GLU A 1 337 ? 8.958 14.171 -17.736 1.00 78.94 337 GLU A N 1
ATOM 2676 C CA . GLU A 1 337 ? 9.189 14.421 -19.173 1.00 78.94 337 GLU A CA 1
ATOM 2677 C C . GLU A 1 337 ? 8.180 13.753 -20.119 1.00 78.94 337 GLU A C 1
ATOM 2679 O O . GLU A 1 337 ? 7.780 14.371 -21.100 1.00 78.94 337 GLU A O 1
ATOM 2684 N N . THR A 1 338 ? 7.802 12.495 -19.870 1.00 83.06 338 THR A N 1
ATOM 2685 C CA . THR A 1 338 ? 6.937 11.716 -20.773 1.00 83.06 338 THR A CA 1
ATOM 2686 C C . THR A 1 338 ? 5.460 11.810 -20.433 1.00 83.06 338 THR A C 1
ATOM 2688 O O . THR A 1 338 ? 4.643 11.450 -21.265 1.00 83.06 338 THR A O 1
ATOM 2691 N N . GLY A 1 339 ? 5.120 12.218 -19.209 1.00 86.50 339 GLY A N 1
ATOM 2692 C CA . GLY A 1 339 ? 3.748 12.204 -18.716 1.00 86.50 339 GLY A CA 1
ATOM 2693 C C . GLY A 1 339 ? 3.160 10.818 -18.452 1.00 86.50 339 GLY A C 1
ATOM 2694 O O . GLY A 1 339 ? 1.986 10.717 -18.103 1.00 86.50 339 GLY A O 1
ATOM 2695 N N . ASN A 1 340 ? 3.957 9.751 -18.563 1.00 87.75 340 ASN A N 1
ATOM 2696 C CA . ASN A 1 340 ? 3.516 8.394 -18.247 1.00 87.75 340 ASN A CA 1
ATOM 2697 C C . ASN A 1 340 ? 3.188 8.235 -16.756 1.00 87.75 340 ASN A C 1
ATOM 2699 O O . ASN A 1 340 ? 3.806 8.875 -15.896 1.00 87.75 340 ASN A O 1
ATOM 2703 N N . LEU A 1 341 ? 2.261 7.323 -16.450 1.00 93.00 341 LEU A N 1
ATOM 2704 C CA . LEU A 1 341 ? 1.958 6.928 -15.078 1.00 93.00 341 LEU A CA 1
ATOM 2705 C C . LEU A 1 341 ? 2.818 5.727 -14.671 1.00 93.00 341 LEU A C 1
ATOM 2707 O O . LEU A 1 341 ? 2.787 4.669 -15.296 1.00 93.00 341 LEU A O 1
ATOM 2711 N N . GLU A 1 342 ? 3.563 5.881 -13.586 1.00 94.56 342 GLU A N 1
ATOM 2712 C CA . GLU A 1 342 ? 4.458 4.867 -13.038 1.00 94.56 342 GLU A CA 1
ATOM 2713 C C . GLU A 1 342 ? 3.894 4.380 -11.696 1.00 94.56 342 GLU A C 1
ATOM 2715 O O . GLU A 1 342 ? 3.685 5.174 -10.775 1.00 94.56 342 GLU A O 1
ATOM 2720 N N . ALA A 1 343 ? 3.652 3.077 -11.561 1.00 96.88 343 ALA A N 1
ATOM 2721 C CA . ALA A 1 343 ? 3.052 2.492 -10.365 1.00 96.88 343 ALA A CA 1
ATOM 2722 C C . ALA A 1 343 ? 4.037 1.554 -9.661 1.00 96.88 343 ALA A C 1
ATOM 2724 O O . ALA A 1 343 ? 4.549 0.613 -10.265 1.00 96.88 343 ALA A O 1
ATOM 2725 N N . LEU A 1 344 ? 4.277 1.780 -8.370 1.00 97.69 344 LEU A N 1
ATOM 2726 C CA . LEU A 1 344 ? 4.991 0.851 -7.495 1.00 97.69 344 LEU A CA 1
ATOM 2727 C C . LEU A 1 344 ? 3.979 0.185 -6.557 1.00 97.69 344 LEU A C 1
ATOM 2729 O O . LEU A 1 344 ? 3.351 0.862 -5.749 1.00 97.69 344 LEU A O 1
ATOM 2733 N N . SER A 1 345 ? 3.835 -1.133 -6.642 1.00 98.25 345 SER A N 1
ATOM 2734 C CA . SER A 1 345 ? 2.953 -1.924 -5.784 1.00 98.25 345 SER A CA 1
ATOM 2735 C C . SER A 1 345 ? 3.742 -2.637 -4.690 1.00 98.25 345 SER A C 1
ATOM 2737 O O . SER A 1 345 ? 4.735 -3.321 -4.958 1.00 98.25 345 SER A O 1
ATOM 2739 N N . ILE A 1 346 ? 3.280 -2.477 -3.451 1.00 97.75 346 ILE A N 1
ATOM 2740 C CA . ILE A 1 346 ? 3.783 -3.153 -2.257 1.00 97.75 346 ILE A CA 1
ATOM 2741 C C . ILE A 1 346 ? 2.678 -4.067 -1.728 1.00 97.75 346 ILE A C 1
ATOM 2743 O O . ILE A 1 346 ? 1.648 -3.603 -1.238 1.00 97.75 346 ILE A O 1
ATOM 2747 N N . LEU A 1 347 ? 2.907 -5.376 -1.813 1.00 97.81 347 LEU A N 1
ATOM 2748 C CA . LEU A 1 347 ? 1.996 -6.396 -1.291 1.00 97.81 347 LEU A CA 1
ATOM 2749 C C . LEU A 1 347 ? 2.062 -6.435 0.242 1.00 97.81 347 LEU A C 1
ATOM 2751 O O . LEU A 1 347 ? 3.119 -6.179 0.822 1.00 97.81 347 LEU A O 1
ATOM 2755 N N . ILE A 1 348 ? 0.949 -6.750 0.903 1.00 96.50 348 ILE A N 1
ATOM 2756 C CA . ILE A 1 348 ? 0.819 -6.727 2.365 1.00 96.50 348 ILE A CA 1
ATOM 2757 C C . ILE A 1 348 ? 0.443 -8.118 2.873 1.00 96.50 348 ILE A C 1
ATOM 2759 O O . ILE A 1 348 ? -0.597 -8.653 2.505 1.00 96.50 348 ILE A O 1
ATOM 2763 N N . GLU A 1 349 ? 1.266 -8.682 3.750 1.00 92.94 349 GLU A N 1
ATOM 2764 C CA . GLU A 1 349 ? 1.034 -9.970 4.406 1.00 92.94 349 GLU A CA 1
ATOM 2765 C C . GLU A 1 349 ? 0.750 -9.755 5.897 1.00 92.94 349 GLU A C 1
ATOM 2767 O O . GLU A 1 349 ? 1.570 -9.186 6.630 1.00 92.94 349 GLU A O 1
ATOM 2772 N N . ALA A 1 350 ? -0.420 -10.201 6.347 1.00 90.00 350 ALA A N 1
ATOM 2773 C CA . ALA A 1 350 ? -0.866 -10.100 7.723 1.00 90.00 350 ALA A CA 1
ATOM 2774 C C . ALA A 1 350 ? -0.619 -11.415 8.473 1.00 90.00 350 ALA A C 1
ATOM 2776 O O . ALA A 1 350 ? -0.833 -12.506 7.957 1.00 90.00 350 ALA A O 1
ATOM 2777 N N . GLY A 1 351 ? -0.162 -11.321 9.724 1.00 71.31 351 GLY A N 1
ATOM 2778 C CA . GLY A 1 351 ? -0.115 -12.484 10.620 1.00 71.31 351 GLY A CA 1
ATOM 2779 C C . GLY A 1 351 ? 0.885 -13.584 10.239 1.00 71.31 351 GLY A C 1
ATOM 2780 O O . GLY A 1 351 ? 0.751 -14.698 10.734 1.00 71.31 351 GLY A O 1
ATOM 2781 N N . GLY A 1 352 ? 1.878 -13.288 9.393 1.00 55.12 352 GLY A N 1
ATOM 2782 C CA . GLY A 1 352 ? 2.810 -14.288 8.868 1.00 55.12 352 GLY A CA 1
ATOM 2783 C C . GLY A 1 352 ? 3.515 -15.135 9.940 1.00 55.12 352 GLY A C 1
ATOM 2784 O O . GLY A 1 352 ? 4.197 -14.612 10.826 1.00 55.12 352 GLY A O 1
ATOM 2785 N N . ASP A 1 353 ? 3.406 -16.457 9.786 1.00 41.97 353 ASP A N 1
ATOM 2786 C CA . ASP A 1 353 ? 4.170 -17.483 10.497 1.00 41.97 353 ASP A CA 1
ATOM 2787 C C . ASP A 1 353 ? 5.647 -17.435 10.071 1.00 41.97 353 ASP A C 1
ATOM 2789 O O . ASP A 1 353 ? 6.096 -18.164 9.188 1.00 41.97 353 ASP A O 1
ATOM 2793 N N . VAL A 1 354 ? 6.453 -16.593 10.719 1.00 37.97 354 VAL A N 1
ATOM 2794 C CA . VAL A 1 354 ? 7.898 -16.846 10.788 1.00 37.97 354 VAL A CA 1
ATOM 2795 C C . VAL A 1 354 ? 8.286 -17.080 12.232 1.00 37.97 354 VAL A C 1
ATOM 2797 O O . VAL A 1 354 ? 8.528 -16.163 13.016 1.00 37.97 354 VAL A O 1
ATOM 2800 N N . VAL A 1 355 ? 8.387 -18.367 12.554 1.00 37.25 355 VAL A N 1
ATOM 2801 C CA . VAL A 1 355 ? 9.190 -18.876 13.662 1.00 37.25 355 VAL A CA 1
ATOM 2802 C C . VAL A 1 355 ? 10.624 -18.373 13.453 1.00 37.25 355 VAL A C 1
ATOM 2804 O O . VAL A 1 355 ? 11.395 -18.971 12.708 1.00 37.25 355 VAL A O 1
ATOM 2807 N N . GLY A 1 356 ? 10.979 -17.239 14.062 1.00 37.97 356 GLY A N 1
ATOM 2808 C CA . GLY A 1 356 ? 12.365 -16.760 14.101 1.00 37.97 356 GLY A CA 1
ATOM 2809 C C . GLY A 1 356 ? 12.583 -15.248 14.072 1.00 37.97 356 GLY A C 1
ATOM 2810 O O . GLY A 1 356 ? 13.566 -14.802 14.651 1.00 37.97 356 GLY A O 1
ATOM 2811 N N . GLU A 1 357 ? 11.690 -14.447 13.485 1.00 40.69 357 GLU A N 1
ATOM 2812 C CA . GLU A 1 357 ? 11.836 -12.982 13.437 1.00 40.69 357 GLU A CA 1
ATOM 2813 C C . GLU A 1 357 ? 10.453 -12.305 13.519 1.00 40.69 357 GLU A C 1
ATOM 2815 O O . GLU A 1 357 ? 9.645 -12.411 12.603 1.00 40.69 357 GLU A O 1
ATOM 2820 N N . MET A 1 358 ? 10.173 -11.627 14.641 1.00 41.50 358 MET A N 1
ATOM 2821 C CA . MET A 1 358 ? 9.091 -10.632 14.815 1.00 41.50 358 MET A CA 1
ATOM 2822 C C . MET A 1 358 ? 7.641 -11.032 14.446 1.00 41.50 358 MET A C 1
ATOM 2824 O O . MET A 1 358 ? 6.836 -10.175 14.094 1.00 41.50 358 MET A O 1
ATOM 2828 N N . GLY A 1 359 ? 7.229 -12.290 14.619 1.00 38.19 359 GLY A N 1
ATOM 2829 C CA . GLY A 1 359 ? 5.848 -12.750 14.357 1.00 38.19 359 GLY A CA 1
ATOM 2830 C C . GLY A 1 359 ? 4.723 -12.213 15.273 1.00 38.19 359 GLY A C 1
ATOM 2831 O O . GLY A 1 359 ? 3.714 -12.892 15.434 1.00 38.19 359 GLY A O 1
ATOM 2832 N N . ARG A 1 360 ? 4.871 -11.047 15.923 1.00 50.06 360 ARG A N 1
ATOM 2833 C CA . ARG A 1 360 ? 3.835 -10.414 16.780 1.00 50.06 360 ARG A CA 1
ATOM 2834 C C . ARG A 1 360 ? 3.923 -8.889 16.892 1.00 50.06 360 ARG A C 1
ATOM 2836 O O . ARG A 1 360 ? 3.187 -8.312 17.689 1.00 50.06 360 ARG A O 1
ATOM 2843 N N . GLU A 1 361 ? 4.825 -8.233 16.174 1.00 65.69 361 GLU A N 1
ATOM 2844 C CA . GLU A 1 361 ? 4.997 -6.786 16.309 1.00 65.69 361 GLU A CA 1
ATOM 2845 C C . GLU A 1 361 ? 4.295 -6.086 15.149 1.00 65.69 361 GLU A C 1
ATOM 2847 O O . GLU A 1 361 ? 4.453 -6.461 13.988 1.00 65.69 361 GLU A O 1
ATOM 2852 N N . ASP A 1 362 ? 3.449 -5.111 15.481 1.00 79.62 362 ASP A N 1
ATOM 2853 C CA . ASP A 1 362 ? 2.873 -4.209 14.491 1.00 79.62 362 ASP A CA 1
ATOM 2854 C C . ASP A 1 362 ? 4.003 -3.592 13.670 1.00 79.62 362 ASP A C 1
ATOM 2856 O O . ASP A 1 362 ? 5.044 -3.242 14.222 1.00 79.62 362 ASP A O 1
ATOM 2860 N N . ASN A 1 363 ? 3.794 -3.396 12.372 1.00 87.81 363 ASN A N 1
ATOM 2861 C CA . ASN A 1 363 ? 4.679 -2.553 11.588 1.00 87.81 363 ASN A CA 1
ATOM 2862 C C . ASN A 1 363 ? 4.511 -1.109 12.086 1.00 87.81 363 ASN A C 1
ATOM 2864 O O . ASN A 1 363 ? 3.483 -0.488 11.787 1.00 87.81 363 ASN A O 1
ATOM 2868 N N . PRO A 1 364 ? 5.475 -0.550 12.842 1.00 86.19 364 PRO A N 1
ATOM 2869 C CA . PRO A 1 364 ? 5.296 0.742 13.494 1.00 86.19 364 PRO A CA 1
ATOM 2870 C C . PRO A 1 364 ? 5.186 1.875 12.475 1.00 86.19 364 PRO A C 1
ATOM 2872 O O . PRO A 1 364 ? 4.596 2.913 12.764 1.00 86.19 364 PRO A O 1
ATOM 2875 N N . HIS A 1 365 ? 5.736 1.677 11.277 1.00 89.00 365 HIS A N 1
ATOM 2876 C CA . HIS A 1 365 ? 5.735 2.676 10.225 1.00 89.00 365 HIS A CA 1
ATOM 2877 C C . HIS A 1 365 ? 4.426 2.696 9.435 1.00 89.00 365 HIS A C 1
ATOM 2879 O O . HIS A 1 365 ? 3.901 3.766 9.120 1.00 89.00 365 HIS A O 1
ATOM 2885 N N . PHE A 1 366 ? 3.852 1.518 9.187 1.00 93.94 366 PHE A N 1
ATOM 2886 C CA . PHE A 1 366 ? 2.502 1.391 8.642 1.00 93.94 366 PHE A CA 1
ATOM 2887 C C . PHE A 1 366 ? 1.437 1.843 9.651 1.00 93.94 366 PHE A C 1
ATOM 2889 O O . PHE A 1 366 ? 0.447 2.456 9.259 1.00 93.94 366 PHE A O 1
ATOM 2896 N N . GLN A 1 367 ? 1.668 1.646 10.956 1.00 92.56 367 GLN A N 1
ATOM 2897 C CA . GLN A 1 367 ? 0.756 2.124 12.000 1.00 92.56 367 GLN A CA 1
ATOM 2898 C C . GLN A 1 367 ? 0.533 3.638 11.923 1.00 92.56 367 GLN A C 1
ATOM 2900 O O . GLN A 1 367 ? -0.593 4.093 12.075 1.00 92.56 367 GLN A O 1
ATOM 2905 N N . VAL A 1 368 ? 1.575 4.418 11.612 1.00 92.31 368 VAL A N 1
ATOM 2906 C CA . VAL A 1 368 ? 1.450 5.878 11.445 1.00 92.31 368 VAL A CA 1
ATOM 2907 C C . VAL A 1 368 ? 0.438 6.241 10.357 1.00 92.31 368 VAL A C 1
ATOM 2909 O O . VAL A 1 368 ? -0.315 7.201 10.516 1.00 92.31 368 VAL A O 1
ATOM 2912 N N . LEU A 1 369 ? 0.407 5.473 9.266 1.00 95.81 369 LEU A N 1
ATOM 2913 C CA . LEU A 1 369 ? -0.542 5.669 8.176 1.00 95.81 369 LEU A CA 1
ATOM 2914 C C . LEU A 1 369 ? -1.963 5.273 8.590 1.00 95.81 369 LEU A C 1
ATOM 2916 O O . LEU A 1 369 ? -2.901 6.028 8.342 1.00 95.81 369 LEU A O 1
ATOM 2920 N N . LEU A 1 370 ? -2.123 4.129 9.261 1.00 96.38 370 LEU A N 1
ATOM 2921 C CA . LEU A 1 370 ? -3.425 3.691 9.771 1.00 96.38 370 LEU A CA 1
ATOM 2922 C C . LEU A 1 370 ? -4.002 4.689 10.781 1.00 96.38 370 LEU A C 1
ATOM 2924 O O . LEU A 1 370 ? -5.168 5.053 10.675 1.00 96.38 370 LEU A O 1
ATOM 2928 N N . ASP A 1 371 ? -3.185 5.204 11.698 1.00 94.12 371 ASP A N 1
ATOM 2929 C CA . ASP A 1 371 ? -3.599 6.218 12.673 1.00 94.12 371 ASP A CA 1
ATOM 2930 C C . ASP A 1 371 ? -3.987 7.541 11.997 1.00 94.12 371 ASP A C 1
ATOM 2932 O O . ASP A 1 371 ? -4.854 8.267 12.490 1.00 94.12 371 ASP A O 1
ATOM 2936 N N . PHE A 1 372 ? -3.352 7.881 10.870 1.00 95.31 372 PHE A N 1
ATOM 2937 C CA . PHE A 1 372 ? -3.717 9.049 10.067 1.00 95.31 372 PHE A CA 1
ATOM 2938 C C . PHE A 1 372 ? -5.120 8.898 9.469 1.00 95.31 372 PHE A C 1
ATOM 2940 O O . PHE A 1 372 ? -5.945 9.803 9.605 1.00 95.31 372 PHE A O 1
ATOM 2947 N N . PHE A 1 373 ? -5.422 7.738 8.880 1.00 98.00 373 PHE A N 1
ATOM 2948 C CA . PHE A 1 373 ? -6.762 7.437 8.373 1.00 98.00 373 PHE A CA 1
ATOM 2949 C C . PHE A 1 373 ? -7.797 7.265 9.488 1.00 98.00 373 PHE A C 1
ATOM 2951 O O . PHE A 1 373 ? -8.932 7.698 9.312 1.00 98.00 373 PHE A O 1
ATOM 2958 N N . GLN A 1 374 ? -7.416 6.724 10.648 1.00 97.44 374 GLN A N 1
ATOM 2959 C CA . GLN A 1 374 ? -8.307 6.597 11.803 1.00 97.44 374 GLN A CA 1
ATOM 2960 C C . GLN A 1 374 ? -8.852 7.948 12.254 1.00 97.44 374 GLN A C 1
ATOM 2962 O O . GLN A 1 374 ? -10.042 8.068 12.519 1.00 97.44 374 GLN A O 1
ATOM 2967 N N . ARG A 1 375 ? -8.023 8.997 12.261 1.00 95.06 375 ARG A N 1
ATOM 2968 C CA . ARG A 1 375 ? -8.509 10.344 12.586 1.00 95.06 375 ARG A CA 1
ATOM 2969 C C . ARG A 1 375 ? -9.547 10.838 11.583 1.00 95.06 375 ARG A C 1
ATOM 2971 O O . ARG A 1 375 ? -10.585 11.338 12.000 1.00 95.06 375 ARG A O 1
ATOM 2978 N N . LYS A 1 376 ? -9.309 10.645 10.279 1.00 96.06 376 LYS A N 1
ATOM 2979 C CA . LYS A 1 376 ? -10.285 11.007 9.238 1.00 96.06 376 LYS A CA 1
ATOM 2980 C C . LYS A 1 376 ? -11.599 10.238 9.406 1.00 96.06 376 LYS A C 1
ATOM 2982 O O . LYS A 1 376 ? -12.668 10.839 9.355 1.00 96.06 376 LYS A O 1
ATOM 2987 N N . PHE A 1 377 ? -11.504 8.936 9.664 1.00 97.19 377 PHE A N 1
ATOM 2988 C CA . PHE A 1 377 ? -12.644 8.065 9.938 1.00 97.19 377 PHE A CA 1
ATOM 2989 C C . PHE A 1 377 ? -13.474 8.570 11.130 1.00 97.19 377 PHE A C 1
ATOM 2991 O O . PHE A 1 377 ? -14.692 8.725 11.028 1.00 97.19 377 PHE A O 1
ATOM 2998 N N . ASP A 1 378 ? -12.815 8.884 12.248 1.00 96.56 378 ASP A N 1
ATOM 2999 C CA . ASP A 1 378 ? -13.471 9.360 13.468 1.00 96.56 378 ASP A CA 1
ATOM 3000 C C . ASP A 1 378 ? -14.110 10.749 13.273 1.00 96.56 378 ASP A C 1
ATOM 3002 O O . ASP A 1 378 ? -15.200 11.026 13.789 1.00 96.56 378 ASP A O 1
ATOM 3006 N N . GLU A 1 379 ? -13.457 11.630 12.508 1.00 95.94 379 GLU A N 1
ATOM 3007 C CA . GLU A 1 379 ? -13.976 12.952 12.144 1.00 95.94 379 GLU A CA 1
ATOM 3008 C C . GLU A 1 379 ? -15.274 12.857 11.329 1.00 95.94 379 GLU A C 1
ATOM 3010 O O . GLU A 1 379 ? -16.260 13.535 11.660 1.00 95.94 379 GLU A O 1
ATOM 3015 N N . ASP A 1 380 ? -15.300 11.991 10.313 1.00 96.75 380 ASP A N 1
ATOM 3016 C CA . ASP A 1 380 ? -16.464 11.772 9.450 1.00 96.75 380 ASP A CA 1
ATOM 3017 C C . ASP A 1 380 ? -17.626 11.138 10.220 1.00 96.75 380 ASP A C 1
ATOM 3019 O O . ASP A 1 380 ? -18.757 11.648 10.200 1.00 96.75 380 ASP A O 1
ATOM 3023 N N . ALA A 1 381 ? -17.344 10.099 11.010 1.00 95.25 381 ALA A N 1
ATOM 3024 C CA . ALA A 1 381 ? -18.325 9.486 11.901 1.00 95.25 381 ALA A CA 1
ATOM 3025 C C . ALA A 1 381 ? -18.895 10.514 12.899 1.00 95.25 381 ALA A C 1
ATOM 3027 O O . ALA A 1 381 ? -20.109 10.586 13.135 1.00 95.25 381 ALA A O 1
ATOM 3028 N N . GLY A 1 382 ? -18.040 11.384 13.445 1.00 96.44 382 GLY A N 1
ATOM 3029 C CA . GLY A 1 382 ? -18.434 12.479 14.326 1.00 96.44 382 GLY A CA 1
ATOM 3030 C C . GLY A 1 382 ? -19.361 13.501 13.656 1.00 96.44 382 GLY A C 1
ATOM 3031 O O . GLY A 1 382 ? -20.309 13.987 14.288 1.00 96.44 382 GLY A O 1
ATOM 3032 N N . LEU A 1 383 ? -19.133 13.829 12.378 1.00 96.00 383 LEU A N 1
ATOM 3033 C CA . LEU A 1 383 ? -20.031 14.679 11.587 1.00 96.00 383 LEU A CA 1
ATOM 3034 C C . LEU A 1 383 ? -21.406 14.031 11.420 1.00 96.00 383 LEU A C 1
ATOM 3036 O O . LEU A 1 383 ? -22.422 14.696 11.661 1.00 96.00 383 LEU A O 1
ATOM 3040 N N . CYS A 1 384 ? -21.442 12.737 11.110 1.00 93.94 384 CYS A N 1
ATOM 3041 C CA . CYS A 1 384 ? -22.689 12.001 10.974 1.00 93.94 384 CYS A CA 1
ATOM 3042 C C . CYS A 1 384 ? -23.496 11.975 12.287 1.00 93.94 384 CYS A C 1
ATOM 3044 O O . CYS A 1 384 ? -24.681 12.334 12.310 1.00 93.94 384 CYS A O 1
ATOM 3046 N N . LEU A 1 385 ? -22.850 11.669 13.419 1.00 93.12 385 LEU A N 1
ATOM 3047 C CA . LEU A 1 385 ? -23.494 11.684 14.739 1.00 93.12 385 LEU A CA 1
ATOM 3048 C C . LEU A 1 385 ? -24.120 13.052 15.062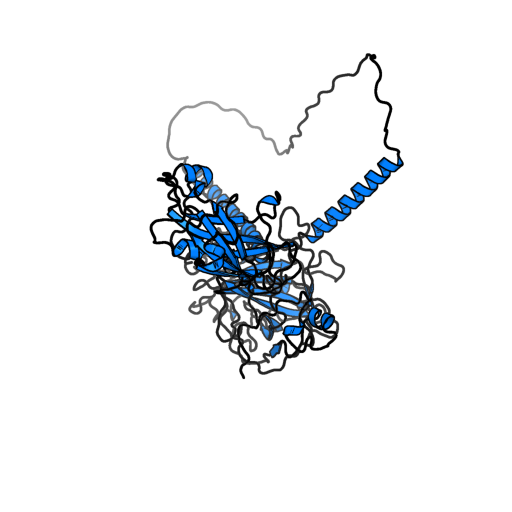 1.00 93.12 385 LEU A C 1
ATOM 3050 O O . LEU A 1 385 ? -25.222 13.126 15.616 1.00 93.12 385 LEU A O 1
ATOM 3054 N N . ARG A 1 386 ? -23.456 14.156 14.691 1.00 93.94 386 ARG A N 1
ATOM 3055 C CA . ARG A 1 386 ? -24.004 15.513 14.856 1.00 93.94 386 ARG A CA 1
ATOM 3056 C C . ARG A 1 386 ? -25.234 15.750 13.977 1.00 93.94 386 ARG A C 1
ATOM 3058 O O . ARG A 1 386 ? -26.207 16.334 14.464 1.00 93.94 386 ARG A O 1
ATOM 3065 N N . ARG A 1 387 ? -25.227 15.298 12.718 1.00 91.62 387 ARG A N 1
ATOM 3066 C CA . ARG A 1 387 ? -26.380 15.415 11.805 1.00 91.62 387 ARG A CA 1
ATOM 3067 C C . ARG A 1 387 ? -27.584 14.634 12.315 1.00 91.62 387 ARG A C 1
ATOM 3069 O O . ARG A 1 387 ? -28.665 15.207 12.433 1.00 91.62 387 ARG A O 1
ATOM 3076 N N . GLN A 1 388 ? -27.388 13.378 12.712 1.00 90.00 388 GLN A N 1
ATOM 3077 C CA . GLN A 1 388 ? -28.460 12.540 13.253 1.00 90.00 388 GLN A CA 1
ATOM 3078 C C . GLN A 1 388 ? -29.092 13.155 14.512 1.00 90.00 388 GLN A C 1
ATOM 3080 O O . GLN A 1 388 ? -30.317 13.175 14.648 1.00 90.00 388 GLN A O 1
ATOM 3085 N N . ARG A 1 389 ? -28.280 13.724 15.416 1.00 90.94 389 ARG A N 1
ATOM 3086 C CA . ARG A 1 389 ? -28.781 14.445 16.601 1.00 90.94 389 ARG A CA 1
ATOM 3087 C C . ARG A 1 389 ? -29.615 15.672 16.223 1.00 90.94 389 ARG A C 1
ATOM 3089 O O . ARG A 1 389 ? -30.687 15.862 16.793 1.00 90.94 389 ARG A O 1
ATOM 3096 N N . ARG A 1 390 ? -29.164 16.478 15.252 1.00 89.69 390 ARG A N 1
ATOM 3097 C CA . ARG A 1 390 ? -29.915 17.648 14.754 1.00 89.69 390 ARG A CA 1
ATOM 3098 C C . ARG A 1 390 ? -31.241 17.247 14.108 1.00 89.69 390 ARG A C 1
ATOM 3100 O O . ARG A 1 390 ? -32.260 17.855 14.415 1.00 89.69 390 ARG A O 1
ATOM 3107 N N . ALA A 1 391 ? -31.242 16.207 13.274 1.00 87.31 391 ALA A N 1
ATOM 3108 C CA . ALA A 1 391 ? -32.458 15.693 12.653 1.00 87.31 391 ALA A CA 1
ATOM 3109 C C . ALA A 1 391 ? -33.475 15.252 13.717 1.00 87.31 391 ALA A C 1
ATOM 3111 O O . ALA A 1 391 ? -34.619 15.697 13.691 1.00 87.31 391 ALA A O 1
ATOM 3112 N N . ARG A 1 392 ? -33.046 14.463 14.716 1.00 87.31 392 ARG A N 1
ATOM 3113 C CA . ARG A 1 392 ? -33.910 14.041 15.833 1.00 87.31 392 ARG A CA 1
ATOM 3114 C C . ARG A 1 392 ? -34.487 15.232 16.601 1.00 87.31 392 ARG A C 1
ATOM 3116 O O . ARG A 1 392 ? -35.684 15.239 16.868 1.00 87.31 392 ARG A O 1
ATOM 3123 N N . ALA A 1 393 ? -33.678 16.246 16.911 1.00 85.44 393 ALA A N 1
ATOM 3124 C CA . ALA A 1 393 ? -34.149 17.442 17.614 1.00 85.44 393 ALA A CA 1
ATOM 3125 C C . ALA A 1 393 ? -35.271 18.177 16.852 1.00 85.44 393 ALA A C 1
ATOM 3127 O O . ALA A 1 393 ? -36.255 18.585 17.463 1.00 85.44 393 ALA A O 1
ATOM 3128 N N . LEU A 1 394 ? -35.177 18.269 15.521 1.00 83.12 394 LEU A N 1
ATOM 3129 C CA . LEU A 1 394 ? -36.214 18.882 14.680 1.00 83.12 394 LEU A CA 1
ATOM 3130 C C . LEU A 1 394 ? -37.526 18.077 14.649 1.00 83.12 394 LEU A C 1
ATOM 3132 O O . LEU A 1 394 ? -38.602 18.664 14.536 1.00 83.12 394 LEU A O 1
ATOM 3136 N N . PHE A 1 395 ? -37.464 16.746 14.766 1.00 74.62 395 PHE A N 1
ATOM 3137 C CA . PHE A 1 395 ? -38.666 15.905 14.838 1.00 74.62 395 PHE A CA 1
ATOM 3138 C C . PHE A 1 395 ? -39.391 16.021 16.187 1.00 74.62 395 PHE A C 1
ATOM 3140 O O . PHE A 1 395 ? -40.621 15.988 16.211 1.00 74.62 395 PHE A O 1
ATOM 3147 N N . PHE A 1 396 ? -38.666 16.212 17.295 1.00 64.06 396 PHE A N 1
ATOM 3148 C CA . PHE A 1 396 ? -39.282 16.393 18.615 1.00 64.06 396 PHE A CA 1
ATOM 3149 C C . PHE A 1 396 ? -39.966 17.760 18.783 1.00 64.06 396 PHE A C 1
ATOM 3151 O O . PHE A 1 396 ? -41.007 17.833 19.433 1.00 64.06 396 PHE A O 1
ATOM 3158 N N . ASP A 1 397 ? -39.465 18.817 18.140 1.00 57.12 397 ASP A N 1
ATOM 3159 C CA . ASP A 1 397 ? -40.050 20.166 18.245 1.00 57.12 397 ASP A CA 1
ATOM 3160 C C . ASP A 1 397 ? -41.389 20.306 17.484 1.00 57.12 397 ASP A C 1
ATOM 3162 O O . ASP A 1 397 ? -42.238 21.138 17.802 1.00 57.12 397 ASP A O 1
ATOM 3166 N N . ARG A 1 398 ? -41.652 19.422 16.509 1.00 54.34 398 ARG A N 1
ATOM 3167 C CA . ARG A 1 398 ? -42.928 19.376 15.768 1.00 54.34 398 ARG A CA 1
ATOM 3168 C C . ARG A 1 398 ? -44.027 18.547 16.445 1.00 54.34 398 ARG A C 1
ATOM 3170 O O . ARG A 1 398 ? -45.175 18.616 16.013 1.00 54.34 398 ARG A O 1
ATOM 3177 N N . GLY A 1 399 ? -43.702 17.787 17.495 1.00 47.66 399 GLY A N 1
ATOM 3178 C CA . GLY A 1 399 ? -44.638 16.901 18.203 1.00 47.66 399 GLY A CA 1
ATOM 3179 C C . GLY A 1 399 ? -45.347 17.516 19.419 1.00 47.66 399 GLY A C 1
ATOM 3180 O O . GLY A 1 399 ? -46.231 16.878 19.982 1.00 47.66 399 GLY A O 1
ATOM 3181 N N . GLY A 1 400 ? -44.985 18.736 19.838 1.00 45.25 400 GLY A N 1
ATOM 3182 C CA . GLY A 1 400 ? -45.488 19.358 21.076 1.00 45.25 400 GLY A CA 1
ATOM 3183 C C . GLY A 1 400 ? -46.719 20.269 20.941 1.00 45.25 400 GLY A C 1
ATOM 3184 O O . GLY A 1 400 ? -47.245 20.738 21.947 1.00 45.25 400 GLY A O 1
ATOM 3185 N N . GLY A 1 401 ? -47.198 20.543 19.725 1.00 44.44 401 GLY A N 1
ATOM 3186 C CA . GLY A 1 401 ? -48.246 21.540 19.462 1.00 44.44 401 GLY A CA 1
ATOM 3187 C C . GLY A 1 401 ? -49.632 20.952 19.201 1.00 44.44 401 GLY A C 1
ATOM 3188 O O . GLY A 1 401 ? -50.230 21.259 18.175 1.00 44.44 401 GLY A O 1
ATOM 3189 N N . GLY A 1 402 ? -50.145 20.086 20.076 1.00 45.34 402 GLY A N 1
ATOM 3190 C CA . GLY A 1 402 ? -51.420 19.407 19.835 1.00 45.34 402 GLY A CA 1
ATOM 3191 C C . GLY A 1 402 ? -52.171 19.008 21.097 1.00 45.34 402 GLY A C 1
ATOM 3192 O O . GLY A 1 402 ? -52.285 17.825 21.390 1.00 45.34 402 GLY A O 1
ATOM 3193 N N . GLY A 1 403 ? -52.732 19.987 21.814 1.00 43.78 403 GLY A N 1
ATOM 3194 C CA . GLY A 1 403 ? -53.872 19.731 22.699 1.00 43.78 403 GLY A CA 1
ATOM 3195 C C . GLY A 1 403 ? -53.804 20.367 24.082 1.00 43.78 403 GLY A C 1
ATOM 3196 O O . GLY A 1 403 ? -53.447 19.706 25.051 1.00 43.78 403 GLY A O 1
ATOM 3197 N N . ARG A 1 404 ? -54.274 21.614 24.190 1.00 38.59 404 ARG A N 1
ATOM 3198 C CA . ARG A 1 404 ? -55.089 22.087 25.324 1.00 38.59 404 ARG A CA 1
ATOM 3199 C C . ARG A 1 404 ? -55.759 23.405 24.945 1.00 38.59 404 ARG A C 1
ATOM 3201 O O . ARG A 1 404 ? -55.104 24.428 24.795 1.00 38.59 404 ARG A O 1
ATOM 3208 N N . GLY A 1 405 ? -57.067 23.332 24.716 1.00 35.97 405 GLY A N 1
ATOM 3209 C CA . GLY A 1 405 ? -57.920 24.483 24.453 1.00 35.97 405 GLY A CA 1
ATOM 3210 C C . GLY A 1 405 ? -58.462 25.105 25.741 1.00 35.97 405 GLY A C 1
ATOM 3211 O O . GLY A 1 405 ? -58.787 24.378 26.676 1.00 35.97 405 GLY A O 1
ATOM 3212 N N . GLY A 1 406 ? -58.605 26.436 25.696 1.00 33.28 406 GLY A N 1
ATOM 3213 C CA . GLY A 1 406 ? -59.463 27.283 26.539 1.00 33.28 406 GLY A CA 1
ATOM 3214 C C . GLY A 1 406 ? -58.914 27.599 27.934 1.00 33.28 406 GLY A C 1
ATOM 3215 O O . GLY A 1 406 ? -58.471 26.705 28.636 1.00 33.28 406 GLY A O 1
ATOM 3216 N N . ALA A 1 407 ? -58.949 28.822 28.450 1.00 34.47 407 ALA A N 1
ATOM 3217 C CA . ALA A 1 407 ? -59.335 30.141 27.958 1.00 34.47 407 ALA A CA 1
ATOM 3218 C C . ALA A 1 407 ? -58.764 31.152 28.977 1.00 34.47 407 ALA A C 1
ATOM 3220 O O . ALA A 1 407 ? -58.690 30.802 30.149 1.00 34.47 407 ALA A O 1
ATOM 3221 N N . GLU A 1 408 ? -58.359 32.346 28.531 1.00 31.80 408 GLU A N 1
ATOM 3222 C CA . GLU A 1 408 ? -58.527 33.657 29.203 1.00 31.80 408 GLU A CA 1
ATOM 3223 C C . GLU A 1 408 ? -57.540 34.695 28.634 1.00 31.80 408 GLU A C 1
ATOM 3225 O O . GLU A 1 408 ? -56.342 34.714 28.897 1.00 31.80 408 GLU A O 1
ATOM 3230 N N . GLU A 1 409 ? -58.087 35.500 27.724 1.00 34.53 409 GLU A N 1
ATOM 3231 C CA . GLU A 1 409 ? -58.059 36.966 27.706 1.00 34.53 409 GLU A CA 1
ATOM 3232 C C . GLU A 1 409 ? -57.058 37.694 28.640 1.00 34.53 409 GLU A C 1
ATOM 3234 O O . GLU A 1 409 ? -57.221 37.710 29.853 1.00 34.53 409 GLU A O 1
ATOM 3239 N N . MET A 1 410 ? -56.090 38.431 28.076 1.00 31.94 410 MET A N 1
ATOM 3240 C CA . MET A 1 410 ? -56.123 39.907 28.019 1.00 31.94 410 MET A CA 1
ATOM 3241 C C . MET A 1 410 ? -54.790 40.540 27.573 1.00 31.94 410 MET A C 1
ATOM 3243 O O . MET A 1 410 ? -53.721 40.310 28.125 1.00 31.94 410 MET A O 1
ATOM 3247 N N . ASN A 1 411 ? -54.978 41.504 26.674 1.00 31.19 411 ASN A N 1
ATOM 3248 C CA . ASN A 1 411 ? -54.262 42.764 26.481 1.00 31.19 411 ASN A CA 1
ATOM 3249 C C . ASN A 1 411 ? -53.013 42.875 25.593 1.00 31.19 411 ASN A C 1
ATOM 3251 O O . ASN A 1 411 ? -51.927 42.363 25.835 1.00 31.19 411 ASN A O 1
ATOM 3255 N N . ALA A 1 412 ? -53.226 43.712 24.578 1.00 31.78 412 ALA A N 1
ATOM 3256 C CA . ALA A 1 412 ? -52.299 44.211 23.589 1.00 31.78 412 ALA A CA 1
ATOM 3257 C C . ALA A 1 412 ? -51.379 45.313 24.139 1.00 31.78 412 ALA A C 1
ATOM 3259 O O . ALA A 1 412 ? -51.807 46.114 24.972 1.00 31.78 412 ALA A O 1
ATOM 3260 N N . ARG A 1 413 ? -50.186 45.454 23.537 1.00 29.98 413 ARG A N 1
ATOM 3261 C CA . ARG A 1 413 ? -49.737 46.696 22.868 1.00 29.98 413 ARG A CA 1
ATOM 3262 C C . ARG A 1 413 ? -48.370 46.543 22.176 1.00 29.98 413 ARG A C 1
ATOM 3264 O O . ARG A 1 413 ? -47.369 46.254 22.810 1.00 29.98 413 ARG A O 1
ATOM 3271 N N . SER A 1 414 ? -48.401 46.852 20.878 1.00 30.69 414 SER A N 1
ATOM 3272 C CA . SER A 1 414 ? -47.459 47.687 20.111 1.00 30.69 414 SER A CA 1
ATOM 3273 C C . SER A 1 414 ? -46.006 47.248 19.850 1.00 30.69 414 SER A C 1
ATOM 3275 O O . SER A 1 414 ? -45.115 47.412 20.669 1.00 30.69 414 SER A O 1
ATOM 3277 N N . ALA A 1 415 ? -45.815 46.820 18.596 1.00 32.75 415 ALA A N 1
ATOM 3278 C CA . ALA A 1 415 ? -44.749 47.117 17.625 1.00 32.75 415 ALA A CA 1
ATOM 3279 C C . ALA A 1 415 ? -43.493 47.913 18.052 1.00 32.75 415 ALA A C 1
ATOM 3281 O O . ALA A 1 415 ? -43.611 49.059 18.477 1.00 32.75 415 ALA A O 1
ATOM 3282 N N . ALA A 1 416 ? -42.307 47.388 17.701 1.00 29.50 416 ALA A N 1
ATOM 3283 C CA . ALA A 1 416 ? -41.355 48.007 16.757 1.00 29.50 416 ALA A CA 1
ATOM 3284 C C . ALA A 1 416 ? -40.112 47.113 16.512 1.00 29.50 416 ALA A C 1
ATOM 3286 O O . ALA A 1 416 ? -39.654 46.392 17.390 1.00 29.50 416 ALA A O 1
ATOM 3287 N N . VAL A 1 417 ? -39.590 47.194 15.286 1.00 37.09 417 VAL A N 1
ATOM 3288 C CA . VAL A 1 417 ? -38.365 46.587 14.710 1.00 37.09 417 VAL A CA 1
ATOM 3289 C C . VAL A 1 417 ? -37.092 47.065 15.454 1.00 37.09 417 VAL A C 1
ATOM 3291 O O . VAL A 1 417 ? -37.101 48.196 15.938 1.00 37.09 417 VAL A O 1
ATOM 3294 N N . PRO A 1 418 ? -35.985 46.283 15.530 1.00 39.03 418 PRO A N 1
ATOM 3295 C CA . PRO A 1 418 ? -34.817 46.620 14.696 1.00 39.03 418 PRO A CA 1
ATOM 3296 C C . PRO A 1 418 ? -33.948 45.449 14.178 1.00 39.03 418 PRO A C 1
ATOM 3298 O O . PRO A 1 418 ? -33.968 44.320 14.658 1.00 39.03 418 PRO A O 1
ATOM 3301 N N . ARG A 1 419 ? -33.171 45.816 13.150 1.00 31.42 419 ARG A N 1
ATOM 3302 C CA . ARG A 1 419 ? -32.105 45.108 12.423 1.00 31.42 419 ARG A CA 1
ATOM 3303 C C . ARG A 1 419 ? -30.863 44.773 13.270 1.00 31.42 419 ARG A C 1
ATOM 3305 O O . ARG A 1 419 ? -30.522 45.517 14.176 1.00 31.42 419 ARG A O 1
ATOM 3312 N N . ALA A 1 420 ? -30.172 43.725 12.803 1.00 32.09 420 ALA A N 1
ATOM 3313 C CA . ALA A 1 420 ? -28.723 43.478 12.681 1.00 32.09 420 ALA A CA 1
ATOM 3314 C C . ALA A 1 420 ? -27.716 44.207 13.596 1.00 32.09 420 ALA A C 1
ATOM 3316 O O . ALA A 1 420 ? -27.657 45.432 13.627 1.00 32.09 420 ALA A O 1
ATOM 3317 N N . GLY A 1 421 ? -26.776 43.433 14.150 1.00 27.44 421 GLY A N 1
ATOM 3318 C CA . GLY A 1 421 ? -25.499 43.952 14.642 1.00 27.44 421 GLY A CA 1
ATOM 3319 C C . GLY A 1 421 ? -24.734 42.958 15.513 1.00 27.44 421 GLY A C 1
ATOM 3320 O O . GLY A 1 421 ? -25.198 42.576 16.576 1.00 27.44 421 GLY A O 1
ATOM 3321 N N . SER A 1 422 ? -23.562 42.557 15.033 1.00 33.41 422 SER A N 1
ATOM 3322 C CA . SER A 1 422 ? -22.503 41.802 15.709 1.00 33.41 422 SER A CA 1
ATOM 3323 C C . SER A 1 422 ? -21.978 42.465 16.988 1.00 33.41 422 SER A C 1
ATOM 3325 O O . SER A 1 422 ? -21.817 43.684 16.999 1.00 33.41 422 SER A O 1
ATOM 3327 N N . SER A 1 423 ? -21.515 41.675 17.963 1.00 29.36 423 SER A N 1
ATOM 3328 C CA . SER A 1 423 ? -20.419 42.100 18.848 1.00 29.36 423 SER A CA 1
ATOM 3329 C C . SER A 1 423 ? -19.700 40.927 19.519 1.00 29.36 423 SER A C 1
ATOM 3331 O O . SER A 1 423 ? -20.299 40.102 20.204 1.00 29.36 423 SER A O 1
ATOM 3333 N N . SER A 1 424 ? -18.388 40.930 19.312 1.00 30.39 424 SER A N 1
ATOM 3334 C CA . SER A 1 424 ? -17.312 40.335 20.101 1.00 30.39 424 SER A CA 1
ATOM 3335 C C . SER A 1 424 ? -17.342 40.749 21.577 1.00 30.39 424 SER A C 1
ATOM 3337 O O . SER A 1 424 ? -17.651 41.901 21.874 1.00 30.39 424 SER A O 1
ATOM 3339 N N . PHE A 1 425 ? -16.901 39.860 22.470 1.00 30.06 425 PHE A N 1
ATOM 3340 C CA . PHE A 1 425 ? -16.537 40.193 23.850 1.00 30.06 425 PHE A CA 1
ATOM 3341 C C . PHE A 1 425 ? -15.031 39.990 24.052 1.00 30.06 425 PHE A C 1
ATOM 3343 O O . PHE A 1 425 ? -14.517 38.892 23.848 1.00 30.06 425 PHE A O 1
ATOM 3350 N N . ALA A 1 426 ? -14.353 41.076 24.424 1.00 30.12 426 ALA A N 1
ATOM 3351 C CA . ALA A 1 426 ? -13.011 41.094 24.988 1.00 30.12 426 ALA A CA 1
ATOM 3352 C C . ALA A 1 426 ? -13.119 41.162 26.520 1.00 30.12 426 ALA A C 1
ATOM 3354 O O . ALA A 1 426 ? -14.092 41.700 27.051 1.00 30.12 426 ALA A O 1
ATOM 3355 N N . ILE A 1 427 ? -12.130 40.580 27.192 1.00 31.80 427 ILE A N 1
ATOM 3356 C CA . ILE A 1 427 ? -11.971 40.523 28.645 1.00 31.80 427 ILE A CA 1
ATOM 3357 C C . ILE A 1 427 ? -10.949 41.599 29.025 1.00 31.80 427 ILE A C 1
ATOM 3359 O O . ILE A 1 427 ? -9.816 41.539 28.547 1.00 31.80 427 ILE A O 1
ATOM 3363 N N . ASP A 1 428 ? -11.364 42.545 29.865 1.00 28.73 428 ASP A N 1
ATOM 3364 C CA . ASP A 1 428 ? -10.490 43.409 30.661 1.00 28.73 428 ASP A CA 1
ATOM 3365 C C . ASP A 1 428 ? -10.419 42.823 32.076 1.00 28.73 428 ASP A C 1
ATOM 3367 O O . ASP A 1 428 ? -11.452 42.460 32.635 1.00 28.73 428 ASP A O 1
ATOM 3371 N N . ASP A 1 429 ? -9.220 42.772 32.651 1.00 30.69 429 ASP A N 1
ATOM 3372 C CA . ASP A 1 429 ? -9.023 42.994 34.083 1.00 30.69 429 ASP A CA 1
ATOM 3373 C C . ASP A 1 429 ? -7.630 43.605 34.278 1.00 30.69 429 ASP A C 1
ATOM 3375 O O . ASP A 1 429 ? -6.598 43.029 33.926 1.00 30.69 429 ASP A O 1
ATOM 3379 N N . ASP A 1 430 ? -7.658 44.824 34.798 1.00 32.00 430 ASP A N 1
ATOM 3380 C CA . ASP A 1 430 ? -6.552 45.726 35.071 1.00 32.00 430 ASP A CA 1
ATOM 3381 C C . ASP A 1 430 ? -6.529 45.895 36.595 1.00 32.00 430 ASP A C 1
ATOM 3383 O O . ASP A 1 430 ? -7.558 46.237 37.179 1.00 32.00 430 ASP A O 1
ATOM 3387 N N . ASP A 1 431 ? -5.396 45.667 37.262 1.00 30.83 431 ASP A N 1
ATOM 3388 C CA . ASP A 1 431 ? -5.182 46.311 38.559 1.00 30.83 431 ASP A CA 1
ATOM 3389 C C . ASP A 1 431 ? -3.693 46.496 38.867 1.00 30.83 431 ASP A C 1
ATOM 3391 O O . ASP A 1 431 ? -2.892 45.564 38.972 1.00 30.83 431 ASP A O 1
ATOM 3395 N N . ASN A 1 432 ? -3.341 47.770 39.005 1.00 29.91 432 ASN A N 1
ATOM 3396 C CA . ASN A 1 432 ? -2.007 48.320 39.162 1.00 29.91 432 ASN A CA 1
ATOM 3397 C C . ASN A 1 432 ? -1.981 49.118 40.472 1.00 29.91 432 ASN A C 1
ATOM 3399 O O . ASN A 1 432 ? -2.775 50.046 40.641 1.00 29.91 432 ASN A O 1
ATOM 3403 N N . ARG A 1 433 ? -1.062 48.812 41.399 1.00 31.64 433 ARG A N 1
ATOM 3404 C CA . ARG A 1 433 ? -0.788 49.668 42.569 1.00 31.64 433 ARG A CA 1
ATOM 3405 C C . ARG A 1 433 ? 0.703 49.757 42.915 1.00 31.64 433 ARG A C 1
ATOM 3407 O O . ARG A 1 433 ? 1.274 48.840 43.484 1.00 31.64 433 ARG A O 1
ATOM 3414 N N . ASN A 1 434 ? 1.228 50.945 42.609 1.00 30.77 434 ASN A N 1
ATOM 3415 C CA . ASN A 1 434 ? 2.135 51.835 43.351 1.00 30.77 434 ASN A CA 1
ATOM 3416 C C . ASN A 1 434 ? 3.487 51.365 43.933 1.00 30.77 434 ASN A C 1
ATOM 3418 O O . ASN A 1 434 ? 3.575 50.496 44.792 1.00 30.77 434 ASN A O 1
ATOM 3422 N N . ASN A 1 435 ? 4.509 52.150 43.561 1.00 30.97 435 ASN A N 1
ATOM 3423 C CA . ASN A 1 435 ? 5.834 52.297 44.173 1.00 30.97 435 ASN A CA 1
ATOM 3424 C C . ASN A 1 435 ? 5.811 53.176 45.441 1.00 30.97 435 ASN A C 1
ATOM 3426 O O . ASN A 1 435 ? 5.015 54.113 45.515 1.00 30.97 435 ASN A O 1
ATOM 3430 N N . GLY A 1 436 ? 6.790 52.970 46.335 1.00 27.64 436 GLY A N 1
ATOM 3431 C CA . GLY A 1 436 ? 7.278 54.004 47.262 1.00 27.64 436 GLY A CA 1
ATOM 3432 C C . GLY A 1 436 ? 7.961 53.497 48.541 1.00 27.64 436 GLY A C 1
ATOM 3433 O O . GLY A 1 436 ? 7.276 53.252 49.524 1.00 27.64 436 GLY A O 1
ATOM 3434 N N . ASP A 1 437 ? 9.298 53.445 48.496 1.00 30.02 437 ASP A N 1
ATOM 3435 C CA . ASP A 1 437 ? 10.285 53.730 49.561 1.00 30.02 437 ASP A CA 1
ATOM 3436 C C . ASP A 1 437 ? 10.427 52.811 50.801 1.00 30.02 437 ASP A C 1
ATOM 3438 O O . ASP A 1 437 ? 9.585 52.796 51.691 1.00 30.02 437 ASP A O 1
ATOM 3442 N N . GLN A 1 438 ? 11.585 52.144 50.942 1.00 29.09 438 GLN A N 1
ATOM 3443 C CA . GLN A 1 438 ? 12.714 52.581 51.798 1.00 29.09 438 GLN A CA 1
ATOM 3444 C C . GLN A 1 438 ? 13.836 51.518 51.836 1.00 29.09 438 GLN A C 1
ATOM 3446 O O . GLN A 1 438 ? 13.591 50.325 52.004 1.00 29.09 438 GLN A O 1
ATOM 3451 N N . GLU A 1 439 ? 15.072 51.993 51.650 1.00 33.06 439 GLU A N 1
ATOM 3452 C CA . GLU A 1 439 ? 16.352 51.335 51.963 1.00 33.06 439 GLU A CA 1
ATOM 3453 C C . GLU A 1 439 ? 16.357 50.914 53.451 1.00 33.06 439 GLU A C 1
ATOM 3455 O O . GLU A 1 439 ? 15.744 51.585 54.273 1.00 33.06 439 GLU A O 1
ATOM 3460 N N . GLU A 1 440 ? 16.944 49.799 53.890 1.00 31.27 440 GLU A N 1
ATOM 3461 C CA . GLU A 1 440 ? 18.383 49.627 54.113 1.00 31.27 440 GLU A CA 1
ATOM 3462 C C . GLU A 1 440 ? 18.566 48.273 54.845 1.00 31.27 440 GLU A C 1
ATOM 3464 O O . GLU A 1 440 ? 17.978 48.090 55.903 1.00 31.27 440 GLU A O 1
ATOM 3469 N N . GLU A 1 441 ? 19.337 47.316 54.308 1.00 33.66 441 GLU A N 1
ATOM 3470 C CA . GLU A 1 441 ? 20.266 46.486 55.108 1.00 33.66 441 GLU A CA 1
ATOM 3471 C C . GLU A 1 441 ? 21.159 45.598 54.217 1.00 33.66 441 GLU A C 1
ATOM 3473 O O . GLU A 1 441 ? 20.765 44.579 53.656 1.00 33.66 441 GLU A O 1
ATOM 3478 N N . ALA A 1 442 ? 22.395 46.077 54.081 1.00 30.36 442 ALA A N 1
ATOM 3479 C CA . ALA A 1 442 ? 23.656 45.349 54.196 1.00 30.36 442 ALA A CA 1
ATOM 3480 C C . ALA A 1 442 ? 23.847 43.983 53.492 1.00 30.36 442 ALA A C 1
ATOM 3482 O O . ALA A 1 442 ? 23.505 42.916 53.985 1.00 30.36 442 ALA A O 1
ATOM 3483 N N . ALA A 1 443 ? 24.640 44.065 52.419 1.00 33.53 443 ALA A N 1
ATOM 3484 C CA . ALA A 1 443 ? 25.934 43.386 52.305 1.00 33.53 443 ALA A CA 1
ATOM 3485 C C . ALA A 1 443 ? 25.974 41.857 52.492 1.00 33.53 443 ALA A C 1
ATOM 3487 O O . ALA A 1 443 ? 26.354 41.372 53.548 1.00 33.53 443 ALA A O 1
ATOM 3488 N N . ASP A 1 444 ? 25.809 41.117 51.393 1.00 35.06 444 ASP A N 1
ATOM 3489 C CA . ASP A 1 444 ? 26.843 40.165 50.973 1.00 35.06 444 ASP A CA 1
ATOM 3490 C C . ASP A 1 444 ? 26.655 39.742 49.505 1.00 35.06 444 ASP A C 1
ATOM 3492 O O . ASP A 1 444 ? 25.534 39.690 49.006 1.00 35.06 444 ASP A O 1
ATOM 3496 N N . ARG A 1 445 ? 27.753 39.367 48.836 1.00 35.62 445 ARG A N 1
ATOM 3497 C CA . ARG A 1 445 ? 27.848 38.832 47.453 1.00 35.62 445 ARG A CA 1
ATOM 3498 C C . ARG A 1 445 ? 27.927 39.843 46.304 1.00 35.62 445 ARG A C 1
ATOM 3500 O O . ARG A 1 445 ? 27.128 39.856 45.369 1.00 35.62 445 ARG A O 1
ATOM 3507 N N . ARG A 1 446 ? 29.043 40.574 46.268 1.00 40.28 446 ARG A N 1
ATOM 3508 C CA . ARG A 1 446 ? 29.723 40.836 44.990 1.00 40.28 446 ARG A CA 1
ATOM 3509 C C . ARG A 1 446 ? 30.496 39.582 44.594 1.00 40.28 446 ARG A C 1
ATOM 3511 O O . ARG A 1 446 ? 31.529 39.327 45.187 1.00 40.28 446 ARG A O 1
ATOM 3518 N N . GLU A 1 447 ? 30.008 38.849 43.598 1.00 40.50 447 GLU A N 1
ATOM 3519 C CA . GLU A 1 447 ? 30.825 38.195 42.565 1.00 40.50 447 GLU A CA 1
ATOM 3520 C C . GLU A 1 447 ? 29.911 37.515 41.530 1.00 40.50 447 GLU A C 1
ATOM 3522 O O . GLU A 1 447 ? 28.976 36.803 41.882 1.00 40.50 447 GLU A O 1
ATOM 3527 N N . ASN A 1 448 ? 30.227 37.720 40.245 1.00 44.56 448 ASN A N 1
ATOM 3528 C CA . ASN A 1 448 ? 29.648 37.074 39.053 1.00 44.56 448 ASN A CA 1
ATOM 3529 C C . ASN A 1 448 ? 28.406 37.706 38.394 1.00 44.56 448 ASN A C 1
ATOM 3531 O O . ASN A 1 448 ? 27.423 37.024 38.112 1.00 44.56 448 ASN A O 1
ATOM 3535 N N . ALA A 1 449 ? 28.507 38.970 37.968 1.00 45.84 449 ALA A N 1
ATOM 3536 C CA . ALA A 1 449 ? 27.764 39.404 36.780 1.00 45.84 449 ALA A CA 1
ATOM 3537 C C . ALA A 1 449 ? 28.406 38.748 35.532 1.00 45.84 449 ALA A C 1
ATOM 3539 O O . ALA A 1 449 ? 29.608 38.931 35.312 1.00 45.84 449 ALA A O 1
ATOM 3540 N N . PRO A 1 450 ? 27.680 37.957 34.715 1.00 52.72 450 PRO A N 1
ATOM 3541 C CA . PRO A 1 450 ? 28.251 37.364 33.508 1.00 52.72 450 PRO A CA 1
ATOM 3542 C C . PRO A 1 450 ? 28.704 38.474 32.558 1.00 52.72 450 PRO A C 1
ATOM 3544 O O . PRO A 1 450 ? 27.938 39.396 32.281 1.00 52.72 450 PRO A O 1
ATOM 3547 N N . SER A 1 451 ? 29.932 38.391 32.040 1.00 68.19 451 SER A N 1
ATOM 3548 C CA . SER A 1 451 ? 30.417 39.350 31.043 1.00 68.19 451 SER A CA 1
ATOM 3549 C C . SER A 1 451 ? 29.454 39.422 29.850 1.00 68.19 451 SER A C 1
ATOM 3551 O O . SER A 1 451 ? 28.833 38.421 29.485 1.00 68.19 451 SER A O 1
ATOM 3553 N N . LEU A 1 452 ? 29.349 40.590 29.208 1.00 60.94 452 LEU A N 1
ATOM 3554 C CA . LEU A 1 452 ? 28.539 40.797 27.995 1.00 60.94 452 LEU A CA 1
ATOM 3555 C C . LEU A 1 452 ? 28.818 39.719 26.928 1.00 60.94 452 LEU A C 1
ATOM 3557 O O . LEU A 1 452 ? 27.913 39.263 26.235 1.00 60.94 452 LEU A O 1
ATOM 3561 N N . VAL A 1 453 ? 30.066 39.249 26.869 1.00 59.09 453 VAL A N 1
ATOM 3562 C CA . VAL A 1 453 ? 30.518 38.138 26.024 1.00 59.09 453 VAL A CA 1
ATOM 3563 C C . VAL A 1 453 ? 29.860 36.814 26.423 1.00 59.09 453 VAL A C 1
ATOM 3565 O O . VAL A 1 453 ? 29.391 36.090 25.554 1.00 59.09 453 VAL A O 1
ATOM 3568 N N . LYS A 1 454 ? 29.757 36.503 27.721 1.00 59.88 454 LYS A N 1
ATOM 3569 C CA . LYS A 1 454 ? 29.099 35.290 28.232 1.00 59.88 454 LYS A CA 1
ATOM 3570 C C . LYS A 1 454 ? 27.588 35.313 27.969 1.00 59.88 454 LYS A C 1
ATOM 3572 O O . LYS A 1 454 ? 27.021 34.279 27.631 1.00 59.88 454 LYS A O 1
ATOM 3577 N N . PHE A 1 455 ? 26.953 36.485 28.053 1.00 69.62 455 PHE A N 1
ATOM 3578 C CA . PHE A 1 455 ? 25.546 36.675 27.675 1.00 69.62 455 PHE A CA 1
ATOM 3579 C C . PHE A 1 455 ? 25.323 36.498 26.164 1.00 69.62 455 PHE A C 1
ATOM 3581 O O . PHE A 1 455 ? 24.419 35.770 25.754 1.00 69.62 455 PHE A O 1
ATOM 3588 N N . LEU A 1 456 ? 26.174 37.105 25.331 1.00 63.53 456 LEU A N 1
ATOM 3589 C CA . LEU A 1 456 ? 26.091 36.991 23.873 1.00 63.53 456 LEU A CA 1
ATOM 3590 C C . LEU A 1 456 ? 26.362 35.555 23.399 1.00 63.53 456 LEU A C 1
ATOM 3592 O O . LEU A 1 456 ? 25.640 35.047 22.546 1.00 63.53 456 LEU A O 1
ATOM 3596 N N . TYR A 1 457 ? 27.344 34.880 24.001 1.00 65.12 457 TYR A N 1
ATOM 3597 C CA . TYR A 1 457 ? 27.661 33.479 23.723 1.00 65.12 457 TYR A CA 1
ATOM 3598 C C . TYR A 1 457 ? 26.500 32.558 24.104 1.00 65.12 457 TYR A C 1
ATOM 3600 O O . TYR A 1 457 ? 26.148 31.679 23.324 1.00 65.12 457 TYR A O 1
ATOM 3608 N N . ARG A 1 458 ? 25.840 32.806 25.247 1.00 68.06 458 ARG A N 1
ATOM 3609 C CA . ARG A 1 458 ? 24.624 32.078 25.636 1.00 68.06 458 ARG A CA 1
ATOM 3610 C C . ARG A 1 458 ? 23.513 32.288 24.611 1.00 68.06 458 ARG A C 1
ATOM 3612 O O . ARG A 1 458 ? 22.973 31.320 24.111 1.00 68.06 458 ARG A O 1
ATOM 3619 N N . LYS A 1 459 ? 23.258 33.529 24.190 1.00 76.19 459 LYS A N 1
ATOM 3620 C CA . LYS A 1 459 ? 22.214 33.842 23.200 1.00 76.19 459 LYS A CA 1
ATOM 3621 C C . LYS A 1 459 ? 22.483 33.229 21.819 1.00 76.19 459 LYS A C 1
ATOM 3623 O O . LYS A 1 459 ? 21.548 32.792 21.157 1.00 76.19 459 LYS A O 1
ATOM 3628 N N . ILE A 1 460 ? 23.742 33.196 21.373 1.00 73.62 460 ILE A N 1
ATOM 3629 C CA . ILE A 1 460 ? 24.139 32.553 20.109 1.00 73.62 460 ILE A CA 1
ATOM 3630 C C . ILE A 1 460 ? 24.016 31.033 20.222 1.00 73.62 460 ILE A C 1
ATOM 3632 O O . ILE A 1 460 ? 23.466 30.412 19.317 1.00 73.62 460 ILE A O 1
ATOM 3636 N N . ARG A 1 461 ? 24.478 30.446 21.331 1.00 75.12 461 ARG A N 1
ATOM 3637 C CA . ARG A 1 461 ? 24.367 29.012 21.601 1.00 75.12 461 ARG A CA 1
ATOM 3638 C C . ARG A 1 461 ? 22.909 28.576 21.697 1.00 75.12 461 ARG A C 1
ATOM 3640 O O . ARG A 1 461 ? 22.543 27.659 20.989 1.00 75.12 461 ARG A O 1
ATOM 3647 N N . ASP A 1 462 ? 22.069 29.273 22.454 1.00 75.25 462 ASP A N 1
ATOM 3648 C CA . ASP A 1 462 ? 20.646 28.946 22.6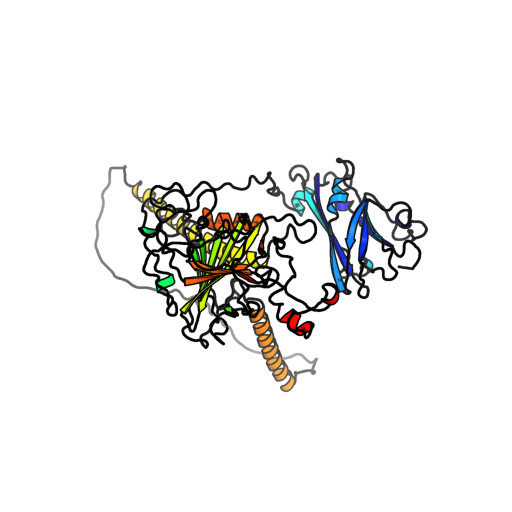02 1.00 75.25 462 ASP A CA 1
ATOM 3649 C C . ASP A 1 462 ? 19.909 29.082 21.241 1.00 75.25 462 ASP A C 1
ATOM 3651 O O . ASP A 1 462 ? 19.008 28.309 20.912 1.00 75.25 462 ASP A O 1
ATOM 3655 N N . ARG A 1 463 ? 20.334 30.020 20.375 1.00 72.31 463 ARG A N 1
ATOM 3656 C CA . ARG A 1 463 ? 19.824 30.145 18.995 1.00 72.31 463 ARG A CA 1
ATOM 3657 C C . ARG A 1 463 ? 20.327 29.029 18.072 1.00 72.31 463 ARG A C 1
ATOM 3659 O O . ARG A 1 463 ? 19.598 28.587 17.195 1.00 72.31 463 ARG A O 1
ATOM 3666 N N . PHE A 1 464 ? 21.565 28.581 18.245 1.00 71.75 464 PHE A N 1
ATOM 3667 C CA . PHE A 1 464 ? 22.125 27.457 17.499 1.00 71.75 464 PHE A CA 1
ATOM 3668 C C . PHE A 1 464 ? 21.510 26.128 17.950 1.00 71.75 464 PHE A C 1
ATOM 3670 O O . PHE A 1 464 ? 21.087 25.352 17.107 1.00 71.75 464 PHE A O 1
ATOM 3677 N N . GLU A 1 465 ? 21.382 25.899 19.256 1.00 62.38 465 GLU A N 1
ATOM 3678 C CA . GLU A 1 465 ? 20.724 24.737 19.856 1.00 62.38 465 GLU A CA 1
ATOM 3679 C C . GLU A 1 465 ? 19.253 24.672 19.453 1.00 62.38 465 GLU A C 1
ATOM 3681 O O . GLU A 1 465 ? 18.806 23.608 19.052 1.00 62.38 465 GLU A O 1
ATOM 3686 N N . SER A 1 466 ? 18.521 25.793 19.437 1.00 65.19 466 SER A N 1
ATOM 3687 C CA . SER A 1 466 ? 17.144 25.809 18.917 1.00 65.19 466 SER A CA 1
ATOM 3688 C C . SER A 1 466 ? 17.070 25.554 17.413 1.00 65.19 466 SER A C 1
ATOM 3690 O O . SER A 1 466 ? 16.184 24.834 16.979 1.00 65.19 466 SER A O 1
ATOM 3692 N N . LEU A 1 467 ? 17.999 26.065 16.598 1.00 62.59 467 LEU A N 1
ATOM 3693 C CA . LEU A 1 467 ? 18.041 25.742 15.165 1.00 62.59 467 LEU A CA 1
ATOM 3694 C C . LEU A 1 467 ? 18.415 24.278 14.907 1.00 62.59 467 LEU A C 1
ATOM 3696 O O . LEU A 1 467 ? 17.880 23.669 13.987 1.00 62.59 467 LEU A O 1
ATOM 3700 N N . VAL A 1 468 ? 19.323 23.711 15.701 1.00 61.69 468 VAL A N 1
ATOM 3701 C CA . VAL A 1 468 ? 19.727 22.303 15.623 1.00 61.69 468 VAL A CA 1
ATOM 3702 C C . VAL A 1 468 ? 18.602 21.395 16.111 1.00 61.69 468 VAL A C 1
ATOM 3704 O O . VAL A 1 468 ? 18.297 20.432 15.418 1.00 61.69 468 VAL A O 1
ATOM 3707 N N . ALA A 1 469 ? 17.947 21.727 17.226 1.00 52.34 469 ALA A N 1
ATOM 3708 C CA . ALA A 1 469 ? 16.771 21.027 17.739 1.00 52.34 469 ALA A CA 1
ATOM 3709 C C . ALA A 1 469 ? 15.627 21.072 16.724 1.00 52.34 469 ALA A C 1
ATOM 3711 O O . ALA A 1 469 ? 15.123 20.021 16.358 1.00 52.34 469 ALA A O 1
ATOM 3712 N N . ARG A 1 470 ? 15.332 22.242 16.140 1.00 53.78 470 ARG A N 1
ATOM 3713 C CA . ARG A 1 470 ? 14.315 22.376 15.088 1.00 53.78 470 ARG A CA 1
ATOM 3714 C C . ARG A 1 470 ? 14.659 21.565 13.839 1.00 53.78 470 ARG A C 1
ATOM 3716 O O . ARG A 1 470 ? 13.777 20.998 13.220 1.00 53.78 470 ARG A O 1
ATOM 3723 N N . ARG A 1 471 ? 15.942 21.462 13.475 1.00 51.78 471 ARG A N 1
ATOM 3724 C CA . ARG A 1 471 ? 16.408 20.649 12.335 1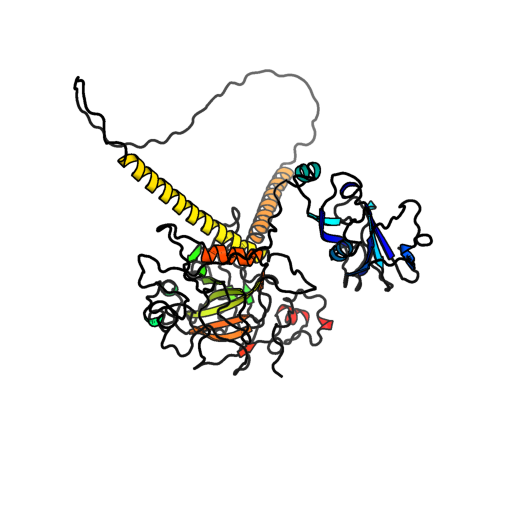.00 51.78 471 ARG A CA 1
ATOM 3725 C C . ARG A 1 471 ? 16.416 19.142 12.630 1.00 51.78 471 ARG A C 1
ATOM 3727 O O . ARG A 1 471 ? 16.349 18.346 11.696 1.00 51.78 471 ARG A O 1
ATOM 3734 N N . LEU A 1 472 ? 16.539 18.756 13.901 1.00 46.56 472 LEU A N 1
ATOM 3735 C CA . LEU A 1 472 ? 16.393 17.383 14.395 1.00 46.56 472 LEU A CA 1
ATOM 3736 C C . LEU A 1 472 ? 14.912 16.984 14.478 1.00 46.56 472 LEU A C 1
ATOM 3738 O O . LEU A 1 472 ? 14.567 15.911 13.998 1.00 46.56 472 LEU A O 1
ATOM 3742 N N . GLU A 1 473 ? 14.042 17.867 14.970 1.00 48.25 473 GLU A N 1
ATOM 3743 C CA . GLU A 1 473 ? 12.578 17.728 14.950 1.00 48.25 473 GLU A CA 1
ATOM 3744 C C . GLU A 1 473 ? 12.049 17.661 13.504 1.00 48.25 473 GLU A C 1
ATOM 3746 O O . GLU A 1 473 ? 11.355 16.715 13.148 1.00 48.25 473 GLU A O 1
ATOM 3751 N N . GLU A 1 474 ? 12.503 18.551 12.607 1.00 49.72 474 GLU A N 1
ATOM 3752 C CA . GLU A 1 474 ? 12.193 18.524 11.162 1.00 49.72 474 GLU A CA 1
ATOM 3753 C C . GLU A 1 474 ? 12.666 17.229 10.458 1.00 49.72 474 GLU A C 1
ATOM 3755 O O . GLU A 1 474 ? 12.211 16.943 9.348 1.00 49.72 474 GLU A O 1
ATOM 3760 N N . LYS A 1 475 ? 13.597 16.461 11.050 1.00 46.38 475 LYS A N 1
ATOM 3761 C CA . LYS A 1 475 ? 14.063 15.153 10.546 1.00 46.38 475 LYS A CA 1
ATOM 3762 C C . LYS A 1 475 ? 13.298 13.965 11.141 1.00 46.38 475 LYS A C 1
ATOM 3764 O O . LYS A 1 475 ? 13.314 12.908 10.521 1.00 46.38 475 LYS A O 1
ATOM 3769 N N . LEU A 1 476 ? 12.674 14.123 12.309 1.00 49.22 476 LEU A N 1
ATOM 3770 C CA . LEU A 1 476 ? 11.990 13.053 13.047 1.00 49.22 476 LEU A CA 1
ATOM 3771 C C . LEU A 1 476 ? 10.499 12.907 12.682 1.00 49.22 476 LEU A C 1
ATOM 3773 O O . LEU A 1 476 ? 9.920 11.869 12.985 1.00 49.22 476 LEU A O 1
ATOM 3777 N N . ASP A 1 477 ? 9.903 13.887 11.993 1.00 63.25 477 ASP A N 1
ATOM 3778 C CA . ASP A 1 477 ? 8.456 13.932 11.696 1.00 63.25 477 ASP A CA 1
ATOM 3779 C C . ASP A 1 477 ? 8.082 13.751 10.199 1.00 63.25 477 ASP A C 1
ATOM 3781 O O . ASP A 1 477 ? 6.944 13.932 9.762 1.00 63.25 477 ASP A O 1
ATOM 3785 N N . ARG A 1 478 ? 9.046 13.370 9.355 1.00 80.38 478 ARG A N 1
ATOM 3786 C CA . ARG A 1 478 ? 8.776 13.072 7.937 1.00 80.38 478 ARG A CA 1
ATOM 3787 C C . ARG A 1 478 ? 8.365 11.615 7.799 1.00 80.38 478 ARG A C 1
ATOM 3789 O O . ARG A 1 478 ? 9.130 10.725 8.163 1.00 80.38 478 ARG A O 1
ATOM 3796 N N . TRP A 1 479 ? 7.185 11.362 7.240 1.00 89.31 479 TRP A N 1
ATOM 3797 C CA . TRP A 1 479 ? 6.747 9.997 6.961 1.00 89.31 479 TRP A CA 1
ATOM 3798 C C . TRP A 1 479 ? 7.133 9.610 5.532 1.00 89.31 479 TRP A C 1
ATOM 3800 O O . TRP A 1 479 ? 6.751 10.270 4.566 1.00 89.31 479 TRP A O 1
ATOM 3810 N N . ASN A 1 480 ? 7.916 8.541 5.399 1.00 91.31 480 ASN A N 1
ATOM 3811 C CA . ASN A 1 480 ? 8.400 8.043 4.117 1.00 91.31 480 ASN A CA 1
ATOM 3812 C C . ASN A 1 480 ? 7.628 6.778 3.703 1.00 91.31 480 ASN A C 1
ATOM 3814 O O . ASN A 1 480 ? 7.875 5.726 4.281 1.00 91.31 480 ASN A O 1
ATOM 3818 N N . PRO A 1 481 ? 6.744 6.799 2.694 1.00 94.38 481 PRO A N 1
ATOM 3819 C CA . PRO A 1 481 ? 5.956 5.616 2.331 1.00 94.38 481 PRO A CA 1
ATOM 3820 C C . PRO A 1 481 ? 6.810 4.408 1.919 1.00 94.38 481 PRO A C 1
ATOM 3822 O O . PRO A 1 481 ? 6.374 3.269 2.073 1.00 94.38 481 PRO A O 1
ATOM 3825 N N . MET A 1 482 ? 8.039 4.655 1.458 1.00 93.44 482 MET A N 1
ATOM 3826 C CA . MET A 1 482 ? 9.009 3.649 1.029 1.00 93.44 482 MET A CA 1
ATOM 3827 C C . MET A 1 482 ? 10.131 3.474 2.061 1.00 93.44 482 MET A C 1
ATOM 3829 O O . MET A 1 482 ? 11.298 3.325 1.697 1.00 93.44 482 MET A O 1
ATOM 3833 N N . GLU A 1 483 ? 9.805 3.542 3.355 1.00 89.50 483 GLU A N 1
ATOM 3834 C CA . GLU A 1 483 ? 10.801 3.342 4.407 1.00 89.50 483 GLU A CA 1
ATOM 3835 C C . GLU A 1 483 ? 11.413 1.937 4.304 1.00 89.50 483 GLU A C 1
ATOM 3837 O O . GLU A 1 483 ? 10.667 0.942 4.309 1.00 89.50 483 GLU A O 1
ATOM 3842 N N . PRO A 1 484 ? 12.753 1.842 4.201 1.00 85.06 484 PRO A N 1
ATOM 3843 C CA . PRO A 1 484 ? 13.451 0.567 4.171 1.00 85.06 484 PRO A CA 1
ATOM 3844 C C . PRO A 1 484 ? 13.088 -0.309 5.369 1.00 85.06 484 PRO A C 1
ATOM 3846 O O . PRO A 1 484 ? 12.799 0.199 6.450 1.00 85.06 484 PRO A O 1
ATOM 3849 N N . TRP A 1 485 ? 13.145 -1.631 5.192 1.00 79.38 485 TRP A N 1
ATOM 3850 C CA . TRP A 1 485 ? 12.887 -2.652 6.229 1.00 79.38 485 TRP A CA 1
ATOM 3851 C C . TRP A 1 485 ? 11.433 -2.798 6.682 1.00 79.38 485 TRP A C 1
ATOM 3853 O O . TRP A 1 485 ? 11.015 -3.918 6.973 1.00 79.38 485 TRP A O 1
ATOM 3863 N N . TYR A 1 486 ? 10.665 -1.709 6.697 1.00 86.81 486 TYR A N 1
ATOM 3864 C CA . TYR A 1 486 ? 9.253 -1.715 7.064 1.00 86.81 486 TYR A CA 1
ATOM 3865 C C . TYR A 1 486 ? 8.371 -1.948 5.840 1.00 86.81 486 TYR A C 1
ATOM 3867 O O . TYR A 1 486 ? 7.826 -3.038 5.670 1.00 86.81 486 TYR A O 1
ATOM 3875 N N . ASN A 1 487 ? 8.274 -0.949 4.961 1.00 91.00 487 ASN A N 1
ATOM 3876 C CA . ASN A 1 487 ? 7.364 -0.983 3.818 1.00 91.00 487 ASN A CA 1
ATOM 3877 C C . ASN A 1 487 ? 8.092 -1.455 2.554 1.00 91.00 487 ASN A C 1
ATOM 3879 O O . ASN A 1 487 ? 7.616 -2.340 1.851 1.00 91.00 487 ASN A O 1
ATOM 3883 N N . TYR A 1 488 ? 9.280 -0.902 2.286 1.00 90.12 488 TYR A N 1
ATOM 3884 C CA . TYR A 1 488 ? 10.075 -1.203 1.094 1.00 90.12 488 TYR A CA 1
ATOM 3885 C C . TYR A 1 488 ? 11.148 -2.252 1.430 1.00 90.12 488 TYR A C 1
ATOM 3887 O O . TYR A 1 488 ? 12.292 -1.934 1.770 1.00 90.12 488 TYR A O 1
ATOM 3895 N N . ARG A 1 489 ? 10.742 -3.530 1.425 1.00 86.94 489 ARG A N 1
ATOM 3896 C CA . ARG A 1 489 ? 11.556 -4.665 1.910 1.00 86.94 489 ARG A CA 1
ATOM 3897 C C . ARG A 1 489 ? 12.441 -5.322 0.849 1.00 86.94 489 ARG A C 1
ATOM 3899 O O . ARG A 1 489 ? 13.298 -6.121 1.205 1.00 86.94 489 ARG A O 1
ATOM 3906 N N . SER A 1 490 ? 12.259 -4.994 -0.426 1.00 87.19 490 SER A N 1
ATOM 3907 C CA . SER A 1 490 ? 13.061 -5.515 -1.539 1.00 87.19 490 SER A CA 1
ATOM 3908 C C . SER A 1 490 ? 13.276 -4.428 -2.584 1.00 87.19 490 SER A C 1
ATOM 3910 O O . SER A 1 490 ? 12.453 -3.532 -2.743 1.00 87.19 490 SER A O 1
ATOM 3912 N N . VAL A 1 491 ? 14.400 -4.523 -3.295 1.00 88.06 491 VAL A N 1
ATOM 3913 C CA . VAL A 1 491 ? 14.698 -3.724 -4.496 1.00 88.06 491 VAL A CA 1
ATOM 3914 C C . VAL A 1 491 ? 14.378 -4.482 -5.789 1.00 88.06 491 VAL A C 1
ATOM 3916 O O . VAL A 1 491 ? 14.603 -3.960 -6.882 1.00 88.06 491 VAL A O 1
ATOM 3919 N N . HIS A 1 492 ? 13.922 -5.728 -5.664 1.00 90.50 492 HIS A N 1
ATOM 3920 C CA . HIS A 1 492 ? 13.550 -6.621 -6.753 1.00 90.50 492 HIS A CA 1
ATOM 3921 C C . HIS A 1 492 ? 12.036 -6.595 -6.943 1.00 90.50 492 HIS A C 1
ATOM 3923 O O . HIS A 1 492 ? 11.271 -6.364 -6.002 1.00 90.50 492 HIS A O 1
ATOM 3929 N N . PHE A 1 493 ? 11.606 -6.787 -8.183 1.00 93.94 493 PHE A N 1
ATOM 3930 C CA . PHE A 1 493 ? 10.208 -6.632 -8.554 1.00 93.94 493 PHE A CA 1
ATOM 3931 C C . PHE A 1 493 ? 9.902 -7.301 -9.889 1.00 93.94 493 PHE A C 1
ATOM 3933 O O . PHE A 1 493 ? 10.787 -7.605 -10.694 1.00 93.94 493 PHE A O 1
ATOM 3940 N N . TRP A 1 494 ? 8.612 -7.476 -10.127 1.00 95.56 494 TRP A N 1
ATOM 3941 C CA . TRP A 1 494 ? 8.032 -7.776 -11.427 1.00 95.56 494 TRP A CA 1
ATOM 3942 C C . TRP A 1 494 ? 7.665 -6.482 -12.139 1.00 95.56 494 TRP A C 1
ATOM 3944 O O . TRP A 1 494 ? 7.119 -5.578 -11.508 1.00 95.56 494 TRP A O 1
ATOM 3954 N N . GLY A 1 495 ? 7.955 -6.385 -13.431 1.00 95.50 495 GLY A N 1
ATOM 3955 C CA . GLY A 1 495 ? 7.667 -5.212 -14.245 1.00 95.50 495 GLY A CA 1
ATOM 3956 C C . GLY A 1 495 ? 6.804 -5.546 -15.454 1.00 95.50 495 GLY A C 1
ATOM 3957 O O . GLY A 1 495 ? 7.021 -6.573 -16.099 1.00 95.50 495 GLY A O 1
ATOM 3958 N N . TYR A 1 496 ? 5.815 -4.699 -15.750 1.00 95.50 496 TYR A N 1
ATOM 3959 C CA . TYR A 1 496 ? 4.975 -4.823 -16.946 1.00 95.50 496 TYR A CA 1
ATOM 3960 C C . TYR A 1 496 ? 4.235 -3.513 -17.275 1.00 95.50 496 TYR A C 1
ATOM 3962 O O . TYR A 1 496 ? 4.088 -2.635 -16.425 1.00 95.50 496 TYR A O 1
ATOM 3970 N N . SER A 1 497 ? 3.735 -3.389 -18.508 1.00 94.12 497 SER A N 1
ATOM 3971 C CA . SER A 1 497 ? 2.856 -2.285 -18.931 1.00 94.12 497 SER A CA 1
ATOM 3972 C C . SER A 1 497 ? 1.386 -2.715 -18.868 1.00 94.12 497 SER A C 1
ATOM 3974 O O . SER A 1 497 ? 1.009 -3.734 -19.454 1.00 94.12 497 SER A O 1
ATOM 3976 N N . GLY A 1 498 ? 0.567 -1.949 -18.150 1.00 95.25 498 GLY A N 1
ATOM 3977 C CA . GLY A 1 498 ? -0.817 -2.271 -17.819 1.00 95.25 498 GLY A CA 1
ATOM 3978 C C . GLY A 1 498 ? -1.739 -1.051 -17.757 1.00 95.25 498 GLY A C 1
ATOM 3979 O O . GLY A 1 498 ? -1.545 -0.065 -18.477 1.00 95.25 498 GLY A O 1
ATOM 3980 N N . SER A 1 499 ? -2.738 -1.131 -16.878 1.00 95.75 499 SER A N 1
ATOM 3981 C CA . SER A 1 499 ? -3.767 -0.110 -16.660 1.00 95.75 499 SER A CA 1
ATOM 3982 C C . SER A 1 499 ? -3.853 0.310 -15.192 1.00 95.75 499 SER A C 1
ATOM 3984 O O . SER A 1 499 ? -3.254 -0.324 -14.321 1.00 95.75 499 SER A O 1
ATOM 3986 N N . ILE A 1 500 ? -4.636 1.347 -14.891 1.00 96.31 500 ILE A N 1
ATOM 3987 C CA . ILE A 1 500 ? -5.186 1.495 -13.536 1.00 96.31 500 ILE A CA 1
ATOM 3988 C C . ILE A 1 500 ? -6.209 0.376 -13.269 1.00 96.31 500 ILE A C 1
ATOM 3990 O O . ILE A 1 500 ? -6.761 -0.220 -14.200 1.00 96.31 500 ILE A O 1
ATOM 3994 N N . THR A 1 501 ? -6.430 0.047 -11.999 1.00 96.62 501 THR A N 1
ATOM 3995 C CA . THR A 1 501 ? -7.218 -1.123 -11.562 1.00 96.62 501 THR A CA 1
ATOM 3996 C C . THR A 1 501 ? -8.656 -0.779 -11.166 1.00 96.62 501 THR A C 1
ATOM 3998 O O . THR A 1 501 ? -9.313 -1.523 -10.443 1.00 96.62 501 THR A O 1
ATOM 4001 N N . GLU A 1 502 ? -9.150 0.362 -11.629 1.00 95.38 502 GLU A N 1
ATOM 4002 C CA . GLU A 1 502 ? -10.505 0.861 -11.408 1.00 95.38 502 GLU A CA 1
ATOM 4003 C C . GLU A 1 502 ? -10.960 1.662 -12.632 1.00 95.38 502 GLU A C 1
ATOM 4005 O O . GLU A 1 502 ? -10.088 2.111 -13.384 1.00 95.38 502 GLU A O 1
ATOM 4010 N N . PRO A 1 503 ? -12.271 1.878 -12.836 1.00 95.25 503 PRO A N 1
ATOM 4011 C CA . PRO A 1 503 ? -12.772 2.748 -13.896 1.00 95.25 503 PRO A CA 1
ATOM 4012 C C . PRO A 1 503 ? -12.099 4.130 -13.870 1.00 95.25 503 PRO A C 1
ATOM 4014 O O . PRO A 1 503 ? -11.955 4.712 -12.794 1.00 95.25 503 PRO A O 1
ATOM 4017 N N . PRO A 1 504 ? -11.659 4.665 -15.026 1.00 95.31 504 PRO A N 1
ATOM 4018 C CA . PRO A 1 504 ? -11.928 4.202 -16.396 1.00 95.31 504 PRO A CA 1
ATOM 4019 C C . PRO A 1 504 ? -10.949 3.136 -16.937 1.00 95.31 504 PRO A C 1
ATOM 4021 O O . PRO A 1 504 ? -10.875 2.915 -18.140 1.00 95.31 504 PRO A O 1
ATOM 4024 N N . CYS A 1 505 ? -10.155 2.471 -16.098 1.00 95.56 505 CYS A N 1
ATOM 4025 C CA . CYS A 1 505 ? -9.222 1.406 -16.490 1.00 95.56 505 CYS A CA 1
ATOM 4026 C C . CYS A 1 505 ? -8.260 1.789 -17.631 1.00 95.56 505 CYS A C 1
ATOM 4028 O O . CYS A 1 505 ? -7.854 0.922 -18.420 1.00 95.56 505 CYS A O 1
ATOM 4030 N N . PHE A 1 506 ? -7.907 3.076 -17.747 1.00 94.31 506 PHE A N 1
ATOM 4031 C CA . PHE A 1 506 ? -7.040 3.555 -18.818 1.00 94.31 506 PHE A CA 1
ATOM 4032 C C . PHE A 1 506 ? -5.681 2.846 -18.778 1.00 94.31 506 PHE A C 1
ATOM 4034 O O . PHE A 1 506 ? -5.164 2.484 -17.716 1.00 94.31 506 PHE A O 1
ATOM 4041 N N . GLN A 1 507 ? -5.108 2.638 -19.959 1.00 92.56 507 GLN A N 1
ATOM 4042 C CA . GLN A 1 507 ? -3.832 1.951 -20.151 1.00 92.56 507 GLN A CA 1
ATOM 4043 C C . GLN A 1 507 ? -2.653 2.929 -20.144 1.00 92.56 507 GLN A C 1
ATOM 4045 O O . GLN A 1 507 ? -2.834 4.142 -20.145 1.00 92.56 507 GLN A O 1
ATOM 4050 N N . GLY A 1 508 ? -1.431 2.398 -20.186 1.00 89.88 508 GLY A N 1
ATOM 4051 C CA . GLY A 1 508 ? -0.210 3.213 -20.178 1.00 89.88 508 GLY A CA 1
ATOM 4052 C C . GLY A 1 508 ? 0.381 3.385 -18.781 1.00 89.88 508 GLY A C 1
ATOM 4053 O O . GLY A 1 508 ? 1.136 4.323 -18.542 1.00 89.88 508 GLY A O 1
ATOM 4054 N N . VAL A 1 509 ? 0.044 2.470 -17.867 1.00 94.25 509 VAL A N 1
ATOM 4055 C CA . VAL A 1 509 ? 0.616 2.418 -16.520 1.00 94.25 509 VAL A CA 1
ATOM 4056 C C . VAL A 1 509 ? 1.779 1.437 -16.503 1.00 94.25 509 VAL A C 1
ATOM 4058 O O . VAL A 1 509 ? 1.607 0.261 -16.823 1.00 94.25 509 VAL A O 1
ATOM 4061 N N . ASN A 1 510 ? 2.963 1.894 -16.113 1.00 94.62 510 ASN A N 1
ATOM 4062 C CA . ASN A 1 510 ? 4.138 1.038 -15.982 1.00 94.62 510 ASN A CA 1
ATOM 4063 C C . ASN A 1 510 ? 4.249 0.540 -14.536 1.00 94.62 510 ASN A C 1
ATOM 4065 O O . ASN A 1 510 ? 4.631 1.280 -13.626 1.00 94.62 510 ASN A O 1
ATOM 4069 N N . TRP A 1 511 ? 3.904 -0.725 -14.319 1.00 97.00 511 TRP A N 1
ATOM 4070 C CA . TRP A 1 511 ? 3.858 -1.349 -13.000 1.00 97.00 511 TRP A CA 1
ATOM 4071 C C . TRP A 1 511 ? 5.212 -1.929 -12.592 1.00 97.00 511 TRP A C 1
ATOM 4073 O O . TRP A 1 511 ? 5.857 -2.621 -13.376 1.00 97.00 511 TRP A O 1
ATOM 4083 N N . ARG A 1 512 ? 5.598 -1.707 -11.332 1.00 96.62 512 ARG A N 1
ATOM 4084 C CA . ARG A 1 512 ? 6.618 -2.452 -10.582 1.00 96.62 512 ARG A CA 1
ATOM 4085 C C . ARG A 1 512 ? 5.965 -3.061 -9.351 1.00 96.62 512 ARG A C 1
ATOM 4087 O O . ARG A 1 512 ? 5.586 -2.331 -8.444 1.00 96.62 512 ARG A O 1
ATOM 4094 N N . VAL A 1 513 ? 5.844 -4.381 -9.296 1.00 97.69 513 VAL A N 1
ATOM 4095 C CA . VAL A 1 513 ? 5.263 -5.098 -8.151 1.00 97.69 513 VAL A CA 1
ATOM 4096 C C . VAL A 1 513 ? 6.390 -5.735 -7.350 1.00 97.69 513 VAL A C 1
ATOM 4098 O O . VAL A 1 513 ? 7.064 -6.637 -7.854 1.00 97.69 513 VAL A O 1
ATOM 4101 N N . LEU A 1 514 ? 6.630 -5.246 -6.129 1.00 95.12 514 LEU A N 1
ATOM 4102 C CA . LEU A 1 514 ? 7.694 -5.769 -5.268 1.00 95.12 514 LEU A CA 1
ATOM 4103 C C . LEU A 1 514 ? 7.466 -7.253 -4.973 1.00 95.12 514 LEU A C 1
ATOM 4105 O O . LEU A 1 514 ? 6.354 -7.677 -4.666 1.00 95.12 514 LEU A O 1
ATOM 4109 N N . ASP A 1 515 ? 8.539 -8.040 -5.033 1.00 90.00 515 ASP A N 1
ATOM 4110 C CA . ASP A 1 515 ? 8.470 -9.497 -4.870 1.00 90.00 515 ASP A CA 1
ATOM 4111 C C . ASP A 1 515 ? 8.582 -9.980 -3.414 1.00 90.00 515 ASP A C 1
ATOM 4113 O O . ASP A 1 515 ? 8.536 -11.182 -3.145 1.00 90.00 515 ASP A O 1
ATOM 4117 N N . VAL A 1 516 ? 8.707 -9.041 -2.474 1.00 90.69 516 VAL A N 1
ATOM 4118 C CA . VAL A 1 516 ? 8.705 -9.288 -1.031 1.00 90.69 516 VAL A CA 1
ATOM 4119 C C . VAL A 1 516 ? 7.617 -8.425 -0.394 1.00 90.69 516 VAL A C 1
ATOM 4121 O O . VAL A 1 516 ? 7.710 -7.195 -0.471 1.00 90.69 516 VAL A O 1
ATOM 4124 N N . PRO A 1 517 ? 6.617 -9.028 0.275 1.00 92.19 517 PRO A N 1
ATOM 4125 C CA . PRO A 1 517 ? 5.543 -8.273 0.899 1.00 92.19 517 PRO A CA 1
ATOM 4126 C C . PRO A 1 517 ? 6.028 -7.521 2.144 1.00 92.19 517 PRO A C 1
ATOM 4128 O O . PRO A 1 517 ? 6.872 -7.999 2.920 1.00 92.19 517 PRO A O 1
ATOM 4131 N N . MET A 1 518 ? 5.430 -6.355 2.377 1.00 91.75 518 MET A N 1
ATOM 4132 C CA . MET A 1 518 ? 5.400 -5.714 3.686 1.00 91.75 518 MET A CA 1
ATOM 4133 C C . MET A 1 518 ? 4.654 -6.620 4.668 1.00 91.75 518 MET A C 1
ATOM 4135 O O . MET A 1 518 ? 3.634 -7.211 4.326 1.00 91.75 518 MET A O 1
ATOM 4139 N N . ARG A 1 519 ? 5.146 -6.710 5.904 1.00 89.25 519 ARG A N 1
ATOM 4140 C CA . ARG A 1 519 ? 4.491 -7.484 6.965 1.00 89.25 519 ARG A CA 1
ATOM 4141 C C . ARG A 1 519 ? 3.753 -6.567 7.919 1.00 89.25 519 ARG A C 1
ATOM 4143 O O . ARG A 1 519 ? 4.290 -5.517 8.269 1.00 89.25 519 ARG A O 1
ATOM 4150 N N . ILE A 1 520 ? 2.560 -6.975 8.337 1.00 88.88 520 ILE A N 1
ATOM 4151 C CA . ILE A 1 520 ? 1.747 -6.289 9.347 1.00 88.88 520 ILE A CA 1
ATOM 4152 C C . ILE A 1 520 ? 1.161 -7.298 10.340 1.00 88.88 520 ILE A C 1
ATOM 4154 O O . ILE A 1 520 ? 1.088 -8.501 10.072 1.00 88.88 520 ILE A O 1
ATOM 4158 N N . SER A 1 521 ? 0.721 -6.822 11.502 1.00 84.38 521 SER A N 1
ATOM 4159 C CA . SER A 1 521 ? 0.002 -7.677 12.450 1.00 84.38 521 SER A CA 1
ATOM 4160 C C . SER A 1 521 ? -1.453 -7.893 12.013 1.00 84.38 521 SER A C 1
ATOM 4162 O O . SER A 1 521 ? -2.033 -7.081 11.288 1.00 84.38 521 SER A O 1
ATOM 4164 N N . MET A 1 522 ? -2.102 -8.941 12.533 1.00 85.12 522 MET A N 1
ATOM 4165 C CA . MET A 1 522 ? -3.552 -9.097 12.340 1.00 85.12 522 MET A CA 1
ATOM 4166 C C . MET A 1 522 ? -4.357 -7.941 12.939 1.00 85.12 522 MET A C 1
ATOM 4168 O O . MET A 1 522 ? -5.419 -7.612 12.424 1.00 85.12 522 MET A O 1
ATOM 4172 N N . ARG A 1 523 ? -3.849 -7.280 13.986 1.00 84.62 523 ARG A N 1
ATOM 4173 C CA . ARG A 1 523 ? -4.480 -6.088 14.571 1.00 84.62 523 ARG A CA 1
ATOM 4174 C C . ARG A 1 523 ? -4.522 -4.938 13.565 1.00 84.62 523 ARG A C 1
ATOM 4176 O O . ARG A 1 523 ? -5.564 -4.314 13.398 1.00 84.62 523 ARG A O 1
ATOM 4183 N N . GLN A 1 524 ? -3.413 -4.700 12.869 1.00 91.81 524 GLN A N 1
ATOM 4184 C CA . GLN A 1 524 ? -3.322 -3.695 11.808 1.00 91.81 524 GLN A CA 1
ATOM 4185 C C . GLN A 1 524 ? -4.204 -4.041 10.615 1.00 91.81 524 GLN A C 1
ATOM 4187 O O . GLN A 1 524 ? -4.827 -3.158 10.034 1.00 91.81 524 GLN A O 1
ATOM 4192 N N . TYR A 1 525 ? -4.290 -5.325 10.272 1.00 93.62 525 TYR A N 1
ATOM 4193 C CA . TYR A 1 525 ? -5.160 -5.772 9.194 1.00 93.62 525 TYR A CA 1
ATOM 4194 C C . TYR A 1 525 ? -6.645 -5.571 9.518 1.00 93.62 525 TYR A C 1
ATOM 4196 O O . TYR A 1 525 ? -7.390 -5.042 8.698 1.00 93.62 525 TYR A O 1
ATOM 4204 N N . ILE A 1 526 ? -7.063 -5.903 10.743 1.00 90.31 526 ILE A N 1
ATOM 4205 C CA . ILE A 1 526 ? -8.419 -5.623 11.235 1.00 90.31 526 ILE A CA 1
ATOM 4206 C C . ILE A 1 526 ? -8.693 -4.116 11.218 1.00 90.31 526 ILE A C 1
ATOM 4208 O O . ILE A 1 526 ? -9.742 -3.706 10.735 1.00 90.31 526 ILE A O 1
ATOM 4212 N N . GLN A 1 527 ? -7.746 -3.285 11.671 1.00 94.69 527 GLN A N 1
ATOM 4213 C CA . GLN A 1 527 ? -7.888 -1.828 11.606 1.00 94.69 527 GLN A CA 1
ATOM 4214 C C . GLN A 1 527 ? -8.072 -1.346 10.159 1.00 94.69 527 GLN A C 1
ATOM 4216 O O . GLN A 1 527 ? -8.968 -0.550 9.895 1.00 94.69 527 GLN A O 1
ATOM 4221 N N . LEU A 1 528 ? -7.279 -1.855 9.212 1.00 96.94 528 LEU A N 1
ATOM 4222 C CA . LEU A 1 528 ? -7.424 -1.539 7.790 1.00 96.94 528 LEU A CA 1
ATOM 4223 C C . LEU A 1 528 ? -8.816 -1.925 7.256 1.00 96.94 528 LEU A C 1
ATOM 4225 O O . LEU A 1 528 ? -9.445 -1.112 6.579 1.00 96.94 528 LEU A O 1
ATOM 4229 N N . LYS A 1 529 ? -9.314 -3.123 7.594 1.00 96.00 529 LYS A N 1
ATOM 4230 C CA . LYS A 1 529 ? -10.672 -3.570 7.238 1.00 96.00 529 LYS A CA 1
ATOM 4231 C C . LYS A 1 529 ? -11.738 -2.649 7.821 1.00 96.00 529 LYS A C 1
ATOM 4233 O O . LYS A 1 529 ? -12.588 -2.184 7.074 1.00 96.00 529 LYS A O 1
ATOM 4238 N N . THR A 1 530 ? -11.658 -2.303 9.106 1.00 95.50 530 THR A N 1
ATOM 4239 C CA . THR A 1 530 ? -12.592 -1.359 9.743 1.00 95.50 530 THR A CA 1
ATOM 4240 C C . THR A 1 530 ? -12.601 -0.009 9.028 1.00 95.50 530 THR A C 1
ATOM 4242 O O . THR A 1 530 ? -13.668 0.486 8.670 1.00 95.50 530 THR A O 1
ATOM 4245 N N . LEU A 1 531 ? -11.425 0.569 8.761 1.00 97.00 531 LEU A N 1
ATOM 4246 C CA . LEU A 1 531 ? -11.313 1.849 8.057 1.00 97.00 531 LEU A CA 1
ATOM 4247 C C . LEU A 1 531 ? -11.955 1.804 6.666 1.00 97.00 531 LEU A C 1
ATOM 4249 O O . LEU A 1 531 ? -12.559 2.784 6.247 1.00 97.00 531 LEU A O 1
ATOM 4253 N N . MET A 1 532 ? -11.832 0.681 5.956 1.00 95.25 532 MET A N 1
ATOM 4254 C CA . MET A 1 532 ? -12.362 0.519 4.601 1.00 95.25 532 MET A CA 1
ATOM 4255 C C . MET A 1 532 ? -13.857 0.183 4.562 1.00 95.25 532 MET A C 1
ATOM 4257 O O . MET A 1 532 ? -14.582 0.641 3.678 1.00 95.25 532 MET A O 1
ATOM 4261 N N . PHE A 1 533 ? -14.308 -0.687 5.465 1.00 94.88 533 PHE A N 1
ATOM 4262 C CA . PHE A 1 533 ? -15.599 -1.368 5.363 1.00 94.88 533 PHE A CA 1
ATOM 4263 C C . PHE A 1 533 ? -16.675 -0.737 6.249 1.00 94.88 533 PHE A C 1
ATOM 4265 O O . PHE A 1 533 ? -17.849 -0.753 5.881 1.00 94.88 533 PHE A O 1
ATOM 4272 N N . ASP A 1 534 ? -16.290 -0.110 7.364 1.00 94.38 534 ASP A N 1
ATOM 4273 C CA . ASP A 1 534 ? -17.227 0.525 8.301 1.00 94.38 534 ASP A CA 1
ATOM 4274 C C . ASP A 1 534 ? -17.325 2.043 8.150 1.00 94.38 534 ASP A C 1
ATOM 4276 O O . ASP A 1 534 ? -18.111 2.684 8.853 1.00 94.38 534 ASP A O 1
ATOM 4280 N N . HIS A 1 535 ? -16.545 2.633 7.244 1.00 96.06 535 HIS A N 1
ATOM 4281 C CA . HIS A 1 535 ? -16.567 4.071 7.034 1.00 96.06 535 HIS A CA 1
ATOM 4282 C C . HIS A 1 535 ? -17.933 4.539 6.532 1.00 96.06 535 HIS A C 1
ATOM 4284 O O . HIS A 1 535 ? -18.589 3.874 5.724 1.00 96.06 535 HIS A O 1
ATOM 4290 N N . VAL A 1 536 ? -18.353 5.706 7.018 1.00 93.75 536 VAL A N 1
ATOM 4291 C CA . VAL A 1 536 ? -19.607 6.352 6.639 1.00 93.75 536 VAL A CA 1
ATOM 4292 C C . VAL A 1 536 ? -19.332 7.700 6.006 1.00 93.75 536 VAL A C 1
ATOM 4294 O O . VAL A 1 536 ? -18.509 8.474 6.487 1.00 93.75 536 VAL A O 1
ATOM 4297 N N . ASP A 1 537 ? -20.072 8.007 4.951 1.00 91.81 537 ASP A N 1
ATOM 4298 C CA . ASP A 1 537 ? -19.980 9.295 4.292 1.00 91.81 537 ASP A CA 1
ATOM 4299 C C . ASP A 1 537 ? -20.507 10.396 5.240 1.00 91.81 537 ASP A C 1
ATOM 4301 O O . ASP A 1 537 ? -21.614 10.274 5.787 1.00 91.81 537 ASP A O 1
ATOM 4305 N N . PRO A 1 538 ? -19.742 11.477 5.476 1.00 93.38 538 PRO A N 1
ATOM 4306 C CA . PRO A 1 538 ? -20.120 12.510 6.439 1.00 93.38 538 PRO A CA 1
ATOM 4307 C C . PRO A 1 538 ? -21.346 13.321 6.001 1.00 93.38 538 PRO A C 1
ATOM 4309 O O . PRO A 1 538 ? -21.961 14.004 6.835 1.00 93.38 538 PRO A O 1
ATOM 4312 N N . ASP A 1 539 ? -21.703 13.274 4.715 1.00 90.06 539 ASP A N 1
ATOM 4313 C CA . ASP A 1 539 ? -22.837 13.989 4.159 1.00 90.06 539 ASP A CA 1
ATOM 4314 C C . ASP A 1 539 ? -24.136 13.183 4.243 1.00 90.06 539 ASP A C 1
ATOM 4316 O O . ASP A 1 539 ? -25.152 13.687 4.743 1.00 90.06 539 ASP A O 1
ATOM 4320 N N . THR A 1 540 ? -24.091 11.930 3.809 1.00 89.50 540 THR A N 1
ATOM 4321 C CA . THR A 1 540 ? -25.251 11.040 3.680 1.00 89.50 540 THR A CA 1
ATOM 4322 C C . THR A 1 540 ? -25.445 10.121 4.883 1.00 89.50 540 THR A C 1
ATOM 4324 O O . THR A 1 540 ? -26.541 9.588 5.058 1.00 89.50 540 THR A O 1
ATOM 4327 N N . CYS A 1 541 ? -24.427 9.955 5.740 1.00 91.38 541 CYS A N 1
ATOM 4328 C CA . CYS A 1 541 ? -24.405 8.987 6.842 1.00 91.38 541 CYS A CA 1
ATOM 4329 C C . CYS A 1 541 ? -24.553 7.515 6.408 1.00 91.38 541 CYS A C 1
ATOM 4331 O O . CYS A 1 541 ? -24.843 6.663 7.251 1.00 91.38 541 CYS A O 1
ATOM 4333 N N . GLN A 1 542 ? -24.398 7.208 5.119 1.00 90.25 542 GLN A N 1
ATOM 4334 C CA . GLN A 1 542 ? -24.440 5.841 4.601 1.00 90.25 542 GLN A CA 1
ATOM 4335 C C . GLN A 1 542 ? -23.034 5.238 4.609 1.00 90.25 542 GLN A C 1
ATOM 4337 O O . GLN A 1 542 ? -22.048 5.971 4.514 1.00 90.25 542 GLN A O 1
ATOM 4342 N N . ARG A 1 543 ? -22.934 3.909 4.738 1.00 90.94 543 ARG A N 1
ATOM 4343 C CA . ARG A 1 543 ? -21.649 3.215 4.581 1.00 90.94 543 ARG A CA 1
ATOM 4344 C C . ARG A 1 543 ? -21.106 3.487 3.182 1.00 90.94 543 ARG A C 1
ATOM 4346 O O . ARG A 1 543 ? -21.859 3.408 2.218 1.00 90.94 543 ARG A O 1
ATOM 4353 N N . THR A 1 544 ? -19.818 3.803 3.079 1.00 91.00 544 THR A N 1
ATOM 4354 C CA . THR A 1 544 ? -19.203 4.091 1.778 1.00 91.00 544 THR A CA 1
ATOM 4355 C C . THR A 1 544 ? -18.758 2.839 1.056 1.00 91.00 544 THR A C 1
ATOM 4357 O O . THR A 1 544 ? -18.677 2.868 -0.156 1.00 91.00 544 THR A O 1
ATOM 4360 N N . SER A 1 545 ? -18.410 1.768 1.766 1.00 93.06 545 SER A N 1
ATOM 4361 C CA . SER A 1 545 ? -17.690 0.641 1.174 1.00 93.06 545 SER A CA 1
ATOM 4362 C C . SER A 1 545 ? -18.442 -0.069 0.041 1.00 93.06 545 SER A C 1
ATOM 4364 O O . SER A 1 545 ? -19.655 -0.225 0.109 1.00 93.06 545 SER A O 1
ATOM 4366 N N . THR A 1 546 ? -17.695 -0.563 -0.947 1.00 94.19 546 THR A N 1
ATOM 4367 C CA . THR A 1 546 ? -18.175 -1.334 -2.117 1.00 94.19 546 THR A CA 1
ATOM 4368 C C . THR A 1 546 ? -17.549 -2.729 -2.204 1.00 94.19 546 THR A C 1
ATOM 4370 O O . THR A 1 546 ? -17.475 -3.335 -3.274 1.00 94.19 546 THR A O 1
ATOM 4373 N N . HIS A 1 547 ? -17.044 -3.219 -1.071 1.00 95.12 547 HIS A N 1
ATOM 4374 C CA . HIS A 1 547 ? -16.400 -4.521 -0.981 1.00 95.12 547 HIS A CA 1
ATOM 4375 C C . HIS A 1 547 ? -17.387 -5.676 -1.191 1.00 95.12 547 HIS A C 1
ATOM 4377 O O . HIS A 1 547 ? -18.584 -5.561 -0.906 1.00 95.12 547 HIS A O 1
ATOM 4383 N N . PHE A 1 548 ? -16.842 -6.795 -1.648 1.00 94.56 548 PHE A N 1
ATOM 4384 C CA . PHE A 1 548 ? -17.516 -8.078 -1.791 1.00 94.56 548 PHE A CA 1
ATOM 4385 C C . PHE A 1 548 ? -16.578 -9.172 -1.278 1.00 94.56 548 PHE A C 1
ATOM 4387 O O . PHE A 1 548 ? -15.377 -9.109 -1.549 1.00 94.56 548 PHE A O 1
ATOM 4394 N N . GLU A 1 549 ? -17.091 -10.116 -0.489 1.00 92.81 549 GLU A N 1
ATOM 4395 C CA . GLU A 1 549 ? -16.308 -11.158 0.190 1.00 92.81 549 GLU A CA 1
ATOM 4396 C C . GLU A 1 549 ? -15.090 -10.579 0.932 1.00 92.81 549 GLU A C 1
ATOM 4398 O O . GLU A 1 549 ? -13.958 -11.054 0.820 1.00 92.81 549 GLU A O 1
ATOM 4403 N N . GLU A 1 550 ? -15.320 -9.483 1.664 1.00 93.81 550 GLU A N 1
ATOM 4404 C CA . GLU A 1 550 ? -14.280 -8.745 2.393 1.00 93.81 550 GLU A CA 1
ATOM 4405 C C . GLU A 1 550 ? -13.101 -8.288 1.511 1.00 93.81 550 GLU A C 1
ATOM 4407 O O . GLU A 1 550 ? -11.964 -8.163 1.978 1.00 93.81 550 GLU A O 1
ATOM 4412 N N . SER A 1 551 ? -13.359 -8.022 0.229 1.00 94.88 551 SER A N 1
ATOM 4413 C CA . SER A 1 551 ? -12.359 -7.599 -0.744 1.00 94.88 551 SER A CA 1
ATOM 4414 C C . SER A 1 551 ? -12.828 -6.414 -1.581 1.00 94.88 551 SER A C 1
ATOM 4416 O O . SER A 1 551 ? -13.976 -6.321 -2.003 1.00 94.88 551 SER A O 1
ATOM 4418 N N . ASN A 1 552 ? -11.902 -5.504 -1.856 1.00 95.38 552 ASN A N 1
ATOM 4419 C CA . ASN A 1 552 ? -12.036 -4.444 -2.855 1.00 95.38 552 ASN A CA 1
ATOM 4420 C C . ASN A 1 552 ? -10.933 -4.575 -3.916 1.00 95.38 552 ASN A C 1
ATOM 4422 O O . ASN A 1 552 ? -10.398 -3.577 -4.404 1.00 95.38 552 ASN A O 1
ATOM 4426 N N . ALA A 1 553 ? -10.555 -5.816 -4.223 1.00 96.88 553 ALA A N 1
ATOM 4427 C CA . ALA A 1 553 ? -9.534 -6.133 -5.201 1.00 96.88 553 ALA A CA 1
ATOM 4428 C C . ALA A 1 553 ? -10.176 -6.504 -6.540 1.00 96.88 553 ALA A C 1
ATOM 4430 O O . ALA A 1 553 ? -10.976 -7.438 -6.610 1.00 96.88 553 ALA A O 1
ATOM 4431 N N . ARG A 1 554 ? -9.815 -5.801 -7.621 1.00 96.69 554 ARG A N 1
ATOM 4432 C CA . ARG A 1 554 ? -10.260 -6.160 -8.970 1.00 96.69 554 ARG A CA 1
ATOM 4433 C C . ARG A 1 554 ? -9.752 -7.575 -9.294 1.00 96.69 554 ARG A C 1
ATOM 4435 O O . ARG A 1 554 ? -8.593 -7.876 -8.997 1.00 96.69 554 ARG A O 1
ATOM 4442 N N . PRO A 1 555 ? -10.563 -8.441 -9.927 1.00 95.19 555 PRO A N 1
ATOM 4443 C CA . PRO A 1 555 ? -10.092 -9.737 -10.407 1.00 95.19 555 PRO A CA 1
ATOM 4444 C C . PRO A 1 555 ? -8.866 -9.611 -11.322 1.00 95.19 555 PRO A C 1
ATOM 4446 O O . PRO A 1 555 ? -8.730 -8.631 -12.061 1.00 95.19 555 PRO A O 1
ATOM 4449 N N . VAL A 1 556 ? -7.987 -10.618 -11.304 1.00 95.00 556 VAL A N 1
ATOM 4450 C CA . VAL A 1 556 ? -6.835 -10.668 -12.218 1.00 95.00 556 VAL A CA 1
ATOM 4451 C C . VAL A 1 556 ? -7.305 -10.680 -13.666 1.00 95.00 556 VAL A C 1
ATOM 4453 O O . VAL A 1 556 ? -8.232 -11.401 -14.032 1.00 95.00 556 VAL A O 1
ATOM 4456 N N . GLN A 1 557 ? -6.667 -9.854 -14.482 1.00 93.81 557 GLN A N 1
ATOM 4457 C CA . GLN A 1 557 ? -7.060 -9.630 -15.862 1.00 93.81 557 GLN A CA 1
ATOM 4458 C C . GLN A 1 557 ? -6.275 -10.562 -16.791 1.00 93.81 557 GLN A C 1
ATOM 4460 O O . GLN A 1 557 ? -5.086 -10.816 -16.554 1.00 93.81 557 GLN A O 1
ATOM 4465 N N . PRO A 1 558 ? -6.917 -11.096 -17.846 1.00 86.56 558 PRO A N 1
ATOM 4466 C CA . PRO A 1 558 ? -6.241 -11.945 -18.809 1.00 86.56 558 PRO A CA 1
ATOM 4467 C C . PRO A 1 558 ? -5.171 -11.154 -19.559 1.00 86.56 558 PRO A C 1
ATOM 4469 O O . PRO A 1 558 ? -5.282 -9.951 -19.800 1.00 86.56 558 PRO A O 1
ATOM 4472 N N . TRP A 1 559 ? -4.121 -11.859 -19.958 1.00 75.44 559 TRP A N 1
ATOM 4473 C CA . TRP A 1 559 ? -3.001 -11.258 -20.654 1.00 75.44 559 TRP A CA 1
ATOM 4474 C C . TRP A 1 559 ? -3.101 -11.498 -22.162 1.00 75.44 559 TRP A C 1
ATOM 4476 O O . TRP A 1 559 ? -2.906 -12.620 -22.626 1.00 75.44 559 TRP A O 1
ATOM 4486 N N . THR A 1 560 ? -3.405 -10.445 -22.928 1.00 71.12 560 THR A N 1
ATOM 4487 C CA . THR A 1 560 ? -3.445 -10.516 -24.400 1.00 71.12 560 THR A CA 1
ATOM 4488 C C . THR A 1 560 ? -2.236 -9.865 -25.077 1.00 71.12 560 THR A C 1
ATOM 4490 O O . THR A 1 560 ? -1.846 -10.315 -26.151 1.00 71.12 560 THR A O 1
ATOM 4493 N N . GLU A 1 561 ? -1.612 -8.844 -24.468 1.00 78.50 561 GLU A N 1
ATOM 4494 C CA . GLU A 1 561 ? -0.487 -8.097 -25.060 1.00 78.50 561 GLU A CA 1
ATOM 4495 C C . GLU A 1 561 ? 0.529 -7.546 -24.025 1.00 78.50 561 GLU A C 1
ATOM 4497 O O . GLU A 1 561 ? 0.178 -7.204 -22.892 1.00 78.50 561 GLU A O 1
ATOM 4502 N N . GLY A 1 562 ? 1.796 -7.390 -24.453 1.00 79.44 562 GLY A N 1
ATOM 4503 C CA . GLY A 1 562 ? 2.894 -6.708 -23.731 1.00 79.44 562 GLY A CA 1
ATOM 4504 C C . GLY A 1 562 ? 3.657 -7.584 -22.729 1.00 79.44 562 GLY A C 1
ATOM 4505 O O . GLY A 1 562 ? 3.037 -8.357 -22.022 1.00 79.44 562 GLY A O 1
ATOM 4506 N N . GLY A 1 563 ? 4.984 -7.497 -22.638 1.00 89.12 563 GLY A N 1
ATOM 4507 C CA . GLY A 1 563 ? 5.759 -8.407 -21.790 1.00 89.12 563 GLY A CA 1
ATOM 4508 C C . GLY A 1 563 ? 5.671 -8.181 -20.280 1.00 89.12 563 GLY A C 1
ATOM 4509 O O . GLY A 1 563 ? 5.270 -7.122 -19.794 1.00 89.12 563 GLY A O 1
ATOM 4510 N N . VAL A 1 564 ? 6.063 -9.226 -19.556 1.00 93.56 564 VAL A N 1
ATOM 4511 C CA . VAL A 1 564 ? 6.313 -9.268 -18.119 1.00 93.56 564 VAL A CA 1
ATOM 4512 C C . VAL A 1 564 ? 7.770 -9.680 -17.927 1.00 93.56 564 VAL A C 1
ATOM 4514 O O . VAL A 1 564 ? 8.197 -10.753 -18.369 1.00 93.56 564 VAL A O 1
ATOM 4517 N N . TYR A 1 565 ? 8.523 -8.840 -17.230 1.00 94.19 565 TYR A N 1
ATOM 4518 C CA . TYR A 1 565 ? 9.886 -9.130 -16.805 1.00 94.19 565 TYR A CA 1
ATOM 4519 C C . TYR A 1 565 ? 9.964 -9.193 -15.282 1.00 94.19 565 TYR A C 1
ATOM 4521 O O . TYR A 1 565 ? 9.100 -8.692 -14.562 1.00 94.19 565 TYR A O 1
ATOM 4529 N N . ARG A 1 566 ? 11.030 -9.800 -14.769 1.00 93.38 566 ARG A N 1
ATOM 4530 C CA . ARG A 1 566 ? 11.344 -9.800 -13.341 1.00 93.38 566 ARG A CA 1
ATOM 4531 C C . ARG A 1 566 ? 12.780 -9.374 -13.171 1.00 93.38 566 ARG A C 1
ATOM 4533 O O . ARG A 1 566 ? 13.668 -10.016 -13.720 1.00 93.38 566 ARG A O 1
ATOM 4540 N N . CYS A 1 567 ? 12.986 -8.328 -12.389 1.00 91.00 567 CYS A N 1
ATOM 4541 C CA . CYS A 1 567 ? 14.308 -7.878 -12.009 1.00 91.00 567 CYS A CA 1
ATOM 4542 C C . CYS A 1 567 ? 14.696 -8.499 -10.678 1.00 91.00 567 CYS A C 1
ATOM 4544 O O . CYS A 1 567 ? 14.045 -8.284 -9.657 1.00 91.00 567 CYS A O 1
ATOM 4546 N N . ARG A 1 568 ? 15.751 -9.303 -10.723 1.00 86.81 568 ARG A N 1
ATOM 4547 C CA . ARG A 1 568 ? 16.264 -10.139 -9.647 1.00 86.81 568 ARG A CA 1
ATOM 4548 C C . ARG A 1 568 ? 17.654 -9.666 -9.246 1.00 86.81 568 ARG A C 1
ATOM 4550 O O . ARG A 1 568 ? 18.302 -8.862 -9.916 1.00 86.81 568 ARG A O 1
ATOM 4557 N N . ARG A 1 569 ? 18.175 -10.293 -8.196 1.00 80.25 569 ARG A N 1
ATOM 4558 C CA . ARG A 1 569 ? 19.558 -10.103 -7.753 1.00 80.25 569 ARG A CA 1
ATOM 4559 C C . ARG A 1 569 ? 20.594 -10.378 -8.851 1.00 80.25 569 ARG A C 1
ATOM 4561 O O . ARG A 1 569 ? 21.654 -9.756 -8.869 1.00 80.25 569 ARG A O 1
ATOM 4568 N N . SER A 1 570 ? 20.326 -11.339 -9.737 1.00 80.00 570 SER A N 1
ATOM 4569 C CA . SER A 1 570 ? 21.215 -11.675 -10.858 1.00 80.00 570 SER A CA 1
ATOM 4570 C C . SER A 1 570 ? 21.400 -10.518 -11.843 1.00 80.00 570 SER A C 1
ATOM 4572 O O . SER A 1 570 ? 22.446 -10.443 -12.501 1.00 80.00 570 SER A O 1
ATOM 4574 N N . ASP A 1 571 ? 20.410 -9.626 -11.913 1.00 85.00 571 ASP A N 1
ATOM 4575 C CA . ASP A 1 571 ? 20.322 -8.549 -12.895 1.00 85.00 571 ASP A CA 1
ATOM 4576 C C . ASP A 1 571 ? 21.031 -7.294 -12.376 1.00 85.00 571 ASP A C 1
ATOM 4578 O O . ASP A 1 571 ? 21.913 -6.745 -13.045 1.00 85.00 571 ASP A O 1
ATOM 4582 N N . TYR A 1 572 ? 20.743 -6.899 -11.132 1.00 83.44 572 TYR A N 1
ATOM 4583 C CA . TYR A 1 572 ? 21.466 -5.845 -10.424 1.00 83.44 572 TYR A CA 1
ATOM 4584 C C . TYR A 1 572 ? 21.514 -6.084 -8.911 1.00 83.44 572 TYR A C 1
ATOM 4586 O O . TYR A 1 572 ? 20.718 -6.812 -8.328 1.00 83.44 572 TYR A O 1
ATOM 4594 N N . THR A 1 573 ? 22.454 -5.407 -8.253 1.00 81.25 573 THR A N 1
ATOM 4595 C CA . THR A 1 573 ? 22.555 -5.347 -6.789 1.00 81.25 573 THR A CA 1
ATOM 4596 C C . THR A 1 573 ? 22.270 -3.937 -6.298 1.00 81.25 573 THR A C 1
ATOM 4598 O O . THR A 1 573 ? 22.436 -2.976 -7.055 1.00 81.25 573 THR A O 1
ATOM 4601 N N . SER A 1 574 ? 21.904 -3.794 -5.022 1.00 80.62 574 SER A N 1
ATOM 4602 C CA . SER A 1 574 ? 21.645 -2.471 -4.446 1.00 80.62 574 SER A CA 1
ATOM 4603 C C . SER A 1 574 ? 22.869 -1.549 -4.547 1.00 80.62 574 SER A C 1
ATOM 4605 O O . SER A 1 574 ? 24.013 -2.012 -4.542 1.00 80.62 574 SER A O 1
ATOM 4607 N N . ASP A 1 575 ? 22.658 -0.233 -4.620 1.00 81.31 575 ASP A N 1
ATOM 4608 C CA . ASP A 1 575 ? 23.780 0.712 -4.698 1.00 81.31 575 ASP A CA 1
ATOM 4609 C C . ASP A 1 575 ? 24.646 0.702 -3.433 1.00 81.31 575 ASP A C 1
ATOM 4611 O O . ASP A 1 575 ? 25.858 0.885 -3.534 1.00 81.31 575 ASP A O 1
ATOM 4615 N N . MET A 1 576 ? 24.062 0.412 -2.265 1.00 74.69 576 MET A N 1
ATOM 4616 C CA . MET A 1 576 ? 24.821 0.194 -1.028 1.00 74.69 576 MET A CA 1
ATOM 4617 C C . MET A 1 576 ? 25.754 -1.011 -1.159 1.00 74.69 576 MET A C 1
ATOM 4619 O O . MET A 1 576 ? 26.939 -0.926 -0.837 1.00 74.69 576 MET A O 1
ATOM 4623 N N . GLU A 1 577 ? 25.256 -2.104 -1.736 1.00 75.81 577 GLU A N 1
ATOM 4624 C CA . GLU A 1 577 ? 26.056 -3.300 -1.965 1.00 75.81 577 GLU A CA 1
ATOM 4625 C C . GLU A 1 577 ? 27.164 -3.054 -2.997 1.00 75.81 577 GLU A C 1
ATOM 4627 O O . GLU A 1 577 ? 28.308 -3.486 -2.821 1.00 75.81 577 GLU A O 1
ATOM 4632 N N . ARG A 1 578 ? 26.863 -2.319 -4.072 1.00 78.56 578 ARG A N 1
ATOM 4633 C CA . ARG A 1 578 ? 27.862 -1.910 -5.069 1.00 78.56 578 ARG A CA 1
ATOM 4634 C C . ARG A 1 578 ? 28.947 -1.037 -4.445 1.00 78.56 578 ARG A C 1
ATOM 4636 O O . ARG A 1 578 ? 30.129 -1.270 -4.701 1.00 78.56 578 ARG A O 1
ATOM 4643 N N . ALA A 1 579 ? 28.554 -0.062 -3.626 1.00 77.88 579 ALA A N 1
ATOM 4644 C CA . ALA A 1 579 ? 29.471 0.839 -2.938 1.00 77.88 579 ALA A CA 1
ATOM 4645 C C . ALA A 1 579 ? 30.387 0.078 -1.973 1.00 77.88 579 ALA A C 1
ATOM 4647 O O . ALA A 1 579 ? 31.594 0.310 -1.963 1.00 77.88 579 ALA A O 1
ATOM 4648 N N . ALA A 1 580 ? 29.840 -0.872 -1.216 1.00 72.75 580 ALA A N 1
ATOM 4649 C CA . ALA A 1 580 ? 30.610 -1.629 -0.241 1.00 72.75 580 ALA A CA 1
ATOM 4650 C C . ALA A 1 580 ? 31.497 -2.723 -0.852 1.00 72.75 580 ALA A C 1
ATOM 4652 O O . ALA A 1 580 ? 32.614 -2.949 -0.393 1.00 72.75 580 ALA A O 1
ATOM 4653 N N . SER A 1 581 ? 31.026 -3.402 -1.898 1.00 76.38 581 SER A N 1
ATOM 4654 C CA . SER A 1 581 ? 31.796 -4.454 -2.573 1.00 76.38 581 SER A CA 1
ATOM 4655 C C . SER A 1 581 ? 32.863 -3.909 -3.528 1.00 76.38 581 SER A C 1
ATOM 4657 O O . SER A 1 581 ? 33.781 -4.641 -3.908 1.00 76.38 581 SER A O 1
ATOM 4659 N N . GLY A 1 582 ? 32.717 -2.657 -3.981 1.00 77.19 582 GLY A N 1
ATOM 4660 C CA . GLY A 1 582 ? 33.514 -2.076 -5.063 1.00 77.19 582 GLY A CA 1
ATOM 4661 C C . GLY A 1 582 ? 33.276 -2.739 -6.427 1.00 77.19 582 GLY A C 1
ATOM 4662 O O . GLY A 1 582 ? 34.072 -2.561 -7.350 1.00 77.19 582 GLY A O 1
ATOM 4663 N N . ARG A 1 583 ? 32.212 -3.542 -6.571 1.00 74.81 583 ARG A N 1
ATOM 4664 C CA . ARG A 1 583 ? 31.905 -4.326 -7.776 1.00 74.81 583 ARG A CA 1
ATOM 4665 C C . ARG A 1 583 ? 30.545 -3.944 -8.339 1.00 74.81 583 ARG A C 1
ATOM 4667 O O . ARG A 1 583 ? 29.598 -3.672 -7.612 1.00 74.81 583 ARG A O 1
ATOM 4674 N N . ARG A 1 584 ? 30.420 -3.992 -9.671 1.00 72.62 584 ARG A N 1
ATOM 4675 C CA . ARG A 1 584 ? 29.155 -3.679 -10.360 1.00 72.62 584 ARG A CA 1
ATOM 4676 C C . ARG A 1 584 ? 28.024 -4.652 -10.003 1.00 72.62 584 ARG A C 1
ATOM 4678 O O . ARG A 1 584 ? 26.888 -4.211 -9.930 1.00 72.62 584 ARG A O 1
ATOM 4685 N N . LYS A 1 585 ? 28.349 -5.929 -9.775 1.00 70.62 585 LYS A N 1
ATOM 4686 C CA . LYS A 1 585 ? 27.409 -6.995 -9.385 1.00 70.62 585 LYS A CA 1
ATOM 4687 C C . LYS A 1 585 ? 27.417 -7.294 -7.876 1.00 70.62 585 LYS A C 1
ATOM 4689 O O . LYS A 1 585 ? 27.102 -8.410 -7.484 1.00 70.62 585 LYS A O 1
ATOM 4694 N N . GLY A 1 586 ? 27.867 -6.353 -7.044 1.00 71.69 586 GLY A N 1
ATOM 4695 C CA . GLY A 1 586 ? 27.898 -6.558 -5.597 1.00 71.69 586 GLY A CA 1
ATOM 4696 C C . GLY A 1 586 ? 28.897 -7.628 -5.132 1.00 71.69 586 GLY A C 1
ATOM 4697 O O . GLY A 1 586 ? 29.920 -7.902 -5.779 1.00 71.69 586 GLY A O 1
ATOM 4698 N N . PHE A 1 587 ? 28.622 -8.229 -3.976 1.00 63.91 587 PHE A N 1
ATOM 4699 C CA . PHE A 1 587 ? 29.457 -9.283 -3.403 1.00 63.91 587 PHE A CA 1
ATOM 4700 C C . PHE A 1 587 ? 29.254 -10.616 -4.135 1.00 63.91 587 PHE A C 1
ATOM 4702 O O . PHE A 1 587 ? 28.139 -11.015 -4.451 1.00 63.91 587 PHE A O 1
ATOM 4709 N N . VAL A 1 588 ? 30.352 -11.349 -4.354 1.00 61.59 588 VAL A N 1
ATOM 4710 C CA . VAL A 1 588 ? 30.328 -12.666 -5.028 1.00 61.59 588 VAL A CA 1
ATOM 4711 C C . VAL A 1 588 ? 29.942 -13.814 -4.089 1.00 61.59 588 VAL A C 1
ATOM 4713 O O . VAL A 1 588 ? 29.514 -14.857 -4.562 1.00 61.59 588 VAL A O 1
ATOM 4716 N N . LEU A 1 589 ? 30.097 -13.639 -2.775 1.00 57.88 589 LEU A N 1
ATOM 4717 C CA . LEU A 1 589 ? 29.793 -14.653 -1.761 1.00 57.88 589 LEU A CA 1
ATOM 4718 C C . LEU A 1 589 ? 28.942 -14.022 -0.660 1.00 57.88 589 LEU A C 1
ATOM 4720 O O . LEU A 1 589 ? 29.288 -12.930 -0.206 1.00 57.88 589 LEU A O 1
ATOM 4724 N N . GLU A 1 590 ? 27.875 -14.703 -0.239 1.00 54.78 590 GLU A N 1
ATOM 4725 C CA . GLU A 1 590 ? 26.949 -14.265 0.821 1.00 54.78 590 GLU A CA 1
ATOM 4726 C C . GLU A 1 590 ? 27.681 -14.021 2.149 1.00 54.78 590 GLU A C 1
ATOM 4728 O O . GLU A 1 590 ? 27.485 -12.999 2.803 1.00 54.78 590 GLU A O 1
ATOM 4733 N N . GLU A 1 591 ? 28.663 -14.863 2.491 1.00 58.00 591 GLU A N 1
ATOM 4734 C CA . GLU A 1 591 ? 29.470 -14.683 3.704 1.00 58.00 591 GLU A CA 1
ATOM 4735 C C . GLU A 1 591 ? 30.345 -13.410 3.720 1.00 58.00 591 GLU A C 1
ATOM 4737 O O . GLU A 1 591 ? 30.898 -13.050 4.760 1.00 58.00 591 GLU A O 1
ATOM 4742 N N . LYS A 1 592 ? 30.505 -12.713 2.584 1.00 54.56 592 LYS A N 1
ATOM 4743 C CA . LYS A 1 592 ? 31.333 -11.494 2.473 1.00 54.56 592 LYS A CA 1
ATOM 4744 C C . LYS A 1 592 ? 30.559 -10.196 2.695 1.00 54.56 592 LYS A C 1
ATOM 4746 O O . LYS A 1 592 ? 31.141 -9.129 2.544 1.00 54.56 592 LYS A O 1
ATOM 4751 N N . TRP A 1 593 ? 29.285 -10.279 3.063 1.00 56.62 593 TRP A N 1
ATOM 4752 C CA . TRP A 1 593 ? 28.382 -9.131 3.193 1.00 56.62 593 TRP A CA 1
ATOM 4753 C C . TRP A 1 593 ? 28.511 -8.372 4.520 1.00 56.62 593 TRP A C 1
ATOM 4755 O O . TRP A 1 593 ? 27.726 -7.472 4.812 1.00 56.62 593 TRP A O 1
ATOM 4765 N N . TRP A 1 594 ? 29.482 -8.734 5.355 1.00 43.47 594 TRP A N 1
ATOM 4766 C CA . TRP A 1 594 ? 29.665 -8.138 6.672 1.00 43.47 594 TRP A CA 1
ATOM 4767 C C . TRP A 1 594 ? 29.961 -6.630 6.574 1.00 43.47 594 TRP A C 1
ATOM 4769 O O . TRP A 1 594 ? 30.839 -6.199 5.831 1.00 43.47 594 TRP A O 1
ATOM 4779 N N . GLY A 1 595 ? 29.247 -5.823 7.367 1.00 41.00 595 GLY A N 1
ATOM 4780 C CA . GLY A 1 595 ? 29.556 -4.399 7.563 1.00 41.00 595 GLY A CA 1
ATOM 4781 C C . GLY A 1 595 ? 28.822 -3.403 6.661 1.00 41.00 595 GLY A C 1
ATOM 4782 O O . GLY A 1 595 ? 29.214 -2.238 6.635 1.00 41.00 595 GLY A O 1
ATOM 4783 N N . VAL A 1 596 ? 27.767 -3.818 5.955 1.00 46.69 596 VAL A N 1
ATOM 4784 C CA . VAL A 1 596 ? 26.933 -2.925 5.136 1.00 46.69 596 VAL A CA 1
ATOM 4785 C C . VAL A 1 596 ? 25.488 -3.049 5.587 1.00 46.69 596 VAL A C 1
ATOM 4787 O O . VAL A 1 596 ? 24.954 -4.155 5.613 1.00 46.69 596 VAL A O 1
ATOM 4790 N N . ASP A 1 597 ? 24.856 -1.924 5.912 1.00 48.81 597 ASP A N 1
ATOM 4791 C CA . ASP A 1 597 ? 23.422 -1.822 6.223 1.00 48.81 597 ASP A CA 1
ATOM 4792 C C . ASP A 1 597 ? 22.601 -1.928 4.916 1.00 48.81 597 ASP A C 1
ATOM 4794 O O . ASP A 1 597 ? 21.820 -1.053 4.553 1.00 48.81 597 ASP A O 1
ATOM 4798 N N . ASN A 1 598 ? 22.886 -2.963 4.115 1.00 54.47 598 ASN A N 1
ATOM 4799 C CA . ASN A 1 598 ? 22.201 -3.236 2.855 1.00 54.47 598 ASN A CA 1
ATOM 4800 C C . ASN A 1 598 ? 20.713 -3.432 3.137 1.00 54.47 598 ASN A C 1
ATOM 4802 O O . ASN A 1 598 ? 20.412 -4.072 4.134 1.00 54.47 598 ASN A O 1
ATOM 4806 N N . PHE A 1 599 ? 19.814 -2.985 2.244 1.00 56.16 599 PHE A N 1
ATOM 4807 C CA . PHE A 1 599 ? 18.403 -3.411 2.246 1.00 56.16 599 PHE A CA 1
ATOM 4808 C C . PHE A 1 599 ? 18.312 -4.901 2.598 1.00 56.16 599 PHE A C 1
ATOM 4810 O O . PHE A 1 599 ? 19.169 -5.657 2.118 1.00 56.16 599 PHE A O 1
ATOM 4817 N N . PRO A 1 600 ? 17.324 -5.327 3.411 1.00 52.78 600 PRO A N 1
ATOM 4818 C CA . PRO A 1 600 ? 17.270 -6.698 3.879 1.00 52.78 600 PRO A CA 1
ATOM 4819 C C . PRO A 1 600 ? 17.342 -7.591 2.662 1.00 52.78 600 PRO A C 1
ATOM 4821 O O . PRO A 1 600 ? 16.546 -7.463 1.730 1.00 52.78 600 PRO A O 1
ATOM 4824 N N . TYR A 1 601 ? 18.316 -8.488 2.660 1.00 54.16 601 TYR A N 1
ATOM 4825 C CA . TYR A 1 601 ? 18.300 -9.562 1.696 1.00 54.16 601 TYR A CA 1
ATOM 4826 C C . TYR A 1 601 ? 17.271 -10.570 2.149 1.00 54.16 601 TYR A C 1
ATOM 4828 O O . TYR A 1 601 ? 17.570 -11.569 2.796 1.00 54.16 601 TYR A O 1
ATOM 4836 N N . VAL A 1 602 ? 16.021 -10.225 1.871 1.00 61.16 602 VAL A N 1
ATOM 4837 C CA . VAL A 1 602 ? 14.925 -11.160 1.975 1.00 61.16 602 VAL A CA 1
ATOM 4838 C C . VAL A 1 602 ? 14.967 -11.955 0.687 1.00 61.16 602 VAL A C 1
ATOM 4840 O O . VAL A 1 602 ? 14.805 -11.397 -0.401 1.00 61.16 602 VAL A O 1
ATOM 4843 N N . TYR A 1 603 ? 15.238 -13.252 0.813 1.00 60.22 603 TYR A N 1
ATOM 4844 C CA . TYR A 1 603 ? 15.000 -14.160 -0.295 1.00 60.22 603 TYR A CA 1
ATOM 4845 C C . TYR A 1 603 ? 13.543 -13.981 -0.731 1.00 60.22 603 TYR A C 1
ATOM 4847 O O . TYR A 1 603 ? 12.658 -14.001 0.133 1.00 60.22 603 TYR A O 1
ATOM 4855 N N . PRO A 1 604 ? 13.285 -13.750 -2.027 1.00 61.81 604 PRO A N 1
ATOM 4856 C CA . PRO A 1 604 ? 11.920 -13.618 -2.496 1.00 61.81 604 PRO A CA 1
ATOM 4857 C C . PRO A 1 604 ? 11.139 -14.881 -2.151 1.00 61.81 604 PRO A C 1
ATOM 4859 O O . PRO A 1 604 ? 11.700 -15.977 -2.112 1.00 61.81 604 PRO A O 1
ATOM 4862 N N . GLU A 1 605 ? 9.842 -14.718 -1.903 1.00 62.06 605 GLU A N 1
ATOM 4863 C CA . GLU A 1 605 ? 8.992 -15.810 -1.422 1.00 62.06 605 GLU A CA 1
ATOM 4864 C C . GLU A 1 605 ? 8.964 -17.002 -2.397 1.00 62.06 605 GLU A C 1
ATOM 4866 O O . GLU A 1 605 ? 8.895 -18.157 -1.979 1.00 62.06 605 GLU A O 1
ATOM 4871 N N . PHE A 1 606 ? 9.095 -16.725 -3.696 1.00 64.69 606 PHE A N 1
ATOM 4872 C CA . PHE A 1 606 ? 9.074 -17.735 -4.746 1.00 64.69 606 PHE A CA 1
ATOM 4873 C C . PHE A 1 606 ? 10.485 -17.982 -5.300 1.00 64.69 606 PHE A C 1
ATOM 4875 O O . PHE A 1 606 ? 11.079 -17.048 -5.867 1.00 64.69 606 PHE A O 1
ATOM 4882 N N . PRO A 1 607 ? 11.022 -19.214 -5.153 1.00 52.28 607 PRO A N 1
ATOM 4883 C CA . PRO A 1 607 ? 12.315 -19.592 -5.708 1.00 52.28 607 PRO A CA 1
ATOM 4884 C C . PRO A 1 607 ? 12.276 -19.619 -7.240 1.00 52.28 607 PRO A C 1
ATOM 4886 O O . PRO A 1 607 ? 11.218 -19.573 -7.865 1.00 52.28 607 PRO A O 1
ATOM 4889 N N . GLU A 1 608 ? 13.457 -19.670 -7.849 1.00 53.06 608 GLU A N 1
ATOM 4890 C CA . GLU A 1 608 ? 13.621 -19.720 -9.300 1.00 53.06 608 GLU A CA 1
ATOM 4891 C C . GLU A 1 608 ? 12.866 -20.927 -9.886 1.00 53.06 608 GLU A C 1
ATOM 4893 O O . GLU A 1 608 ? 13.095 -22.064 -9.469 1.00 53.06 608 GLU A O 1
ATOM 4898 N N . ALA A 1 609 ? 11.973 -20.693 -10.855 1.00 45.94 609 ALA A N 1
ATOM 4899 C CA . ALA A 1 609 ? 11.561 -21.754 -11.766 1.00 45.94 609 ALA A CA 1
ATOM 4900 C C . ALA A 1 609 ? 12.823 -22.186 -12.532 1.00 45.94 609 ALA A C 1
ATOM 4902 O O . ALA A 1 609 ? 13.415 -21.370 -13.245 1.00 45.94 609 ALA A O 1
ATOM 4903 N N . GLY A 1 610 ? 13.296 -23.401 -12.241 1.00 35.09 610 GLY A N 1
ATOM 4904 C CA . GLY A 1 610 ? 14.556 -23.955 -12.746 1.00 35.09 610 GLY A CA 1
ATOM 4905 C C . GLY A 1 610 ? 14.516 -24.411 -14.194 1.00 35.09 610 GLY A C 1
ATOM 4906 O O . GLY A 1 610 ? 13.404 -24.621 -14.729 1.00 35.09 610 GLY A O 1
#

InterPro domains:
  IPR001148 Alpha carbonic anhydrase domain [PF00194] (488-565)
  IPR001148 Alpha carbonic anhydrase domain [PS51144] (183-568)
  IPR023561 Carbonic anhydrase, alpha-class [PTHR18952] (474-559)
  IPR036398 Alpha carbonic anhydrase domain superfamily [G3DSA:3.10.200.10] (184-386)
  IPR036398 Alpha carbonic anhydrase domain superfamily [G3DSA:3.10.200.10] (431-567)
  IPR036398 Alpha carbonic anhydrase domain superfamily [SSF51069] (220-564)
  IPR055372 Carbohydrate-binding module family 96 [PF24517] (6-141)

Sequence (610 aa):
MVDGSPERVALLQFDLSSLLGDTPNRPNQVLSAKLRLYSMTSQSMFGGHVSVIPNGHIDEDRTTWDDTPYAVSETGMYVGSFRAVWPEKFYEIDLTGAFRGAAADTMPTGIVVRISSDKEKAVTYRSRDGGGPNGPILTLTFAYDPDSNRPLAREFGSDPPTYAPTVLPEWEDSSLPFDIPNTFFNYDPNAESYGPDYWDDVEQDGYYDQLRRLDVDTGNNRCGDGSRQSPRDLCDTNEECVEFHMPRPRAGQYGLREPESLYRPTPMIMHNKLRLSYPERRSENEMPEPPGIDFANNVFNSGVQDLVNIDIKVRSEHRLCGKQYDGEMQLFHVHHETGNLEALSILIEAGGDVVGEMGREDNPHFQVLLDFFQRKFDEDAGLCLRRQRRARALFFDRGGGGGRGGAEEMNARSAAVPRAGSSSFAIDDDDNRNNGDQEEEAADRRENAPSLVKFLYRKIRDRFESLVARRLEEKLDRWNPMEPWYNYRSVHFWGYSGSITEPPCFQGVNWRVLDVPMRISMRQYIQLKTLMFDHVDPDTCQRTSTHFEESNARPVQPWTEGGVYRCRRSDYTSDMERAASGRRKGFVLEEKWWGVDNFPYVYPEFPEAG

pLDDT: mean 77.52, std 19.76, range [27.44, 98.69]

Organism: NCBI:txid2934178